Protein AF-0000000084447857 (afdb_homodimer)

pLDDT: mean 97.16, std 2.25, range [77.44, 98.94]

Nearest PDB structures (foldseek):
  7utf-assembly2_D  TM=9.446E-01  e=6.915E-31  Rhizobium leguminosarum
  7utf-assembly1_C  TM=9.543E-01  e=2.720E-30  Rhizobium leguminosarum
  4xk2-assembly1_C  TM=8.890E-01  e=3.103E-28  Polaromonas sp. JS666
  4xk2-assembly1_A  TM=8.799E-01  e=2.203E-28  Polaromonas sp. JS666
  4xk2-assembly2_B  TM=8.949E-01  e=1.820E-27  Polaromonas sp. JS666

Solvent-accessible surface area (backbone atoms only — not comparable to full-atom values): 33929 Å² total; per-residue (Å²): 129,76,66,38,57,35,32,72,48,92,51,69,29,26,56,44,22,43,30,33,64,28,26,59,56,86,9,46,62,71,56,41,45,52,40,51,51,51,37,47,74,68,58,44,26,26,38,37,44,27,49,58,26,57,80,31,37,18,28,32,50,50,22,63,69,38,55,92,52,48,87,64,46,47,42,30,34,30,44,32,67,66,76,56,89,53,92,60,33,33,37,42,38,47,68,29,47,54,53,52,50,52,49,44,34,58,44,26,68,47,79,54,38,45,28,42,25,41,50,44,76,45,93,87,38,62,65,67,50,32,52,52,40,50,46,51,36,38,73,71,48,44,24,71,42,35,25,42,16,62,62,58,36,31,55,50,39,46,49,38,52,51,22,57,74,70,71,42,81,50,53,38,31,36,36,36,73,41,31,86,5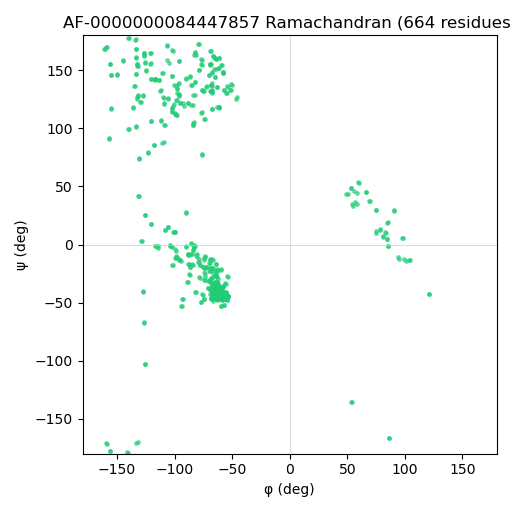6,32,27,50,39,19,54,47,40,45,45,42,30,58,73,75,33,23,16,24,34,25,36,51,39,38,49,82,51,45,37,47,34,77,47,54,70,97,50,82,58,54,87,90,37,59,70,54,67,58,36,64,66,45,60,60,63,53,65,39,66,57,37,26,51,49,18,42,53,50,22,52,54,24,48,75,72,74,40,50,21,47,26,46,41,45,22,56,50,64,50,22,72,68,43,48,19,47,34,47,64,45,61,45,60,68,50,44,52,44,58,59,53,15,78,75,53,82,79,47,72,67,56,50,50,52,50,43,71,70,25,33,83,40,25,49,41,44,72,68,72,67,49,78,92,60,67,70,64,31,72,43,71,131,130,75,66,37,56,35,33,72,48,92,51,70,30,24,57,44,21,42,29,34,67,29,25,58,56,84,10,44,61,71,55,42,46,53,41,52,53,50,37,46,74,68,57,45,25,26,38,37,45,28,50,57,25,57,78,30,36,19,29,33,50,51,24,63,69,38,55,92,52,47,87,65,45,45,41,30,35,31,42,33,67,65,76,55,88,54,92,62,34,32,36,43,37,45,67,27,47,53,53,51,51,54,50,44,34,59,43,26,69,46,80,53,37,46,28,44,24,41,51,44,76,41,94,87,37,60,65,68,50,32,52,51,39,51,46,51,36,38,74,71,49,45,24,71,42,35,26,41,16,62,63,57,36,31,57,51,38,48,49,38,52,51,22,59,75,69,72,43,81,51,54,38,31,35,36,36,71,41,31,87,55,32,28,49,39,19,55,48,39,43,44,42,29,58,72,77,33,22,16,24,34,25,36,51,37,37,49,82,51,46,35,48,33,78,46,53,71,97,50,83,58,56,86,88,38,58,70,55,66,57,36,64,66,45,59,59,61,53,66,39,67,56,39,27,51,50,17,42,53,50,24,53,54,23,48,74,71,74,41,51,20,47,27,46,41,44,23,57,51,64,48,21,72,67,44,48,19,48,34,47,64,43,62,45,61,66,50,44,52,44,58,60,55,16,80,75,52,82,78,48,71,68,58,50,51,51,50,42,72,70,24,34,84,39,25,48,42,45,72,69,71,70,48,78,91,61,67,68,64,30,73,41,73,130

Sequence (668 aa):
MEYRRLGRSGLKVSPLCLGTMMFGGPAEEDVAGRIVARAREAGINFIDTADVYNAGRSEEITGRLIHGERDWWVLATKLANPTGQGPNDRGLSRRHCILAAEASLRRLGVEAIDILYLHKEDHETPLEETVRAMADLVRAGKIRHFGVSNFRSWRLAEICRLCDAAGIDRPVVSQPLYNALNRMAEVEHLPACAHFGLGVAPYSPLARGVLTGKYRPDAAPEAGTRAERADKRLMETEWRRESLEIAQEIARHAQARGITPGQFAMAWLLHNRLVTAPIAGPRTEAQWEEYLGALNHRFTAEDEALVDRLVPAGHPSTPGYTDPAYPVEGRVTGMEYRRLGRSGLKVSPLCLGTMMFGGPAEEDVAGRIVARAREAGINFIDTADVYNAGRSEEITGRLIHGERDWWVLATKLANPTGQGPNDRGLSRRHCILAAEASLRRLGVEAIDILYLHKEDHETPLEETVRAMADLVRAGKIRHFGVSNFRSWRLAEICRLCDAAGIDRPVVSQPLYNALNRMAEVEHLPACAHFGLGVAPYSPLARGVLTGKYRPDAAPEAGTRAERADKRLMETEWRRESLEIAQEIARHAQARGITPGQFAMAWLLHNRLVTAPIAGPRTEAQWEEYLGALNHRFTAEDEALVDRLVPAGHPSTPGYTDPAYPVEGRVTG

Radius of gyration: 26.88 Å; Cα contacts (8 Å, |Δi|>4): 1374; chains: 2; bounding box: 55×77×64 Å

Organism: NCBI:txid207340

InterPro domains:
  IPR020471 Aldo-keto reductase [PR00069] (39-63)
  IPR020471 Aldo-keto reductase [PR00069] (103-121)
  IPR020471 Aldo-keto reductase [PR00069] (134-151)
  IPR023210 NADP-dependent oxidoreductase domain [PF00248] (15-310)
  IPR036812 NAD(P)-dependent oxidoreductase domain superfamily [G3DSA:3.20.20.100] (1-318)
  IPR036812 NAD(P)-dependent oxidoreductase domain superfamily [SSF51430] (1-311)
  IPR050523 Aldo/Keto Reductase Detoxification and Biosynthesis [PTHR43364] (1-309)

Structure (mmCIF, N/CA/C/O backbone):
data_AF-0000000084447857-model_v1
#
loop_
_entity.id
_entity.type
_entity.pdbx_description
1 polymer 'NADP-dependent oxidoreductase'
#
loop_
_atom_site.group_PDB
_atom_site.id
_atom_site.type_symbol
_atom_site.label_atom_id
_atom_site.label_alt_id
_atom_site.label_comp_id
_atom_site.label_asym_id
_atom_site.label_entity_id
_atom_site.label_seq_id
_atom_site.pdbx_PDB_ins_code
_atom_site.Cartn_x
_atom_site.Cartn_y
_atom_site.Cartn_z
_atom_site.occupancy
_atom_site.B_iso_or_equiv
_atom_site.auth_seq_id
_atom_site.auth_comp_id
_atom_site.auth_asym_id
_atom_site.auth_atom_id
_atom_site.pdbx_PDB_model_num
ATOM 1 N N . MET A 1 1 ? -8.211 34.094 -3.172 1 90.94 1 MET A N 1
ATOM 2 C CA . MET A 1 1 ? -7.965 32.688 -2.812 1 90.94 1 MET A CA 1
ATOM 3 C C . MET A 1 1 ? -9.008 31.781 -3.453 1 90.94 1 MET A C 1
ATOM 5 O O . MET A 1 1 ? -10.195 32.094 -3.475 1 90.94 1 MET A O 1
ATOM 9 N N . GLU A 1 2 ? -8.57 30.672 -4.082 1 92.81 2 GLU A N 1
ATOM 10 C CA . GLU A 1 2 ? -9.477 29.672 -4.633 1 92.81 2 GLU A CA 1
ATOM 11 C C . GLU A 1 2 ? -9.633 28.484 -3.684 1 92.81 2 GLU A C 1
ATOM 13 O O . GLU A 1 2 ? -8.672 27.75 -3.438 1 92.81 2 GLU A O 1
ATOM 18 N N . TYR A 1 3 ? -10.766 28.375 -3.154 1 97.94 3 TYR A N 1
ATOM 19 C CA . TYR A 1 3 ? -11.055 27.312 -2.199 1 97.94 3 TYR A CA 1
ATOM 20 C C . TYR A 1 3 ? -11.312 25.984 -2.914 1 97.94 3 TYR A C 1
ATOM 22 O O . TYR A 1 3 ? -11.781 25.969 -4.055 1 97.94 3 TYR A O 1
ATOM 30 N N . ARG A 1 4 ? -10.992 24.953 -2.246 1 97.5 4 ARG A N 1
ATOM 31 C CA . ARG A 1 4 ? -11.094 23.609 -2.805 1 97.5 4 ARG A CA 1
ATOM 32 C C . ARG A 1 4 ? -12.102 22.766 -2.031 1 97.5 4 ARG A C 1
ATOM 34 O O . ARG A 1 4 ? -12.203 22.875 -0.807 1 97.5 4 ARG A O 1
ATOM 41 N N . ARG A 1 5 ? -12.805 21.984 -2.758 1 96.62 5 ARG A N 1
ATOM 42 C CA . ARG A 1 5 ? -13.664 21.016 -2.092 1 96.62 5 ARG A CA 1
ATOM 43 C C . ARG A 1 5 ? -12.844 19.953 -1.378 1 96.62 5 ARG A C 1
ATOM 45 O O . ARG A 1 5 ? -11.852 19.453 -1.926 1 96.62 5 ARG A O 1
ATOM 52 N N . LEU A 1 6 ? -13.227 19.625 -0.219 1 97.94 6 LEU A N 1
ATOM 53 C CA . LEU A 1 6 ? -12.57 18.547 0.5 1 97.94 6 LEU A CA 1
ATOM 54 C C . LEU A 1 6 ? -13.141 17.188 0.086 1 97.94 6 LEU A C 1
ATOM 56 O O . LEU A 1 6 ? -14.188 16.781 0.582 1 97.94 6 LEU A O 1
ATOM 60 N N . GLY A 1 7 ? -12.344 16.516 -0.715 1 94.5 7 GLY A N 1
ATOM 61 C CA . GLY A 1 7 ? -12.898 15.312 -1.329 1 94.5 7 GLY A CA 1
ATOM 62 C C . GLY A 1 7 ? -14.195 15.562 -2.068 1 94.5 7 GLY A C 1
ATOM 63 O O . GLY A 1 7 ? -14.305 16.516 -2.842 1 94.5 7 GLY A O 1
ATOM 64 N N . ARG A 1 8 ? -15.141 14.695 -1.868 1 94.38 8 ARG A N 1
ATOM 65 C CA . ARG A 1 8 ? -16.422 14.805 -2.551 1 94.38 8 ARG A CA 1
ATOM 66 C C . ARG A 1 8 ? -17.484 15.43 -1.64 1 94.38 8 ARG A C 1
ATOM 68 O O . ARG A 1 8 ? -18.672 15.438 -1.969 1 94.38 8 ARG A O 1
ATOM 75 N N . SER A 1 9 ? -16.984 15.938 -0.52 1 94.69 9 SER A N 1
ATOM 76 C CA . SER A 1 9 ? -17.922 16.578 0.402 1 94.69 9 SER A CA 1
ATOM 77 C C . SER A 1 9 ? -18.281 17.984 -0.061 1 94.69 9 SER A C 1
ATOM 79 O O . SER A 1 9 ? -17.688 18.5 -1.01 1 94.69 9 SER A O 1
ATOM 81 N N . GLY A 1 10 ? -19.25 18.562 0.637 1 96.44 10 GLY A N 1
ATOM 82 C CA . GLY A 1 10 ? -19.609 19.953 0.362 1 96.44 10 GLY A CA 1
ATOM 83 C C . GLY A 1 10 ? -18.703 20.953 1.069 1 96.44 10 GLY A C 1
ATOM 84 O O . GLY A 1 10 ? -18.859 22.156 0.887 1 96.44 10 GLY A O 1
ATOM 85 N N . LEU A 1 11 ? -17.75 20.5 1.857 1 97.31 11 LEU A N 1
ATOM 86 C CA . LEU A 1 11 ? -16.859 21.359 2.609 1 97.31 11 LEU A CA 1
ATOM 87 C C . LEU A 1 11 ? -15.812 22 1.693 1 97.31 11 LEU A C 1
ATOM 89 O O . LEU A 1 11 ? -15.211 21.297 0.87 1 97.31 11 LEU A O 1
ATOM 93 N N . LYS A 1 12 ? -15.617 23.297 1.813 1 98.31 12 LYS A N 1
ATOM 94 C CA . LYS A 1 12 ? -14.609 24.016 1.043 1 98.31 12 LYS A CA 1
ATOM 95 C C . LYS A 1 12 ? -13.492 24.531 1.946 1 98.31 12 LYS A C 1
ATOM 97 O O . LYS A 1 12 ? -13.758 25.141 2.986 1 98.31 12 LYS A O 1
ATOM 102 N N . VAL A 1 13 ? -12.289 24.281 1.503 1 98.75 13 VAL A N 1
ATOM 103 C CA . VAL A 1 13 ? -11.156 24.672 2.334 1 98.75 13 VAL A CA 1
ATOM 104 C C . VAL A 1 13 ? -10.125 25.406 1.485 1 98.75 13 VAL A C 1
ATOM 106 O O . VAL A 1 13 ? -10.109 25.266 0.26 1 98.75 13 VAL A O 1
ATOM 109 N N . SER A 1 14 ? -9.359 26.219 2.178 1 98.69 14 SER A N 1
ATOM 110 C CA . SER A 1 14 ? -8.219 26.875 1.542 1 98.69 14 SER A CA 1
ATOM 111 C C . SER A 1 14 ? -7.176 25.859 1.095 1 98.69 14 SER A C 1
ATOM 113 O O . SER A 1 14 ? -7.141 24.734 1.6 1 98.69 14 SER A O 1
ATOM 115 N N . PRO A 1 15 ? -6.316 26.219 0.171 1 98 15 PRO A N 1
ATOM 116 C CA . PRO A 1 15 ? -5.34 25.266 -0.366 1 98 15 PRO A CA 1
ATOM 117 C C . PRO A 1 15 ? -4.211 24.953 0.618 1 98 15 PRO A C 1
ATOM 119 O O . PRO A 1 15 ? -3.395 24.062 0.37 1 98 15 PRO A O 1
ATOM 122 N N . LEU A 1 16 ? -4.145 25.719 1.695 1 98.44 16 LEU A N 1
ATOM 123 C CA . LEU A 1 16 ? -3.262 25.422 2.818 1 98.44 16 LEU A CA 1
ATOM 124 C C . LEU A 1 16 ? -4.059 25.234 4.102 1 98.44 16 LEU A C 1
ATOM 126 O O . LEU A 1 16 ? -5.078 25.891 4.312 1 98.44 16 LEU A O 1
ATOM 130 N N . CYS A 1 17 ? -3.59 24.312 4.852 1 98.88 17 CYS A N 1
ATOM 131 C CA . CYS A 1 17 ? -4.117 24.125 6.199 1 98.88 17 CYS A CA 1
ATOM 132 C C . CYS A 1 17 ? -3.129 24.625 7.246 1 98.88 17 CYS A C 1
ATOM 134 O O . CYS A 1 17 ? -1.945 24.297 7.203 1 98.88 17 CYS A O 1
ATOM 136 N N . LEU A 1 18 ? -3.576 25.484 8.094 1 98.88 18 LEU A N 1
ATOM 137 C CA . LEU A 1 18 ? -2.73 25.969 9.18 1 98.88 18 LEU A CA 1
ATOM 138 C C . LEU A 1 18 ? -2.621 24.922 10.289 1 98.88 18 LEU A C 1
ATOM 140 O O . LEU A 1 18 ? -3.607 24.625 10.961 1 98.88 18 LEU A O 1
ATOM 144 N N . GLY A 1 19 ? -1.432 24.375 10.477 1 98.81 19 GLY A N 1
ATOM 145 C CA . GLY A 1 19 ? -1.169 23.469 11.578 1 98.81 19 GLY A CA 1
ATOM 146 C C . GLY A 1 19 ? -0.761 24.188 12.859 1 98.81 19 GLY A C 1
ATOM 147 O O . GLY A 1 19 ? 0.015 25.141 12.82 1 98.81 19 GLY A O 1
ATOM 148 N N . THR A 1 20 ? -1.177 23.672 14.008 1 98.75 20 THR A N 1
ATOM 149 C CA . THR A 1 20 ? -0.984 24.422 15.242 1 98.75 20 THR A CA 1
ATOM 150 C C . THR A 1 20 ? -0.134 23.625 16.234 1 98.75 20 THR A C 1
ATOM 152 O O . THR A 1 20 ? -0.146 23.891 17.438 1 98.75 20 THR A O 1
ATOM 155 N N . MET A 1 21 ? 0.572 22.625 15.742 1 97.44 21 MET A N 1
ATOM 156 C CA . MET A 1 21 ? 1.373 21.766 16.609 1 97.44 21 MET A CA 1
ATOM 157 C C . MET A 1 21 ? 2.33 22.578 17.453 1 97.44 21 MET A C 1
ATOM 159 O O . MET A 1 21 ? 2.65 22.203 18.578 1 97.44 21 MET A O 1
ATOM 163 N N . MET A 1 22 ? 2.779 23.766 17.031 1 95.06 22 MET A N 1
ATOM 164 C CA . MET A 1 22 ? 3.773 24.578 17.719 1 95.06 22 MET A CA 1
ATOM 165 C C . MET A 1 22 ? 3.109 25.5 18.734 1 95.06 22 MET A C 1
ATOM 167 O O . MET A 1 22 ? 3.787 26.078 19.578 1 95.06 22 MET A O 1
ATOM 171 N N . PHE A 1 23 ? 1.786 25.672 18.594 1 97.69 23 PHE A N 1
ATOM 172 C CA . PHE A 1 23 ? 1.067 26.625 19.438 1 97.69 23 PHE A CA 1
ATOM 173 C C . PHE A 1 23 ? 1.024 26.141 20.891 1 97.69 23 PHE A C 1
ATOM 175 O O . PHE A 1 23 ? 0.667 24.984 21.156 1 97.69 23 PHE A O 1
ATOM 182 N N . GLY A 1 24 ? 1.351 27.016 21.812 1 94.56 24 GLY A N 1
ATOM 183 C CA . GLY A 1 24 ? 1.316 26.688 23.234 1 94.56 24 GLY A CA 1
ATOM 184 C C . GLY A 1 24 ? 2.586 26.016 23.719 1 94.56 24 GLY A C 1
ATOM 185 O O . GLY A 1 24 ? 2.689 25.656 24.906 1 94.56 24 GLY A O 1
ATOM 186 N N . GLY A 1 25 ? 3.545 25.766 22.922 1 94.44 25 GLY A N 1
ATOM 187 C CA . GLY A 1 25 ? 4.902 25.312 23.172 1 94.44 25 GLY A CA 1
ATOM 188 C C . GLY A 1 25 ? 5.961 26.203 22.547 1 94.44 25 GLY A C 1
ATOM 189 O O . GLY A 1 25 ? 6.188 27.312 23.016 1 94.44 25 GLY A O 1
ATOM 190 N N . PRO A 1 26 ? 6.531 25.766 21.438 1 90.94 26 PRO A N 1
ATOM 191 C CA . PRO A 1 26 ? 7.57 26.594 20.812 1 90.94 26 PRO A CA 1
ATOM 192 C C . PRO A 1 26 ? 7.051 27.938 20.344 1 90.94 26 PRO A C 1
ATOM 194 O O . PRO A 1 26 ? 7.809 28.906 20.266 1 90.94 26 PRO A O 1
ATOM 197 N N . ALA A 1 27 ? 5.805 28 19.922 1 94.19 27 ALA A N 1
ATOM 198 C CA . ALA A 1 27 ? 5.184 29.266 19.547 1 94.19 27 ALA A CA 1
ATOM 199 C C . ALA A 1 27 ? 4.301 29.797 20.688 1 94.19 27 ALA A C 1
ATOM 201 O O . ALA A 1 27 ? 3.25 29.219 20.969 1 94.19 27 ALA A O 1
ATOM 202 N N . GLU A 1 28 ? 4.727 30.875 21.219 1 95.31 28 GLU A N 1
ATOM 203 C CA . GLU A 1 28 ? 3.947 31.484 22.297 1 95.31 28 GLU A CA 1
ATOM 204 C C . GLU A 1 28 ? 2.598 31.984 21.781 1 95.31 28 GLU A C 1
ATOM 206 O O . GLU A 1 28 ? 2.42 32.188 20.578 1 95.31 28 GLU A O 1
ATOM 211 N N . GLU A 1 29 ? 1.702 32.188 22.719 1 96.81 29 GLU A N 1
ATOM 212 C CA . GLU A 1 29 ? 0.319 32.469 22.359 1 96.81 29 GLU A CA 1
ATOM 213 C C . GLU A 1 29 ? 0.221 33.781 21.562 1 96.81 29 GLU A C 1
ATOM 215 O O . GLU A 1 29 ? -0.606 33.875 20.656 1 96.81 29 GLU A O 1
ATOM 220 N N . ASP A 1 30 ? 0.987 34.75 21.953 1 97.5 30 ASP A N 1
ATOM 221 C CA . ASP A 1 30 ? 0.933 36.031 21.234 1 97.5 30 ASP A CA 1
ATOM 222 C C . ASP A 1 30 ? 1.37 35.844 19.781 1 97.5 30 ASP A C 1
ATOM 224 O O . ASP A 1 30 ? 0.752 36.406 18.875 1 97.5 30 ASP A O 1
ATOM 228 N N . VAL A 1 31 ? 2.408 35.094 19.562 1 97.94 31 VAL A N 1
ATOM 229 C CA . VAL A 1 31 ? 2.879 34.781 18.203 1 97.94 31 VAL A CA 1
ATOM 230 C C . VAL A 1 31 ? 1.817 33.969 17.469 1 97.94 31 VAL A C 1
ATOM 232 O O . VAL A 1 31 ? 1.49 34.25 16.312 1 97.94 31 VAL A O 1
ATOM 235 N N . ALA A 1 32 ? 1.271 32.969 18.156 1 98.5 32 ALA A N 1
ATOM 236 C CA . ALA A 1 32 ? 0.19 32.156 17.578 1 98.5 32 ALA A CA 1
ATOM 237 C C . ALA A 1 32 ? -0.973 33.062 17.141 1 98.5 32 ALA A C 1
ATOM 239 O O . ALA A 1 32 ? -1.539 32.844 16.062 1 98.5 32 ALA A O 1
ATOM 240 N N . GLY A 1 33 ? -1.267 34.031 17.984 1 98.62 33 GLY A N 1
ATOM 241 C CA . GLY A 1 33 ? -2.342 34.969 17.656 1 98.62 33 GLY A CA 1
ATOM 242 C C . GLY A 1 33 ? -2.092 35.75 16.391 1 98.62 33 GLY A C 1
ATOM 243 O O . GLY A 1 33 ? -2.988 35.875 15.555 1 98.62 33 GLY A O 1
ATOM 244 N N . ARG A 1 34 ? -0.906 36.219 16.234 1 98.69 34 ARG A N 1
ATOM 245 C CA . ARG A 1 34 ? -0.558 36.969 15.039 1 98.69 34 ARG A CA 1
ATOM 246 C C . ARG A 1 34 ? -0.572 36.094 13.797 1 98.69 34 ARG A C 1
ATOM 248 O O . ARG A 1 34 ? -0.996 36.531 12.727 1 98.69 34 ARG A O 1
ATOM 255 N N . ILE A 1 35 ? -0.155 34.844 13.93 1 98.75 35 ILE A N 1
ATOM 256 C CA . ILE A 1 35 ? -0.155 33.906 12.828 1 98.75 35 ILE A CA 1
ATOM 257 C C . ILE A 1 35 ? -1.59 33.625 12.383 1 98.75 35 ILE A C 1
ATOM 259 O O . ILE A 1 35 ? -1.896 33.656 11.188 1 98.75 35 ILE A O 1
ATOM 263 N N . VAL A 1 36 ? -2.484 33.406 13.336 1 98.81 36 VAL A N 1
ATOM 264 C CA . VAL A 1 36 ? -3.877 33.094 13.023 1 98.81 36 VAL A CA 1
ATOM 265 C C . VAL A 1 36 ? -4.531 34.312 12.352 1 98.81 36 VAL A C 1
ATOM 267 O O . VAL A 1 36 ? -5.266 34.156 11.375 1 98.81 36 VAL A O 1
ATOM 270 N N . ALA A 1 37 ? -4.234 35.469 12.906 1 98.62 37 ALA A N 1
ATOM 271 C CA . ALA A 1 37 ? -4.781 36.688 12.312 1 98.62 37 ALA A CA 1
ATOM 272 C C . ALA A 1 37 ? -4.312 36.875 10.867 1 98.62 37 ALA A C 1
ATOM 274 O O . ALA A 1 37 ? -5.109 37.188 9.984 1 98.62 37 ALA A O 1
ATOM 275 N N . ARG A 1 38 ? -3.068 36.625 10.68 1 98.5 38 ARG A N 1
ATOM 276 C CA . ARG A 1 38 ? -2.506 36.75 9.336 1 98.5 38 ARG A CA 1
ATOM 277 C C . ARG A 1 38 ? -3.096 35.719 8.398 1 98.5 38 ARG A C 1
ATOM 279 O O . ARG A 1 38 ? -3.328 35.969 7.219 1 98.5 38 ARG A O 1
ATOM 286 N N . ALA A 1 39 ? -3.232 34.5 8.883 1 98.75 39 ALA A N 1
ATOM 287 C CA . ALA A 1 39 ? -3.871 33.438 8.102 1 98.75 39 ALA A CA 1
ATOM 288 C C . ALA A 1 39 ? -5.277 33.844 7.672 1 98.75 39 ALA A C 1
ATOM 290 O O . ALA A 1 39 ? -5.637 33.719 6.496 1 98.75 39 ALA A O 1
ATOM 291 N N . ARG A 1 40 ? -6.023 34.375 8.586 1 98.56 40 ARG A N 1
ATOM 292 C CA . ARG A 1 40 ? -7.375 34.844 8.305 1 98.56 40 ARG A CA 1
ATOM 293 C C . ARG A 1 40 ? -7.371 35.938 7.254 1 98.56 40 ARG A C 1
ATOM 295 O O . ARG A 1 40 ? -8.172 35.938 6.316 1 98.56 40 ARG A O 1
ATOM 302 N N . GLU A 1 41 ? -6.512 36.844 7.426 1 98.31 41 GLU A N 1
ATOM 303 C CA . GLU A 1 41 ? -6.379 37.969 6.48 1 98.31 41 GLU A CA 1
ATOM 304 C C . GLU A 1 41 ? -6.07 37.438 5.078 1 98.31 41 GLU A C 1
ATOM 306 O O . GLU A 1 41 ? -6.555 38 4.086 1 98.31 41 GLU A O 1
ATOM 311 N N . ALA A 1 42 ? -5.309 36.406 5.004 1 98.12 42 ALA A N 1
ATOM 312 C CA . ALA A 1 42 ? -4.883 35.844 3.723 1 98.12 42 ALA A CA 1
ATOM 313 C C . ALA A 1 42 ? -5.977 34.969 3.117 1 98.12 42 ALA A C 1
ATOM 315 O O . ALA A 1 42 ? -5.832 34.469 1.996 1 98.12 42 ALA A O 1
ATOM 316 N N . GLY A 1 43 ? -7.047 34.688 3.84 1 98.38 43 GLY A N 1
ATOM 317 C CA . GLY A 1 43 ? -8.172 33.906 3.332 1 98.38 43 GLY A CA 1
ATOM 318 C C . GLY A 1 43 ? -8.117 32.438 3.729 1 98.38 43 GLY A C 1
ATOM 319 O O . GLY A 1 43 ? -8.938 31.641 3.279 1 98.38 43 GLY A O 1
ATOM 320 N N . ILE A 1 44 ? -7.172 32.062 4.547 1 98.75 44 ILE A N 1
ATOM 321 C CA . ILE A 1 44 ? -7.09 30.688 5.023 1 98.75 44 ILE A CA 1
ATOM 322 C C . ILE A 1 44 ? -8.273 30.391 5.938 1 98.75 44 ILE A C 1
ATOM 324 O O . ILE A 1 44 ? -8.617 31.188 6.805 1 98.75 44 ILE A O 1
ATOM 328 N N . ASN A 1 45 ? -8.883 29.234 5.656 1 98.88 45 ASN A N 1
ATOM 329 C CA . ASN A 1 45 ? -10.039 28.922 6.488 1 98.88 45 ASN A CA 1
ATOM 330 C C . ASN A 1 45 ? -9.938 27.516 7.074 1 98.88 45 ASN A C 1
ATOM 332 O O . ASN A 1 45 ? -10.891 27.016 7.672 1 98.88 45 ASN A O 1
ATOM 336 N N . PHE A 1 46 ? -8.883 26.797 6.848 1 98.94 46 PHE A N 1
ATOM 337 C CA . PHE A 1 46 ? -8.656 25.438 7.332 1 98.94 46 PHE A CA 1
ATOM 338 C C . PHE A 1 46 ? -7.582 25.438 8.414 1 98.94 46 PHE A C 1
ATOM 340 O O . PHE A 1 46 ? -6.469 25.906 8.203 1 98.94 46 PHE A O 1
ATOM 347 N N . ILE A 1 47 ? -7.91 24.938 9.641 1 98.94 47 ILE A N 1
ATOM 348 C CA . ILE A 1 47 ? -6.984 24.953 10.766 1 98.94 47 ILE A CA 1
ATOM 349 C C . ILE A 1 47 ? -7.012 23.594 11.469 1 98.94 47 ILE A C 1
ATOM 351 O O . ILE A 1 47 ? -8.078 23 11.633 1 98.94 47 ILE A O 1
ATOM 355 N N . ASP A 1 48 ? -5.809 23.078 11.82 1 98.94 48 ASP A N 1
ATOM 356 C CA . ASP A 1 48 ? -5.641 21.719 12.305 1 98.94 48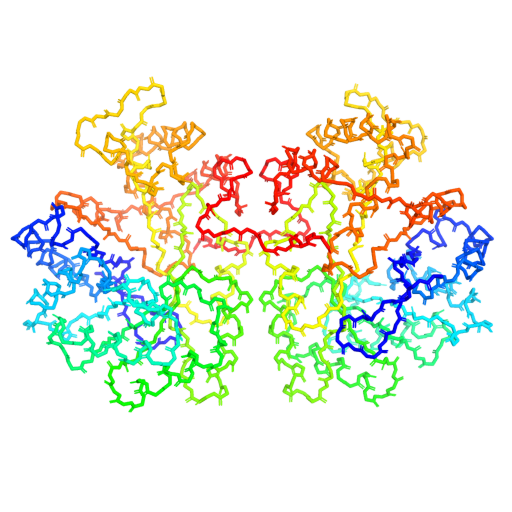 ASP A CA 1
ATOM 357 C C . ASP A 1 48 ? -4.871 21.688 13.625 1 98.94 48 ASP A C 1
ATOM 359 O O . ASP A 1 48 ? -3.803 22.297 13.734 1 98.94 48 ASP A O 1
ATOM 363 N N . THR A 1 49 ? -5.379 21.062 14.602 1 98.88 49 THR A N 1
ATOM 364 C CA . THR A 1 49 ? -4.727 20.812 15.883 1 98.88 49 THR A CA 1
ATOM 365 C C . THR A 1 49 ? -4.863 19.359 16.297 1 98.88 49 THR A C 1
ATOM 367 O O . THR A 1 49 ? -5.078 18.484 15.445 1 98.88 49 THR A O 1
ATOM 370 N N . ALA A 1 50 ? -4.504 18.984 17.516 1 98.88 50 ALA A N 1
ATOM 371 C CA . ALA A 1 50 ? -4.668 17.656 18.078 1 98.88 50 ALA A CA 1
ATOM 372 C C . ALA A 1 50 ? -4.715 17.703 19.609 1 98.88 50 ALA A C 1
ATOM 374 O O . ALA A 1 50 ? -4.156 18.609 20.219 1 98.88 50 ALA A O 1
ATOM 375 N N . ASP A 1 51 ? -5.328 16.734 20.156 1 98.69 51 ASP A N 1
ATOM 376 C CA . ASP A 1 51 ? -5.52 16.703 21.594 1 98.69 51 ASP A CA 1
ATOM 377 C C . ASP A 1 51 ? -4.188 16.531 22.328 1 98.69 51 ASP A C 1
ATOM 379 O O . ASP A 1 51 ? -4.035 16.969 23.469 1 98.69 51 ASP A O 1
ATOM 383 N N . VAL A 1 52 ? -3.184 15.984 21.609 1 98.25 52 VAL A N 1
ATOM 384 C CA . VAL A 1 52 ? -1.931 15.664 22.297 1 98.25 52 VAL A CA 1
ATOM 385 C C . VAL A 1 52 ? -0.931 16.797 22.109 1 98.25 52 VAL A C 1
ATOM 387 O O . VAL A 1 52 ? 0.11 16.844 22.766 1 98.25 52 VAL A O 1
ATOM 390 N N . TYR A 1 53 ? -1.197 17.719 21.172 1 98.12 53 TYR A N 1
ATOM 391 C CA . TYR A 1 53 ? -0.245 18.797 20.938 1 98.12 53 TYR A CA 1
ATOM 392 C C . TYR A 1 53 ? -0.072 19.656 22.188 1 98.12 53 TYR A C 1
ATOM 394 O O . TYR A 1 53 ? -1.034 20.25 22.672 1 98.12 53 TYR A O 1
ATOM 402 N N . ASN A 1 54 ? 1.226 19.609 22.672 1 97.25 54 ASN A N 1
ATOM 403 C CA . ASN A 1 54 ? 1.595 20.344 23.875 1 97.25 54 ASN A CA 1
ATOM 404 C C . ASN A 1 54 ? 0.628 20.047 25.016 1 97.25 54 ASN A C 1
ATOM 406 O O . ASN A 1 54 ? 0.136 20.969 25.672 1 97.25 54 ASN A O 1
ATOM 410 N N . ALA A 1 55 ? 0.277 18.797 25.188 1 96.69 55 ALA A N 1
ATOM 411 C CA . ALA A 1 55 ? -0.542 18.25 26.266 1 96.69 55 ALA A CA 1
ATOM 412 C C . ALA A 1 55 ? -1.9 18.953 26.328 1 96.69 55 ALA A C 1
ATOM 414 O O . ALA A 1 55 ? -2.4 19.266 27.406 1 96.69 55 ALA A O 1
ATOM 415 N N . GLY A 1 56 ? -2.451 19.297 25.203 1 97.94 56 GLY A N 1
ATOM 416 C CA . GLY A 1 56 ? -3.785 19.875 25.141 1 97.94 56 GLY A CA 1
ATOM 417 C C . GLY A 1 56 ? -3.779 21.391 25.016 1 97.94 56 GLY A C 1
ATOM 418 O O . GLY A 1 56 ? -4.789 21.984 24.656 1 97.94 56 GLY A O 1
ATOM 419 N N . ARG A 1 57 ? -2.697 22.031 25.219 1 98.19 57 ARG A N 1
ATOM 420 C CA . ARG A 1 57 ? -2.613 23.484 25.219 1 98.19 57 ARG A CA 1
ATOM 421 C C . ARG A 1 57 ? -2.855 24.047 23.828 1 98.19 57 ARG A C 1
ATOM 423 O O . ARG A 1 57 ? -3.438 25.125 23.688 1 98.19 57 ARG A O 1
ATOM 430 N N . SER A 1 58 ? -2.383 23.312 22.812 1 98.69 58 SER A N 1
ATOM 431 C CA . SER A 1 58 ? -2.605 23.781 21.438 1 98.69 58 SER A CA 1
ATOM 432 C C . SER A 1 58 ? -4.094 23.922 21.141 1 98.69 58 SER A C 1
ATOM 434 O O . SER A 1 58 ? -4.523 24.906 20.531 1 98.69 58 SER A O 1
ATOM 436 N N . GLU A 1 59 ? -4.879 22.938 21.578 1 98.88 59 GLU A N 1
ATOM 437 C CA . GLU A 1 59 ? -6.324 23.047 21.406 1 98.88 59 GLU A CA 1
ATOM 438 C C . GLU A 1 59 ? -6.883 24.266 22.125 1 98.88 59 GLU A C 1
ATOM 440 O O . GLU A 1 59 ? -7.688 25.016 21.562 1 98.88 59 GLU A O 1
ATOM 445 N N . GLU A 1 60 ? -6.465 24.516 23.375 1 98.75 60 GLU A N 1
ATOM 446 C CA . GLU A 1 60 ? -6.957 25.625 24.156 1 98.75 60 GLU A CA 1
ATOM 447 C C . GLU A 1 60 ? -6.684 26.953 23.469 1 98.75 60 GLU A C 1
ATOM 449 O O . GLU A 1 60 ? -7.586 27.797 23.312 1 98.75 60 GLU A O 1
ATOM 454 N N . ILE A 1 61 ? -5.508 27.078 23.047 1 98.62 61 ILE A N 1
ATOM 455 C CA . ILE A 1 61 ? -5.07 28.312 22.406 1 98.62 61 ILE A CA 1
ATOM 456 C C . ILE A 1 61 ? -5.789 28.5 21.078 1 98.62 61 ILE A C 1
ATOM 458 O O . ILE A 1 61 ? -6.297 29.578 20.781 1 98.62 61 ILE A O 1
ATOM 462 N N . THR A 1 62 ? -5.84 27.438 20.25 1 98.81 62 THR A N 1
ATOM 463 C CA . THR A 1 62 ? -6.512 27.484 18.953 1 98.81 62 THR A CA 1
ATOM 464 C C . THR A 1 62 ? -7.973 27.906 19.125 1 98.81 62 THR A C 1
ATOM 466 O O . THR A 1 62 ? -8.453 28.797 18.422 1 98.81 62 THR A O 1
ATOM 469 N N . GLY A 1 63 ? -8.68 27.281 20.094 1 98.75 63 GLY A N 1
ATOM 470 C CA . GLY A 1 63 ? -10.062 27.625 20.359 1 98.75 63 GLY A CA 1
ATOM 471 C C . GLY A 1 63 ? -10.273 29.094 20.672 1 98.75 63 GLY A C 1
ATOM 472 O O . GLY A 1 63 ? -11.164 29.734 20.109 1 98.75 63 GLY A O 1
ATOM 473 N N . ARG A 1 64 ? -9.422 29.625 21.547 1 98.5 64 ARG A N 1
ATOM 474 C CA . ARG A 1 64 ? -9.531 31.031 21.938 1 98.5 64 ARG A CA 1
ATOM 475 C C . ARG A 1 64 ? -9.266 31.953 20.75 1 98.5 64 ARG A C 1
ATOM 477 O O . ARG A 1 64 ? -9.969 32.938 20.562 1 98.5 64 ARG A O 1
ATOM 484 N N . LEU A 1 65 ? -8.336 31.594 19.953 1 98.62 65 LEU A N 1
ATOM 485 C CA . LEU A 1 65 ? -7.879 32.469 18.875 1 98.62 65 LEU A CA 1
ATOM 486 C C . LEU A 1 65 ? -8.914 32.531 17.75 1 98.62 65 LEU A C 1
ATOM 488 O O . LEU A 1 65 ? -9.031 33.562 17.078 1 98.62 65 LEU A O 1
ATOM 492 N N . ILE A 1 66 ? -9.703 31.469 17.578 1 98.5 66 ILE A N 1
ATOM 493 C CA . ILE A 1 66 ? -10.617 31.484 16.438 1 98.5 66 ILE A CA 1
ATOM 494 C C . ILE A 1 66 ? -12.039 31.766 16.922 1 98.5 66 ILE A C 1
ATOM 496 O O . ILE A 1 66 ? -12.977 31.828 16.125 1 98.5 66 ILE A O 1
ATOM 500 N N . HIS A 1 67 ? -12.266 31.922 18.219 1 97.69 67 HIS A N 1
ATOM 501 C CA . HIS A 1 67 ? -13.57 32.031 18.859 1 97.69 67 HIS A CA 1
ATOM 502 C C . HIS A 1 67 ? -14.406 33.125 18.219 1 97.69 67 HIS A C 1
ATOM 504 O O . HIS A 1 67 ? -15.594 32.938 17.938 1 97.69 67 HIS A O 1
ATOM 510 N N . GLY A 1 68 ? -13.891 34.25 17.953 1 97 68 GLY A N 1
ATOM 511 C CA . GLY A 1 68 ? -14.625 35.406 17.438 1 97 68 GLY A CA 1
ATOM 512 C C . GLY A 1 68 ? -15.094 35.219 16.016 1 97 68 GLY A C 1
ATOM 513 O O . GLY A 1 68 ? -16.031 35.875 15.578 1 97 68 GLY A O 1
ATOM 514 N N . GLU A 1 69 ? -14.445 34.344 15.273 1 97.69 69 GLU A N 1
ATOM 515 C CA . GLU A 1 69 ? -14.797 34.062 13.883 1 97.69 69 GLU A CA 1
ATOM 516 C C . GLU A 1 69 ? -14.891 32.562 13.641 1 97.69 69 GLU A C 1
ATOM 518 O O . GLU A 1 69 ? -14.359 32.031 12.641 1 97.69 69 GLU A O 1
ATOM 523 N N . ARG A 1 70 ? -15.469 31.906 14.578 1 98.19 70 ARG A N 1
ATOM 524 C CA . ARG A 1 70 ? -15.523 30.438 14.539 1 98.19 70 ARG A CA 1
ATOM 525 C C . ARG A 1 70 ? -16.172 29.953 13.242 1 98.19 70 ARG A C 1
ATOM 527 O O . ARG A 1 70 ? -15.742 28.938 12.68 1 98.19 70 ARG A O 1
ATOM 534 N N . ASP A 1 71 ? -17.109 30.688 12.711 1 97.56 71 ASP A N 1
ATOM 535 C CA . ASP A 1 71 ? -17.875 30.266 11.539 1 97.56 71 ASP A CA 1
ATOM 536 C C . ASP A 1 71 ? -17.016 30.328 10.281 1 97.56 71 ASP A C 1
ATOM 538 O O . ASP A 1 71 ? -17.359 29.719 9.266 1 97.56 71 ASP A O 1
ATOM 542 N N . TRP A 1 72 ? -15.977 31.047 10.344 1 98.31 72 TRP A N 1
ATOM 543 C CA . TRP A 1 72 ? -15.07 31.156 9.211 1 98.31 72 TRP A CA 1
ATOM 544 C C . TRP A 1 72 ? -14.234 29.891 9.055 1 98.31 72 TRP A C 1
ATOM 546 O O . TRP A 1 72 ? -13.922 29.484 7.934 1 98.31 72 TRP A O 1
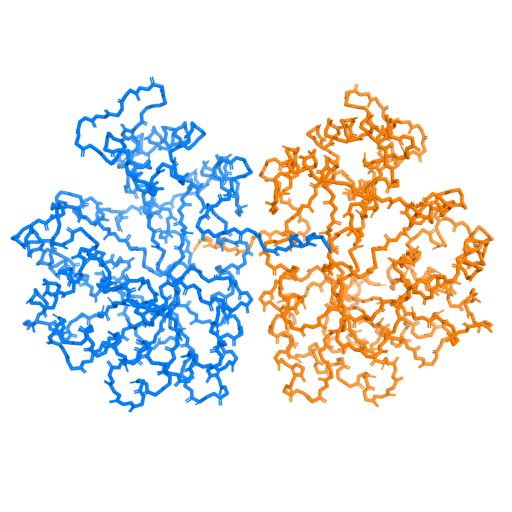ATOM 556 N N . TRP A 1 73 ? -13.953 29.25 10.117 1 98.81 73 TRP A N 1
ATOM 557 C CA . TRP A 1 73 ? -12.906 28.25 10.148 1 98.81 73 TRP A CA 1
ATOM 558 C C . TRP A 1 73 ? -13.492 26.844 10.008 1 98.81 73 TRP A C 1
ATOM 560 O O . TRP A 1 73 ? -14.531 26.531 10.602 1 98.81 73 TRP A O 1
ATOM 570 N N . VAL A 1 74 ? -12.883 26.031 9.172 1 98.88 74 VAL A N 1
ATOM 571 C CA . VAL A 1 74 ? -12.992 24.578 9.25 1 98.88 74 VAL A CA 1
ATOM 572 C C . VAL A 1 74 ? -11.977 24.047 10.258 1 98.88 74 VAL A C 1
ATOM 574 O O . VAL A 1 74 ? -10.781 23.969 9.969 1 98.88 74 VAL A O 1
ATOM 577 N N . LEU A 1 75 ? -12.445 23.703 11.422 1 98.94 75 LEU A N 1
ATOM 578 C CA . LEU A 1 75 ? -11.617 23.328 12.562 1 98.94 75 LEU A CA 1
ATOM 579 C C . LEU A 1 75 ? -11.453 21.812 12.648 1 98.94 75 LEU A C 1
ATOM 581 O O . LEU A 1 75 ? -12.438 21.078 12.719 1 98.94 75 LEU A O 1
ATOM 585 N N . ALA A 1 76 ? -10.164 21.375 12.609 1 98.94 76 ALA A N 1
ATOM 586 C CA . ALA A 1 76 ? -9.859 19.953 12.734 1 98.94 76 ALA A CA 1
ATOM 587 C C . ALA A 1 76 ? -9.023 19.688 13.984 1 98.94 76 ALA A C 1
ATOM 589 O O . ALA A 1 76 ? -8.156 20.484 14.344 1 98.94 76 ALA A O 1
ATOM 590 N N . THR A 1 77 ? -9.266 18.625 14.625 1 98.94 77 THR A N 1
ATOM 591 C CA . THR A 1 77 ? -8.438 18.078 15.695 1 98.94 77 THR A CA 1
ATOM 592 C C . THR A 1 77 ? -8.359 16.562 15.609 1 98.94 77 THR A C 1
ATOM 594 O O . THR A 1 77 ? -8.773 15.969 14.609 1 98.94 77 THR A O 1
ATOM 597 N N . LYS A 1 78 ? -7.625 15.906 16.562 1 98.81 78 LYS A N 1
ATOM 598 C CA . LYS A 1 78 ? -7.348 14.477 16.422 1 98.81 78 LYS A CA 1
ATOM 599 C C . LYS A 1 78 ? -7.332 13.781 17.781 1 98.81 78 LYS A C 1
ATOM 601 O O . LYS A 1 78 ? -7.094 14.422 18.812 1 98.81 78 LYS A O 1
ATOM 606 N N . LEU A 1 79 ? -7.547 12.547 17.656 1 98.75 79 LEU A N 1
ATOM 607 C CA . LEU A 1 79 ? -7.426 11.703 18.844 1 98.75 79 LEU A CA 1
ATOM 608 C C . LEU A 1 79 ? -6.742 10.383 18.5 1 98.75 79 LEU A C 1
ATOM 610 O O . LEU A 1 79 ? -6.422 10.125 17.344 1 98.75 79 LEU A O 1
ATOM 614 N N . ALA A 1 80 ? -6.496 9.469 19.547 1 98.56 80 ALA A N 1
ATOM 615 C CA . ALA A 1 80 ? -5.938 8.117 19.484 1 98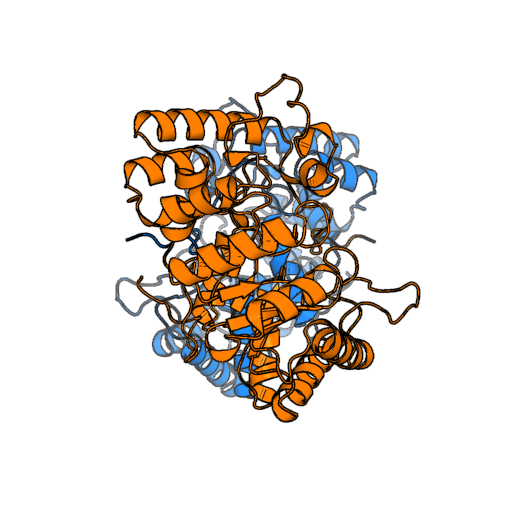.56 80 ALA A CA 1
ATOM 616 C C . ALA A 1 80 ? -4.668 8.008 20.328 1 98.56 80 ALA A C 1
ATOM 618 O O . ALA A 1 80 ? -4.418 6.977 20.953 1 98.56 80 ALA A O 1
ATOM 619 N N . ASN A 1 81 ? -3.762 9.07 20.25 1 98.06 81 ASN A N 1
ATOM 620 C CA . ASN A 1 81 ? -2.523 9.039 21.016 1 98.06 81 ASN A CA 1
ATOM 621 C C . ASN A 1 81 ? -2.793 9.102 22.516 1 98.06 81 ASN A C 1
ATOM 623 O O . ASN A 1 81 ? -3.857 9.555 22.953 1 98.06 81 ASN A O 1
ATOM 627 N N . PRO A 1 82 ? -1.768 8.711 23.312 1 97.19 82 PRO A N 1
ATOM 628 C CA . PRO A 1 82 ? -1.973 8.75 24.766 1 97.19 82 PRO A CA 1
ATOM 629 C C . PRO A 1 82 ? -2.117 10.172 25.312 1 97.19 82 PRO A C 1
ATOM 631 O O . PRO A 1 82 ? -1.32 11.047 24.969 1 97.19 82 PRO A O 1
ATOM 634 N N . THR A 1 83 ? -3.137 10.375 26.109 1 97.19 83 THR A N 1
ATOM 635 C CA . THR A 1 83 ? -3.371 11.672 26.734 1 97.19 83 THR A CA 1
ATOM 636 C C . THR A 1 83 ? -3.279 11.555 28.25 1 97.19 83 THR A C 1
ATOM 638 O O . THR A 1 83 ? -3.482 12.539 28.969 1 97.19 83 THR A O 1
ATOM 641 N N . GLY A 1 84 ? -3.039 10.359 28.766 1 96.19 84 GLY A N 1
ATOM 642 C CA . GLY A 1 84 ? -2.887 10.047 30.188 1 96.19 84 GLY A CA 1
ATOM 643 C C . GLY A 1 84 ? -2.148 8.75 30.438 1 96.19 84 GLY A C 1
ATOM 644 O O . GLY A 1 84 ? -1.623 8.141 29.5 1 96.19 84 GLY A O 1
ATOM 645 N N . GLN A 1 85 ? -2.129 8.305 31.703 1 96.56 85 GLN A N 1
ATOM 646 C CA . GLN A 1 85 ? -1.331 7.145 32.094 1 96.56 85 GLN A CA 1
ATOM 647 C C . GLN A 1 85 ? -2.189 5.887 32.156 1 96.56 85 GLN A C 1
ATOM 649 O O . GLN A 1 85 ? -1.663 4.773 32.25 1 96.56 85 GLN A O 1
ATOM 654 N N . GLY A 1 86 ? -3.408 6.047 32.062 1 96.69 86 GLY A N 1
ATOM 655 C CA . GLY A 1 86 ? -4.309 4.91 32.188 1 96.69 86 GLY A CA 1
ATOM 656 C C . GLY A 1 86 ? -4.355 4.055 30.922 1 96.69 86 GLY A C 1
ATOM 657 O O . GLY A 1 86 ? -4.066 4.535 29.828 1 96.69 86 GLY A O 1
ATOM 658 N N . PRO A 1 87 ? -4.785 2.824 31.078 1 96.12 87 PRO A N 1
ATOM 659 C CA . PRO A 1 87 ? -4.805 1.903 29.938 1 96.12 87 PRO A CA 1
ATOM 660 C C . PRO A 1 87 ? -5.812 2.311 28.875 1 96.12 87 PRO A C 1
ATOM 662 O O . PRO A 1 87 ? -5.68 1.916 27.719 1 96.12 87 PRO A O 1
ATOM 665 N N . ASN A 1 88 ? -6.77 3.129 29.281 1 97.56 88 ASN A N 1
ATOM 666 C CA . ASN A 1 88 ? -7.809 3.516 28.344 1 97.56 88 ASN A CA 1
ATOM 667 C C . ASN A 1 88 ? -7.668 4.973 27.922 1 97.56 88 ASN A C 1
ATOM 669 O O . ASN A 1 88 ? -8.586 5.543 27.328 1 97.56 88 ASN A O 1
ATOM 673 N N . ASP A 1 89 ? -6.547 5.633 28.219 1 97.88 89 ASP A N 1
ATOM 674 C CA . ASP A 1 89 ? -6.312 7.031 27.875 1 97.88 89 ASP A CA 1
ATOM 675 C C . ASP A 1 89 ? -5.656 7.156 26.5 1 97.88 89 ASP A C 1
ATOM 677 O O . ASP A 1 89 ? -4.848 8.062 26.281 1 97.88 89 ASP A O 1
ATOM 681 N N . ARG A 1 90 ? -5.926 6.141 25.672 1 98.12 90 ARG A N 1
ATOM 682 C CA . ARG A 1 90 ? -5.367 6.051 24.328 1 98.12 90 ARG A CA 1
ATOM 683 C C . ARG A 1 90 ? -6.199 5.125 23.438 1 98.12 90 ARG A C 1
ATOM 685 O O . ARG A 1 90 ? -7.098 4.438 23.938 1 98.12 90 ARG A O 1
ATOM 692 N N . GLY A 1 91 ? -5.871 5.184 22.234 1 98.38 91 GLY A N 1
ATOM 693 C CA . GLY A 1 91 ? -6.496 4.246 21.312 1 98.38 91 GLY A CA 1
ATOM 694 C C . GLY A 1 91 ? -7.824 4.734 20.766 1 98.38 91 GLY A C 1
ATOM 695 O O . GLY A 1 91 ? -8.141 5.922 20.859 1 98.38 91 GLY A O 1
ATOM 696 N N . LEU A 1 92 ? -8.516 3.781 20.156 1 98.81 92 LEU A N 1
ATOM 697 C CA . LEU A 1 92 ? -9.719 4.156 19.422 1 98.81 92 LEU A CA 1
ATOM 698 C C . LEU A 1 92 ? -10.914 3.338 19.891 1 98.81 92 LEU A C 1
ATOM 700 O O . LEU A 1 92 ? -11.82 3.051 19.109 1 98.81 92 LEU A O 1
ATOM 704 N N . SER A 1 93 ? -10.836 2.873 21.125 1 98.75 93 SER A N 1
ATOM 705 C CA . SER A 1 93 ? -12.031 2.283 21.719 1 98.75 93 SER A CA 1
ATOM 706 C C . SER A 1 93 ? -13.18 3.289 21.766 1 98.75 93 SER A C 1
ATOM 708 O O . SER A 1 93 ? -12.945 4.5 21.812 1 98.75 93 SER A O 1
ATOM 710 N N . ARG A 1 94 ? -14.375 2.771 21.781 1 98.56 94 ARG A N 1
ATOM 711 C CA . ARG A 1 94 ? -15.539 3.643 21.891 1 98.56 94 ARG A CA 1
ATOM 712 C C . ARG A 1 94 ? -15.422 4.57 23.094 1 98.56 94 ARG A C 1
ATOM 714 O O . ARG A 1 94 ? -15.68 5.773 22.984 1 98.56 94 ARG A O 1
ATOM 721 N N . ARG A 1 95 ? -15.023 4.012 24.188 1 98.31 95 ARG A N 1
ATOM 722 C CA . ARG A 1 95 ? -14.867 4.805 25.406 1 98.31 95 ARG A CA 1
ATOM 723 C C . ARG A 1 95 ? -13.906 5.965 25.188 1 98.31 95 ARG A C 1
ATOM 725 O O . ARG A 1 95 ? -14.234 7.117 25.5 1 98.31 95 ARG A O 1
ATOM 732 N N . HIS A 1 96 ? -12.805 5.656 24.703 1 98.69 96 HIS A N 1
ATOM 733 C CA . HIS A 1 96 ? -11.797 6.699 24.516 1 98.69 96 HIS A CA 1
ATOM 734 C C . HIS A 1 96 ? -12.234 7.715 23.469 1 98.69 96 HIS A C 1
ATOM 736 O O . HIS A 1 96 ? -12.047 8.922 23.641 1 98.69 96 HIS A O 1
ATOM 742 N N . CYS A 1 97 ? -12.758 7.246 22.406 1 98.81 97 CYS A N 1
ATOM 743 C CA . CYS A 1 97 ? -13.219 8.148 21.359 1 98.81 97 CYS A CA 1
ATOM 744 C C . CYS A 1 97 ? -14.195 9.18 21.906 1 98.81 97 CYS A C 1
ATOM 746 O O . CYS A 1 97 ? -14.055 10.375 21.656 1 98.81 97 CYS A O 1
ATOM 748 N N . ILE A 1 98 ? -15.188 8.719 22.703 1 98.69 98 ILE A N 1
ATOM 749 C CA . ILE A 1 98 ? -16.219 9.602 23.234 1 98.69 98 ILE A CA 1
ATOM 750 C C . ILE A 1 98 ? -15.602 10.562 24.25 1 98.69 98 ILE A C 1
ATOM 752 O O . ILE A 1 98 ? -15.766 11.781 24.141 1 98.69 98 ILE A O 1
ATOM 756 N N . LEU A 1 99 ? -14.805 10.094 25.125 1 98.44 99 LEU A N 1
ATOM 757 C CA . LEU A 1 99 ? -14.227 10.914 26.188 1 98.44 99 LEU A CA 1
ATOM 758 C C . LEU A 1 99 ? -13.234 11.914 25.609 1 98.44 99 LEU A C 1
ATOM 760 O O . LEU A 1 99 ? -13.195 13.078 26.031 1 98.44 99 LEU A O 1
ATOM 764 N N . ALA A 1 100 ? -12.43 11.477 24.688 1 98.81 100 ALA A N 1
ATOM 765 C CA . ALA A 1 100 ? -11.43 12.344 24.078 1 98.81 100 ALA A CA 1
ATOM 766 C C . ALA A 1 100 ? -12.094 13.461 23.266 1 98.81 100 ALA A C 1
ATOM 768 O O . ALA A 1 100 ? -11.656 14.609 23.312 1 98.81 100 ALA A O 1
ATOM 769 N N . ALA A 1 101 ? -13.133 13.102 22.531 1 98.88 101 ALA A N 1
ATOM 770 C CA . ALA A 1 101 ? -13.859 14.109 21.766 1 98.88 101 ALA A CA 1
ATOM 771 C C . ALA A 1 101 ? -14.469 15.164 22.688 1 98.88 101 ALA A C 1
ATOM 773 O O . ALA A 1 101 ? -14.367 16.359 22.422 1 98.88 101 ALA A O 1
ATOM 774 N N . GLU A 1 102 ? -15.062 14.711 23.75 1 98.81 102 GLU A N 1
ATOM 775 C CA . GLU A 1 102 ? -15.664 15.633 24.703 1 98.81 102 GLU A CA 1
ATOM 776 C C . GLU A 1 102 ? -14.602 16.516 25.359 1 98.81 102 GLU A C 1
ATOM 778 O O . GLU A 1 102 ? -14.82 17.703 25.562 1 98.81 102 GLU A O 1
ATOM 783 N N . ALA A 1 103 ? -13.523 15.953 25.672 1 98.81 103 ALA A N 1
ATOM 784 C CA . ALA A 1 103 ? -12.422 16.719 26.25 1 98.81 103 ALA A CA 1
ATOM 785 C C . ALA A 1 103 ? -11.914 17.766 25.25 1 98.81 103 ALA A C 1
ATOM 787 O O . ALA A 1 103 ? -11.617 18.906 25.641 1 98.81 103 ALA A O 1
ATOM 788 N N . SER A 1 104 ? -11.773 17.359 23.984 1 98.94 104 SER A N 1
ATOM 789 C CA . SER A 1 104 ? -11.352 18.312 22.953 1 98.94 104 SER A CA 1
ATOM 790 C C . SER A 1 104 ? -12.352 19.453 22.812 1 98.94 104 SER A C 1
ATOM 792 O O . SER A 1 104 ? -11.953 20.609 22.672 1 98.94 104 SER A O 1
ATOM 794 N N . LEU A 1 105 ? -13.672 19.109 22.844 1 98.94 105 LEU A N 1
ATOM 795 C CA . LEU A 1 105 ? -14.703 20.141 22.781 1 98.94 105 LEU A CA 1
ATOM 796 C C . LEU A 1 105 ? -14.531 21.141 23.906 1 98.94 105 LEU A C 1
ATOM 798 O O . LEU A 1 105 ? -14.648 22.359 23.703 1 98.94 105 LEU A O 1
ATOM 802 N N . ARG A 1 106 ? -14.219 20.688 25.094 1 98.81 106 ARG A N 1
ATOM 803 C CA . ARG A 1 106 ? -14.023 21.547 26.25 1 98.81 106 ARG A CA 1
ATOM 804 C C . ARG A 1 106 ? -12.781 22.422 26.062 1 98.81 106 ARG A C 1
ATOM 806 O O . ARG A 1 106 ? -12.836 23.641 26.281 1 98.81 106 ARG A O 1
ATOM 813 N N . ARG A 1 107 ? -11.695 21.844 25.672 1 98.81 107 ARG A N 1
ATOM 814 C CA . ARG A 1 107 ? -10.453 22.609 25.516 1 98.81 107 ARG A CA 1
ATOM 815 C C . ARG A 1 107 ? -10.586 23.656 24.406 1 98.81 107 ARG A C 1
ATOM 817 O O . ARG A 1 107 ? -10.133 24.781 24.562 1 98.81 107 ARG A O 1
ATOM 824 N N . LEU A 1 108 ? -11.234 23.266 23.328 1 98.88 108 LEU A N 1
ATOM 825 C CA . LEU A 1 108 ? -11.406 24.156 22.188 1 98.88 108 LEU A CA 1
ATOM 826 C C . LEU A 1 108 ? -12.445 25.219 22.484 1 98.88 108 LEU A C 1
ATOM 828 O O . LEU A 1 108 ? -12.453 26.281 21.859 1 98.88 108 LEU A O 1
ATOM 832 N N . GLY A 1 109 ? -13.336 24.938 23.422 1 98.75 109 GLY A N 1
ATOM 833 C CA . GLY A 1 109 ? -14.406 25.875 23.75 1 98.75 109 GLY A CA 1
ATOM 834 C C . GLY A 1 109 ? -15.438 26.016 22.641 1 98.75 109 GLY A C 1
ATOM 835 O O . GLY A 1 109 ? -15.883 27.125 22.344 1 98.75 109 GLY A O 1
ATOM 836 N N . VAL A 1 110 ? -15.766 24.938 21.969 1 98.62 110 VAL A N 1
ATOM 837 C CA . VAL A 1 110 ? -16.719 24.969 20.859 1 98.62 110 VAL A CA 1
ATOM 838 C C . VAL A 1 110 ? -17.812 23.922 21.109 1 98.62 110 VAL A C 1
ATOM 840 O O . VAL A 1 110 ? -17.609 22.984 21.875 1 98.62 110 VAL A O 1
ATOM 843 N N . GLU A 1 111 ? -18.875 24.062 20.438 1 97.62 111 GLU A N 1
ATOM 844 C CA . GLU A 1 111 ? -19.984 23.125 20.562 1 97.62 111 GLU A CA 1
ATOM 845 C C . GLU A 1 111 ? -19.812 21.938 19.609 1 97.62 111 GLU A C 1
ATOM 847 O O . GLU A 1 111 ? -20.344 20.844 19.875 1 97.62 111 GLU A O 1
ATOM 852 N N . ALA A 1 112 ? -19.062 22.219 18.547 1 98.62 112 ALA A N 1
ATOM 853 C CA . ALA A 1 112 ? -18.859 21.156 17.547 1 98.62 112 ALA A CA 1
ATOM 854 C C . ALA A 1 112 ? -17.5 21.312 16.859 1 98.62 112 ALA A C 1
ATOM 856 O O . ALA A 1 112 ? -17.047 22.438 16.641 1 98.62 112 ALA A O 1
ATOM 857 N N . ILE A 1 113 ? -16.969 20.219 16.531 1 98.81 113 ILE A N 1
ATOM 858 C CA . ILE A 1 113 ? -15.742 20.125 15.75 1 98.81 113 ILE A CA 1
ATOM 859 C C . ILE A 1 113 ? -16.094 19.812 14.297 1 98.81 113 ILE A C 1
ATOM 861 O O . ILE A 1 113 ? -16.953 18.969 14.023 1 98.81 113 ILE A O 1
ATOM 865 N N . ASP A 1 114 ? -15.445 20.469 13.328 1 98.88 114 ASP A N 1
ATOM 866 C CA . ASP A 1 114 ? -15.789 20.219 11.93 1 98.88 114 ASP A CA 1
ATOM 867 C C . ASP A 1 114 ? -15.219 18.891 11.453 1 98.88 114 ASP A C 1
ATOM 869 O O . ASP A 1 114 ? -15.891 18.141 10.734 1 98.88 114 ASP A O 1
ATOM 873 N N . ILE A 1 115 ? -13.953 18.594 11.82 1 98.94 115 ILE A N 1
ATOM 874 C CA . ILE A 1 115 ? -13.32 17.359 11.414 1 98.94 115 ILE A CA 1
ATOM 875 C C . ILE A 1 115 ? -12.578 16.734 12.602 1 98.94 115 ILE A C 1
ATOM 877 O O . ILE A 1 115 ? -11.641 17.344 13.133 1 98.94 115 ILE A O 1
ATOM 881 N N . LEU A 1 116 ? -12.945 15.602 13.023 1 98.94 116 LEU A N 1
ATOM 882 C CA . LEU A 1 116 ? -12.219 14.836 14.023 1 98.94 116 LEU A CA 1
ATOM 883 C C . LEU A 1 116 ? -11.422 13.711 13.375 1 98.94 116 LEU A C 1
ATOM 885 O O . LEU A 1 116 ? -12 12.75 12.852 1 98.94 116 LEU A O 1
ATOM 889 N N . TYR A 1 117 ? -10.109 13.805 13.469 1 98.94 117 TYR A N 1
ATOM 890 C CA . TYR A 1 117 ? -9.25 12.789 12.875 1 98.94 117 TYR A CA 1
ATOM 891 C C . TYR A 1 117 ? -9.047 11.625 13.828 1 98.94 117 TYR A C 1
ATOM 893 O O . TYR A 1 117 ? -8.82 11.82 15.023 1 98.94 117 TYR A O 1
ATOM 901 N N . LEU A 1 118 ? -9.109 10.414 13.289 1 98.94 118 LEU A N 1
ATOM 902 C CA . LEU A 1 118 ? -8.383 9.305 13.898 1 98.94 118 LEU A CA 1
ATOM 903 C C . LEU A 1 118 ? -6.887 9.422 13.633 1 98.94 118 LEU A C 1
ATOM 905 O O . LEU A 1 118 ? -6.434 9.195 12.508 1 98.94 118 LEU A O 1
ATOM 909 N N . HIS A 1 119 ? -6.117 9.742 14.609 1 98.75 119 HIS A N 1
ATOM 910 C CA . HIS A 1 119 ? -4.754 10.242 14.484 1 98.75 119 HIS A CA 1
ATOM 911 C C . HIS A 1 119 ? -3.811 9.156 13.984 1 98.75 119 HIS A C 1
ATOM 913 O O . HIS A 1 119 ? -2.809 9.445 13.328 1 98.75 119 HIS A O 1
ATOM 919 N N . LYS A 1 120 ? -4.105 7.93 14.32 1 98.12 120 LYS A N 1
ATOM 920 C CA . LYS A 1 120 ? -3.346 6.75 13.914 1 98.12 120 LYS A CA 1
ATOM 921 C C . LYS A 1 120 ? -4.184 5.48 14.055 1 98.12 120 LYS A C 1
ATOM 923 O O . LYS A 1 120 ? -5.234 5.492 14.695 1 98.12 120 LYS A O 1
ATOM 928 N N . GLU A 1 121 ? -3.65 4.457 13.5 1 97.62 121 GLU A N 1
ATOM 929 C CA . GLU A 1 121 ? -4.324 3.166 13.625 1 97.62 121 GLU A CA 1
ATOM 930 C C . GLU A 1 121 ? -4.238 2.635 15.055 1 97.62 121 GLU A C 1
ATOM 932 O O . GLU A 1 121 ? -3.285 2.932 15.773 1 97.62 121 GLU A O 1
ATOM 937 N N . ASP A 1 122 ? -5.25 1.965 15.492 1 97.69 122 ASP A N 1
ATOM 938 C CA . ASP A 1 122 ? -5.305 1.169 16.719 1 97.69 122 ASP A CA 1
ATOM 939 C C . ASP A 1 122 ? -5.629 -0.29 16.406 1 97.69 122 ASP A C 1
ATOM 941 O O . ASP A 1 122 ? -6.785 -0.633 16.156 1 97.69 122 ASP A O 1
ATOM 945 N N . HIS A 1 123 ? -4.66 -1.164 16.5 1 94.81 123 HIS A N 1
ATOM 946 C CA . HIS A 1 123 ? -4.812 -2.551 16.078 1 94.81 123 HIS A CA 1
ATOM 947 C C . HIS A 1 123 ? -5.449 -3.398 17.172 1 94.81 123 HIS A C 1
ATOM 949 O O . HIS A 1 123 ? -5.777 -4.566 16.953 1 94.81 123 HIS A O 1
ATOM 955 N N . GLU A 1 124 ? -5.652 -2.787 18.312 1 96.31 124 GLU A N 1
ATOM 956 C CA . GLU A 1 124 ? -6.242 -3.52 19.422 1 96.31 124 GLU A CA 1
ATOM 957 C C . GLU A 1 124 ? -7.754 -3.312 19.484 1 96.31 124 GLU A C 1
ATOM 959 O O . GLU A 1 124 ? -8.445 -3.975 20.266 1 96.31 124 GLU A O 1
ATOM 964 N N . THR A 1 125 ? -8.258 -2.361 18.766 1 98.19 125 THR A N 1
ATOM 965 C CA . THR A 1 125 ? -9.688 -2.066 18.734 1 98.19 125 THR A CA 1
ATOM 966 C C . THR A 1 125 ? -10.297 -2.469 17.391 1 98.19 125 THR A C 1
ATOM 968 O O . THR A 1 125 ? -9.789 -2.09 16.328 1 98.19 125 THR A O 1
ATOM 971 N N . PRO A 1 126 ? -11.359 -3.281 17.438 1 97.56 126 PRO A N 1
ATOM 972 C CA . PRO A 1 126 ? -12.039 -3.549 16.172 1 97.56 126 PRO A CA 1
ATOM 973 C C . PRO A 1 126 ? -12.438 -2.271 15.43 1 97.56 126 PRO A C 1
ATOM 975 O O . PRO A 1 126 ? -12.961 -1.337 16.047 1 97.56 126 PRO A O 1
ATOM 978 N N . LEU A 1 127 ? -12.211 -2.225 14.133 1 97.75 127 LEU A N 1
ATOM 979 C CA . LEU A 1 127 ? -12.523 -1.045 13.328 1 97.75 127 LEU A CA 1
ATOM 980 C C . LEU A 1 127 ? -14 -0.685 13.438 1 97.75 127 LEU A C 1
ATOM 982 O O . LEU A 1 127 ? -14.352 0.496 13.461 1 97.75 127 LEU A O 1
ATOM 986 N N . GLU A 1 128 ? -14.82 -1.669 13.516 1 97.69 128 GLU A N 1
ATOM 987 C CA . GLU A 1 128 ? -16.266 -1.475 13.602 1 97.69 128 GLU A CA 1
ATOM 988 C C . GLU A 1 128 ? -16.641 -0.661 14.836 1 97.69 128 GLU A C 1
ATOM 990 O O . GLU A 1 128 ? -17.531 0.195 14.781 1 97.69 128 GLU A O 1
ATOM 995 N N . GLU A 1 129 ? -16 -0.98 15.906 1 98.56 129 GLU A N 1
ATOM 996 C CA . GLU A 1 129 ? -16.234 -0.246 17.141 1 98.56 129 GLU A CA 1
ATOM 997 C C . GLU A 1 129 ? -15.898 1.232 16.984 1 98.56 129 GLU A C 1
ATOM 999 O O . GLU A 1 129 ? -16.688 2.102 17.359 1 98.56 129 GLU A O 1
ATOM 1004 N N . THR A 1 130 ? -14.797 1.512 16.406 1 98.81 130 THR A N 1
ATOM 1005 C CA . THR A 1 130 ? -14.344 2.883 16.203 1 98.81 130 THR A CA 1
ATOM 1006 C C . THR A 1 130 ? -15.289 3.635 15.273 1 98.81 130 THR A C 1
ATOM 1008 O O . THR A 1 130 ? -15.688 4.762 15.57 1 98.81 130 THR A O 1
ATOM 1011 N N . VAL A 1 131 ? -15.68 3.014 14.195 1 98.81 131 VAL A N 1
ATOM 1012 C CA . VAL A 1 131 ? -16.531 3.668 13.211 1 98.81 131 VAL A CA 1
ATOM 1013 C C . VAL A 1 131 ? -17.906 3.953 13.82 1 98.81 131 VAL A C 1
ATOM 1015 O O . VAL A 1 131 ? -18.484 5.023 13.602 1 98.81 131 VAL A O 1
ATOM 1018 N N . ARG A 1 132 ? -18.422 3.047 14.617 1 98.62 132 ARG A N 1
ATOM 1019 C CA . ARG A 1 132 ? -19.703 3.271 15.266 1 98.62 132 ARG A CA 1
ATOM 1020 C C . ARG A 1 132 ? -19.609 4.406 16.281 1 98.62 132 ARG A C 1
ATOM 1022 O O . ARG A 1 132 ? -20.578 5.156 16.469 1 98.62 132 ARG A O 1
ATOM 1029 N N . ALA A 1 133 ? -18.453 4.492 16.938 1 98.81 133 ALA A N 1
ATOM 1030 C CA . ALA A 1 133 ? -18.25 5.621 17.828 1 98.81 133 ALA A CA 1
ATOM 1031 C C . ALA A 1 133 ? -18.281 6.941 17.078 1 98.81 133 ALA A C 1
ATOM 1033 O O . ALA A 1 133 ? -18.875 7.914 17.531 1 98.81 133 ALA A O 1
ATOM 1034 N N . MET A 1 134 ? -17.672 7.02 15.93 1 98.81 134 MET A N 1
ATOM 1035 C CA . MET A 1 134 ? -17.703 8.219 15.102 1 98.81 134 MET A CA 1
ATOM 1036 C C . MET A 1 134 ? -19.125 8.523 14.648 1 98.81 134 MET A C 1
ATOM 1038 O O . MET A 1 134 ? -19.547 9.68 14.641 1 98.81 134 MET A O 1
ATOM 1042 N N . ALA A 1 135 ? -19.797 7.469 14.289 1 98.69 135 ALA A N 1
ATOM 1043 C CA . ALA A 1 135 ? -21.188 7.637 13.883 1 98.69 135 ALA A CA 1
ATOM 1044 C C . ALA A 1 135 ? -22 8.297 14.984 1 98.69 135 ALA A C 1
ATOM 1046 O O . ALA A 1 135 ? -22.797 9.211 14.727 1 98.69 135 ALA A O 1
ATOM 1047 N N . ASP A 1 136 ? -21.844 7.836 16.172 1 98.62 136 ASP A N 1
ATOM 1048 C CA . ASP A 1 136 ? -22.578 8.375 17.297 1 98.62 136 ASP A CA 1
ATOM 1049 C C . ASP A 1 136 ? -22.203 9.836 17.562 1 98.62 136 ASP A C 1
ATOM 1051 O O . ASP A 1 136 ? -23.062 10.656 17.891 1 98.62 136 ASP A O 1
ATOM 1055 N N . LEU A 1 137 ? -20.969 10.125 17.438 1 98.81 137 LEU A N 1
ATOM 1056 C CA . LEU A 1 137 ? -20.516 11.5 17.625 1 98.81 137 LEU A CA 1
ATOM 1057 C C . LEU A 1 137 ? -21.109 12.422 16.562 1 98.81 137 LEU A C 1
ATOM 1059 O O . LEU A 1 137 ? -21.469 13.562 16.859 1 98.81 137 LEU A O 1
ATOM 1063 N N . VAL A 1 138 ? -21.188 11.992 15.32 1 98.5 138 VAL A N 1
ATOM 1064 C CA . VAL A 1 138 ? -21.781 12.758 14.234 1 98.5 138 VAL A CA 1
ATOM 1065 C C . VAL A 1 138 ? -23.266 12.984 14.523 1 98.5 138 VAL A C 1
ATOM 1067 O O . VAL A 1 138 ? -23.766 14.109 14.422 1 98.5 138 VAL A O 1
ATOM 1070 N N . ARG A 1 139 ? -23.969 11.977 14.945 1 98 139 ARG A N 1
ATOM 1071 C CA . ARG A 1 139 ? -25.391 12.047 15.211 1 98 139 ARG A CA 1
ATOM 1072 C C . ARG A 1 139 ? -25.688 12.977 16.391 1 98 139 ARG A C 1
ATOM 1074 O O . ARG A 1 139 ? -26.688 13.68 16.391 1 98 139 ARG A O 1
ATOM 1081 N N . ALA A 1 140 ? -24.812 12.945 17.328 1 98.38 140 ALA A N 1
ATOM 1082 C CA . ALA A 1 140 ? -24.969 13.797 18.516 1 98.38 140 ALA A CA 1
ATOM 1083 C C . ALA A 1 140 ? -24.656 15.25 18.188 1 98.38 140 ALA A C 1
ATOM 1085 O O . ALA A 1 140 ? -24.875 16.141 19.016 1 98.38 140 ALA A O 1
ATOM 1086 N N . GLY A 1 141 ? -24.047 15.516 17.031 1 98.19 141 GLY A N 1
ATOM 1087 C CA . GLY A 1 141 ? -23.719 16.875 16.609 1 98.19 141 GLY A CA 1
ATOM 1088 C C . GLY A 1 141 ? -22.422 17.375 17.188 1 98.19 141 GLY A C 1
ATOM 1089 O O . GLY A 1 141 ? -22.109 18.562 17.094 1 98.19 141 GLY A O 1
ATOM 1090 N N . LYS A 1 142 ? -21.672 16.516 17.797 1 98.69 142 LYS A N 1
ATOM 1091 C CA . LYS A 1 142 ? -20.422 16.906 18.422 1 98.69 142 LYS A CA 1
ATOM 1092 C C . LYS A 1 142 ? -19.312 17.078 17.391 1 98.69 142 LYS A C 1
ATOM 1094 O O . LYS A 1 142 ? -18.359 17.844 17.609 1 98.69 142 LYS A O 1
ATOM 1099 N N . ILE A 1 143 ? -19.422 16.344 16.312 1 98.81 143 ILE A N 1
ATOM 1100 C CA . ILE A 1 143 ? -18.562 16.516 15.164 1 98.81 143 ILE A CA 1
ATOM 1101 C C . ILE A 1 143 ? -19.391 16.578 13.891 1 98.81 143 ILE A C 1
ATOM 1103 O O . ILE A 1 143 ? -20.516 16.047 13.852 1 98.81 143 ILE A O 1
ATOM 1107 N N . ARG A 1 144 ? -18.875 17.25 12.859 1 98.44 144 ARG A N 1
ATOM 1108 C CA . ARG A 1 144 ? -19.578 17.312 11.578 1 98.44 144 ARG A CA 1
ATOM 1109 C C . ARG A 1 144 ? -19.109 16.203 10.641 1 98.44 144 ARG A C 1
ATOM 1111 O O . ARG A 1 144 ? -19.922 15.57 9.969 1 98.44 144 ARG A O 1
ATOM 1118 N N . HIS A 1 145 ? -17.812 16.031 10.531 1 98.5 145 HIS A N 1
ATOM 1119 C CA . HIS A 1 145 ? -17.125 15.016 9.734 1 98.5 145 HIS A CA 1
ATOM 1120 C C . HIS A 1 145 ? -16.016 14.344 10.523 1 98.5 145 HIS A C 1
ATOM 1122 O O . HIS A 1 145 ? -15.68 14.781 11.625 1 98.5 145 HIS A O 1
ATOM 1128 N N . PHE A 1 146 ? -15.477 13.289 10.039 1 98.69 146 PHE A N 1
ATOM 1129 C CA . PHE A 1 146 ? -14.234 12.766 10.594 1 98.69 146 PHE A CA 1
ATOM 1130 C C . PHE A 1 146 ? -13.25 12.414 9.484 1 98.69 146 PHE A C 1
ATOM 1132 O O . PHE A 1 146 ? -13.602 12.453 8.305 1 98.69 146 PHE A O 1
ATOM 1139 N N . GLY A 1 147 ? -12 12.297 9.805 1 98.81 147 GLY A N 1
ATOM 1140 C CA . GLY A 1 147 ? -10.922 11.93 8.898 1 98.81 147 GLY A CA 1
ATOM 1141 C C . GLY A 1 147 ? -9.984 10.883 9.469 1 98.81 147 GLY A C 1
ATOM 1142 O O . GLY A 1 147 ? -10.195 10.398 10.586 1 98.81 147 GLY A O 1
ATOM 1143 N N . VAL A 1 148 ? -9.031 10.461 8.656 1 98.94 148 VAL A N 1
ATOM 1144 C CA . VAL A 1 148 ? -8.039 9.484 9.109 1 98.94 148 VAL A CA 1
ATOM 1145 C C . VAL A 1 148 ? -6.637 10.039 8.883 1 98.94 148 VAL A C 1
ATOM 1147 O O . VAL A 1 148 ? -6.418 10.852 7.984 1 98.94 148 VAL A O 1
ATOM 1150 N N . SER A 1 149 ? -5.73 9.648 9.719 1 98.69 149 SER A N 1
ATOM 1151 C CA . SER A 1 149 ? -4.316 9.984 9.578 1 98.69 149 SER A CA 1
ATOM 1152 C C . SER A 1 149 ? -3.436 8.75 9.773 1 98.69 149 SER A C 1
ATOM 1154 O O . SER A 1 149 ? -3.609 8 10.734 1 98.69 149 SER A O 1
ATOM 1156 N N . ASN A 1 150 ? -2.572 8.484 8.82 1 97.19 150 ASN A N 1
ATOM 1157 C CA . ASN A 1 150 ? -1.569 7.43 8.898 1 97.19 150 ASN A CA 1
ATOM 1158 C C . ASN A 1 150 ? -2.211 6.047 8.922 1 97.19 150 ASN A C 1
ATOM 1160 O O . ASN A 1 150 ? -1.847 5.199 9.742 1 97.19 150 ASN A O 1
ATOM 1164 N N . PHE A 1 151 ? -3.156 5.867 8.07 1 98 151 PHE A N 1
ATOM 1165 C CA . PHE A 1 151 ? -3.797 4.566 7.914 1 98 151 PHE A CA 1
ATOM 1166 C C . PHE A 1 151 ? -3.283 3.857 6.668 1 98 151 PHE A C 1
ATOM 1168 O O . PHE A 1 151 ? -3.016 4.5 5.648 1 98 151 PHE A O 1
ATOM 1175 N N . ARG A 1 152 ? -3.178 2.545 6.777 1 97.75 152 ARG A N 1
ATOM 1176 C CA . ARG A 1 152 ? -3.025 1.743 5.566 1 97.75 152 ARG A CA 1
ATOM 1177 C C . ARG A 1 152 ? -4.242 1.888 4.66 1 97.75 152 ARG A C 1
ATOM 1179 O O . ARG A 1 152 ? -5.355 2.115 5.133 1 97.75 152 ARG A O 1
ATOM 1186 N N . SER A 1 153 ? -3.977 1.717 3.371 1 98.38 153 SER A N 1
ATOM 1187 C CA . SER A 1 153 ? -5 2.023 2.379 1 98.38 153 SER A CA 1
ATOM 1188 C C . SER A 1 153 ? -6.133 1 2.42 1 98.38 153 SER A C 1
ATOM 1190 O O . SER A 1 153 ? -7.297 1.344 2.197 1 98.38 153 SER A O 1
ATOM 1192 N N . TRP A 1 154 ? -5.812 -0.294 2.656 1 98.06 154 TRP A N 1
ATOM 1193 C CA . TRP A 1 154 ? -6.875 -1.292 2.736 1 98.06 154 TRP A CA 1
ATOM 1194 C C . TRP A 1 154 ? -7.758 -1.051 3.955 1 98.06 154 TRP A C 1
ATOM 1196 O O . TRP A 1 154 ? -8.961 -1.312 3.92 1 98.06 154 TRP A O 1
ATOM 1206 N N . ARG A 1 155 ? -7.188 -0.541 5.055 1 98.19 155 ARG A N 1
ATOM 1207 C CA . ARG A 1 155 ? -7.977 -0.189 6.23 1 98.19 155 ARG A CA 1
ATOM 1208 C C . ARG A 1 155 ? -8.883 1.001 5.941 1 98.19 155 ARG A C 1
ATOM 1210 O O . ARG A 1 155 ? -10.023 1.05 6.414 1 98.19 155 ARG A O 1
ATOM 1217 N N . LEU A 1 156 ? -8.32 1.965 5.234 1 98.69 156 LEU A N 1
ATOM 1218 C CA . LEU A 1 156 ? -9.148 3.084 4.789 1 98.69 156 LEU A CA 1
ATOM 1219 C C . LEU A 1 156 ? -10.359 2.588 4.012 1 98.69 156 LEU A C 1
ATOM 1221 O O . LEU A 1 156 ? -11.484 3.037 4.254 1 98.69 156 LEU A O 1
ATOM 1225 N N . ALA A 1 157 ? -10.133 1.677 3.051 1 98.44 157 ALA A N 1
ATOM 1226 C CA . ALA A 1 157 ? -11.227 1.099 2.281 1 98.44 157 ALA A CA 1
ATOM 1227 C C . ALA A 1 157 ? -12.234 0.408 3.195 1 98.44 157 ALA A C 1
ATOM 1229 O O . ALA A 1 157 ? -13.445 0.553 3.016 1 98.44 157 ALA A O 1
ATOM 1230 N N . GLU A 1 158 ? -11.719 -0.344 4.145 1 98.06 158 GLU A N 1
ATOM 1231 C CA . GLU A 1 158 ? -12.594 -1.024 5.098 1 98.06 158 GLU A CA 1
ATOM 1232 C C . GLU A 1 158 ? -13.398 -0.024 5.918 1 98.06 158 GLU A C 1
ATOM 1234 O O . GLU A 1 158 ? -14.594 -0.232 6.16 1 98.06 158 GLU A O 1
ATOM 1239 N N . ILE A 1 159 ? -12.797 1.068 6.352 1 98.69 159 ILE A N 1
ATOM 1240 C CA . ILE A 1 159 ? -13.492 2.115 7.102 1 98.69 159 ILE A CA 1
ATOM 1241 C C . ILE A 1 159 ? -14.617 2.699 6.25 1 98.69 159 ILE A C 1
ATOM 1243 O O . ILE A 1 159 ? -15.727 2.918 6.746 1 98.69 159 ILE A O 1
ATOM 1247 N N . CYS A 1 160 ? -14.375 2.955 4.969 1 98.38 160 CYS A N 1
ATOM 1248 C CA . CYS A 1 160 ? -15.406 3.477 4.074 1 98.38 160 CYS A CA 1
ATOM 1249 C C . CYS A 1 160 ? -16.594 2.527 4 1 98.38 160 CYS A C 1
ATOM 1251 O O . CYS A 1 160 ? -17.75 2.959 4.074 1 98.38 160 CYS A O 1
ATOM 1253 N N . ARG A 1 161 ? -16.312 1.248 3.883 1 97.31 161 ARG A N 1
ATOM 1254 C CA . ARG A 1 161 ? -17.375 0.241 3.855 1 97.31 161 ARG A CA 1
ATOM 1255 C C . ARG A 1 161 ? -18.188 0.264 5.145 1 97.31 161 ARG A C 1
ATOM 1257 O O . ARG A 1 161 ? -19.422 0.2 5.113 1 97.31 161 ARG A O 1
ATOM 1264 N N . LEU A 1 162 ? -17.516 0.334 6.285 1 98.06 162 LEU A N 1
ATOM 1265 C CA . LEU A 1 162 ? -18.172 0.342 7.586 1 98.06 162 LEU A CA 1
ATOM 1266 C C . LEU A 1 162 ? -19.031 1.594 7.758 1 98.06 162 LEU A C 1
ATOM 1268 O O . LEU A 1 162 ? -20.094 1.542 8.367 1 98.06 162 LEU A O 1
ATOM 1272 N N . CYS A 1 163 ? -18.562 2.707 7.234 1 98.38 163 CYS A N 1
ATOM 1273 C CA . CYS A 1 163 ? -19.359 3.934 7.254 1 98.38 163 CYS A CA 1
ATOM 1274 C C . CYS A 1 163 ? -20.641 3.766 6.457 1 98.38 163 CYS A C 1
ATOM 1276 O O . CYS A 1 163 ? -21.719 4.148 6.922 1 98.38 163 CYS A O 1
ATOM 1278 N N . ASP A 1 164 ? -20.531 3.211 5.246 1 96.62 164 ASP A N 1
ATOM 1279 C CA . ASP A 1 164 ? -21.719 2.939 4.43 1 96.62 164 ASP A CA 1
ATOM 1280 C C . ASP A 1 164 ? -22.719 2.074 5.188 1 96.62 164 ASP A C 1
ATOM 1282 O O . ASP A 1 164 ? -23.922 2.355 5.184 1 96.62 164 ASP A O 1
ATOM 1286 N N . ALA A 1 165 ? -22.234 1.091 5.883 1 95.12 165 ALA A N 1
ATOM 1287 C CA . ALA A 1 165 ? -23.078 0.175 6.645 1 95.12 165 ALA A CA 1
ATOM 1288 C C . ALA A 1 165 ? -23.734 0.884 7.824 1 95.12 165 ALA A C 1
ATOM 1290 O O . ALA A 1 165 ? -24.859 0.57 8.195 1 95.12 165 ALA A O 1
ATOM 1291 N N . ALA A 1 166 ? -23.031 1.85 8.398 1 95.56 166 ALA A N 1
ATOM 1292 C CA . ALA A 1 166 ? -23.531 2.568 9.578 1 95.56 166 ALA A CA 1
ATOM 1293 C C . ALA A 1 166 ? -24.438 3.729 9.164 1 95.56 166 ALA A C 1
ATOM 1295 O O . ALA A 1 166 ? -25.078 4.352 10.016 1 95.56 166 ALA A O 1
ATOM 1296 N N . GLY A 1 167 ? -24.5 4.008 7.895 1 95.75 167 GLY A N 1
ATOM 1297 C CA . GLY A 1 167 ? -25.344 5.07 7.387 1 95.75 167 GLY A CA 1
ATOM 1298 C C . GLY A 1 167 ? -24.797 6.457 7.652 1 95.75 167 GLY A C 1
ATOM 1299 O O . GLY A 1 167 ? -25.562 7.395 7.906 1 95.75 167 GLY A O 1
ATOM 1300 N N . ILE A 1 168 ? -23.5 6.586 7.727 1 96.62 168 ILE A N 1
ATOM 1301 C CA . ILE A 1 168 ? -22.875 7.891 7.887 1 96.62 168 ILE A CA 1
ATOM 1302 C C . ILE A 1 168 ? -21.938 8.164 6.715 1 96.62 168 ILE A C 1
ATOM 1304 O O . ILE A 1 168 ? -21.625 7.254 5.938 1 96.62 168 ILE A O 1
ATOM 1308 N N . ASP A 1 169 ? -21.547 9.438 6.578 1 97.5 169 ASP A N 1
ATOM 1309 C CA . ASP A 1 169 ? -20.594 9.805 5.523 1 97.5 169 ASP A CA 1
ATOM 1310 C C . ASP A 1 169 ? -19.234 9.156 5.758 1 97.5 169 ASP A C 1
ATOM 1312 O O . ASP A 1 169 ? -18.812 8.984 6.906 1 97.5 169 ASP A O 1
ATOM 1316 N N . ARG A 1 170 ? -18.562 8.773 4.719 1 98.38 170 ARG A N 1
ATOM 1317 C CA . ARG A 1 170 ? -17.188 8.312 4.762 1 98.38 170 ARG A CA 1
ATOM 1318 C C . ARG A 1 170 ? -16.25 9.414 5.277 1 98.38 170 ARG A C 1
ATOM 1320 O O . ARG A 1 170 ? -16.641 10.578 5.34 1 98.38 170 ARG A O 1
ATOM 1327 N N . PRO A 1 171 ? -14.984 9.023 5.766 1 98.81 171 PRO A N 1
ATOM 1328 C CA . PRO A 1 171 ? -14.055 10.086 6.145 1 98.81 171 PRO A CA 1
ATOM 1329 C C . PRO A 1 171 ? -13.883 11.141 5.051 1 98.81 171 PRO A C 1
ATOM 1331 O O . PRO A 1 171 ? -13.758 10.797 3.873 1 98.81 171 PRO A O 1
ATOM 1334 N N . VAL A 1 172 ? -13.859 12.367 5.453 1 98.69 172 VAL A N 1
ATOM 1335 C CA . VAL A 1 172 ? -13.883 13.445 4.465 1 98.69 172 VAL A CA 1
ATOM 1336 C C . VAL A 1 172 ? -12.461 13.75 4.004 1 98.69 172 VAL A C 1
ATOM 1338 O O . VAL A 1 172 ? -12.266 14.344 2.939 1 98.69 172 VAL A O 1
ATOM 1341 N N . VAL A 1 173 ? -11.445 13.328 4.809 1 98.88 173 VAL A N 1
ATOM 1342 C CA . VAL A 1 173 ? -10.07 13.727 4.523 1 98.88 173 VAL A CA 1
ATOM 1343 C C . VAL A 1 173 ? -9.102 12.711 5.117 1 98.88 173 VAL A C 1
ATOM 1345 O O . VAL A 1 173 ? -9.391 12.086 6.141 1 98.88 173 VAL A O 1
ATOM 1348 N N . SER A 1 174 ? -7.996 12.5 4.449 1 98.94 174 SER A N 1
ATOM 1349 C CA . SER A 1 174 ? -6.859 11.758 4.992 1 98.94 174 SER A CA 1
ATOM 1350 C C . SER A 1 174 ? -5.648 12.664 5.184 1 98.94 174 SER A C 1
ATOM 1352 O O . SER A 1 174 ? -5.406 13.562 4.379 1 98.94 174 SER A O 1
ATOM 1354 N N . GLN A 1 175 ? -4.938 12.414 6.277 1 98.88 175 GLN A N 1
ATOM 1355 C CA . GLN A 1 175 ? -3.723 13.148 6.621 1 98.88 175 GLN A CA 1
ATOM 1356 C C . GLN A 1 175 ? -2.514 12.219 6.656 1 98.88 175 GLN A C 1
ATOM 1358 O O . GLN A 1 175 ? -2.123 11.742 7.723 1 98.88 175 GLN A O 1
ATOM 1363 N N . PRO A 1 176 ? -1.862 11.977 5.504 1 98.56 176 PRO A N 1
ATOM 1364 C CA . PRO A 1 176 ? -0.686 11.109 5.422 1 98.56 176 PRO A CA 1
ATOM 1365 C C . PRO A 1 176 ? 0.626 11.883 5.477 1 98.56 176 PRO A C 1
ATOM 1367 O O . PRO A 1 176 ? 0.64 13.094 5.25 1 98.56 176 PRO A O 1
ATOM 1370 N N . LEU A 1 177 ? 1.706 11.164 5.879 1 98.25 177 LEU A N 1
ATOM 1371 C CA . LEU A 1 177 ? 3.037 11.688 5.586 1 98.25 177 LEU A CA 1
ATOM 1372 C C . LEU A 1 177 ? 3.305 11.68 4.086 1 98.25 177 LEU A C 1
ATOM 1374 O O . LEU A 1 177 ? 3.264 10.625 3.447 1 98.25 177 LEU A O 1
ATOM 1378 N N . TYR A 1 178 ? 3.496 12.805 3.461 1 98.62 178 TYR A N 1
ATOM 1379 C CA . TYR A 1 178 ? 3.76 12.914 2.029 1 98.62 178 TYR A CA 1
ATOM 1380 C C . TYR A 1 178 ? 4.512 14.203 1.708 1 98.62 178 TYR A C 1
ATOM 1382 O O . TYR A 1 178 ? 4.035 15.297 2.012 1 98.62 178 TYR A O 1
ATOM 1390 N N . ASN A 1 179 ? 5.656 14.094 1.219 1 98.69 179 ASN A N 1
ATOM 1391 C CA . ASN A 1 179 ? 6.508 15.18 0.754 1 98.69 179 ASN A CA 1
ATOM 1392 C C . ASN A 1 179 ? 7.531 14.695 -0.267 1 98.69 179 ASN A C 1
ATOM 1394 O O . ASN A 1 179 ? 7.559 13.516 -0.612 1 98.69 179 ASN A O 1
ATOM 1398 N N . ALA A 1 180 ? 8.375 15.562 -0.729 1 98.62 180 ALA A N 1
ATOM 1399 C CA . ALA A 1 180 ? 9.242 15.273 -1.863 1 98.62 180 ALA A CA 1
ATOM 1400 C C . ALA A 1 180 ? 10.312 14.242 -1.483 1 98.62 180 ALA A C 1
ATOM 1402 O O . ALA A 1 180 ? 10.961 13.664 -2.355 1 98.62 180 ALA A O 1
ATOM 1403 N N . LEU A 1 181 ? 10.523 14.016 -0.163 1 98.56 181 LEU A N 1
ATOM 1404 C CA . LEU A 1 181 ? 11.523 13.047 0.281 1 98.56 181 LEU A CA 1
ATOM 1405 C C . LEU A 1 181 ? 10.875 11.719 0.64 1 98.56 181 LEU A C 1
ATOM 1407 O O . LEU A 1 181 ? 11.57 10.727 0.863 1 98.56 181 LEU A O 1
ATOM 1411 N N . ASN A 1 182 ? 9.609 11.688 0.734 1 98 182 ASN A N 1
ATOM 1412 C CA . ASN A 1 182 ? 8.852 10.477 1.039 1 98 182 ASN A CA 1
ATOM 1413 C C . ASN A 1 182 ? 7.57 10.391 0.208 1 98 182 ASN A C 1
ATOM 1415 O O . ASN A 1 182 ? 6.535 10.93 0.6 1 98 182 ASN A O 1
ATOM 1419 N N . ARG A 1 183 ? 7.609 9.633 -0.851 1 97.88 183 ARG A N 1
ATOM 1420 C CA . ARG A 1 183 ? 6.543 9.602 -1.847 1 97.88 183 ARG A CA 1
ATOM 1421 C C . ARG A 1 183 ? 5.727 8.32 -1.734 1 97.88 183 ARG A C 1
ATOM 1423 O O . ARG A 1 183 ? 4.945 7.992 -2.631 1 97.88 183 ARG A O 1
ATOM 1430 N N . MET A 1 184 ? 5.848 7.594 -0.646 1 96.94 184 MET A N 1
ATOM 1431 C CA . MET A 1 184 ? 5.281 6.254 -0.502 1 96.94 184 MET A CA 1
ATOM 1432 C C . MET A 1 184 ? 3.758 6.297 -0.572 1 96.94 184 MET A C 1
ATOM 1434 O O . MET A 1 184 ? 3.125 5.34 -1.021 1 96.94 184 MET A O 1
ATOM 1438 N N . ALA A 1 185 ? 3.133 7.41 -0.199 1 98.12 185 ALA A N 1
ATOM 1439 C CA . ALA A 1 185 ? 1.68 7.559 -0.229 1 98.12 185 ALA A CA 1
ATOM 1440 C C . ALA A 1 185 ? 1.149 7.48 -1.657 1 98.12 185 ALA A C 1
ATOM 1442 O O . ALA A 1 185 ? -0.044 7.254 -1.872 1 98.12 185 ALA A O 1
ATOM 1443 N N . GLU A 1 186 ? 1.995 7.633 -2.662 1 98.38 186 GLU A N 1
ATOM 1444 C CA . GLU A 1 186 ? 1.592 7.68 -4.062 1 98.38 186 GLU A CA 1
ATOM 1445 C C . GLU A 1 186 ? 1.195 6.297 -4.57 1 98.38 186 GLU A C 1
ATOM 1447 O O . GLU A 1 186 ? 0.501 6.176 -5.582 1 98.38 186 GLU A O 1
ATOM 1452 N N . VAL A 1 187 ? 1.621 5.254 -3.9 1 97.12 187 VAL A N 1
ATOM 1453 C CA . VAL A 1 187 ? 1.485 3.896 -4.418 1 97.12 187 VAL A CA 1
ATOM 1454 C C . VAL A 1 187 ? 0.045 3.418 -4.246 1 97.12 187 VAL A C 1
ATOM 1456 O O . VAL A 1 187 ? -0.568 2.922 -5.195 1 97.12 187 VAL A O 1
ATOM 1459 N N . GLU A 1 188 ? -0.468 3.604 -2.986 1 97.75 188 GLU A N 1
ATOM 1460 C CA . GLU A 1 188 ? -1.779 3.049 -2.664 1 97.75 188 GLU A CA 1
ATOM 1461 C C . GLU A 1 188 ? -2.701 4.117 -2.08 1 97.75 188 GLU A C 1
ATOM 1463 O O . GLU A 1 188 ? -3.875 4.199 -2.447 1 97.75 188 GLU A O 1
ATOM 1468 N N . HIS A 1 189 ? -2.135 4.93 -1.24 1 98.5 189 HIS A N 1
ATOM 1469 C CA . HIS A 1 189 ? -2.977 5.715 -0.345 1 98.5 189 HIS A CA 1
ATOM 1470 C C . HIS A 1 189 ? -3.664 6.855 -1.092 1 98.5 189 HIS A C 1
ATOM 1472 O O . HIS A 1 189 ? -4.871 7.055 -0.948 1 98.5 189 HIS A O 1
ATOM 1478 N N . LEU A 1 190 ? -2.908 7.586 -1.892 1 98.75 190 LEU A N 1
ATOM 1479 C CA . LEU A 1 190 ? -3.49 8.695 -2.633 1 98.75 190 LEU A CA 1
ATOM 1480 C C . LEU A 1 190 ? -4.527 8.203 -3.637 1 98.75 190 LEU A C 1
ATOM 1482 O O . LEU A 1 190 ? -5.633 8.734 -3.709 1 98.75 190 LEU A O 1
ATOM 1486 N N . PRO A 1 191 ? -4.191 7.074 -4.379 1 98.06 191 PRO A N 1
ATOM 1487 C CA . PRO A 1 191 ? -5.223 6.539 -5.27 1 98.06 191 PRO A CA 1
ATOM 1488 C C . PRO A 1 191 ? -6.473 6.082 -4.52 1 98.06 191 PRO A C 1
ATOM 1490 O O . PRO A 1 191 ? -7.594 6.266 -5.008 1 98.06 191 PRO A O 1
ATOM 1493 N N . ALA A 1 192 ? -6.316 5.465 -3.393 1 98.56 192 ALA A N 1
ATOM 1494 C CA . ALA A 1 192 ? -7.461 5.039 -2.586 1 98.56 192 ALA A CA 1
ATOM 1495 C C . ALA A 1 192 ? -8.312 6.234 -2.174 1 98.56 192 ALA A C 1
ATOM 1497 O O . ALA A 1 192 ? -9.547 6.184 -2.271 1 98.56 192 ALA A O 1
ATOM 1498 N N . CYS A 1 193 ? -7.645 7.301 -1.688 1 98.75 193 CYS A N 1
ATOM 1499 C CA . CYS A 1 193 ? -8.367 8.508 -1.31 1 98.75 193 CYS A CA 1
ATOM 1500 C C . CYS A 1 193 ? -9.172 9.047 -2.484 1 98.75 193 CYS A C 1
ATOM 1502 O O . CYS A 1 193 ? -10.344 9.406 -2.33 1 98.75 193 CYS A O 1
ATOM 1504 N N . ALA A 1 194 ? -8.547 9.094 -3.615 1 98.06 194 ALA A N 1
ATOM 1505 C CA . ALA A 1 194 ? -9.227 9.57 -4.816 1 98.06 194 ALA A CA 1
ATOM 1506 C C . ALA A 1 194 ? -10.453 8.719 -5.133 1 98.06 194 ALA A C 1
ATOM 1508 O O . ALA A 1 194 ? -11.531 9.25 -5.41 1 98.06 194 ALA A O 1
ATOM 1509 N N . HIS A 1 195 ? -10.305 7.434 -5.086 1 97.12 195 HIS A N 1
ATOM 1510 C CA . HIS A 1 195 ? -11.383 6.504 -5.426 1 97.12 195 HIS A CA 1
ATOM 1511 C C . HIS A 1 195 ? -12.555 6.648 -4.469 1 97.12 195 HIS A C 1
ATOM 1513 O O . HIS A 1 195 ? -13.711 6.711 -4.898 1 97.12 195 HIS A O 1
ATOM 1519 N N . PHE A 1 196 ? -12.273 6.727 -3.186 1 98 196 PHE A N 1
ATOM 1520 C CA . PHE A 1 196 ? -13.328 6.711 -2.176 1 98 196 PHE A CA 1
ATOM 1521 C C . PHE A 1 196 ? -13.836 8.125 -1.904 1 98 196 PHE A C 1
ATOM 1523 O O . PHE A 1 196 ? -14.797 8.312 -1.156 1 98 196 PHE A O 1
ATOM 1530 N N . GLY A 1 197 ? -13.164 9.172 -2.453 1 97.94 197 GLY A N 1
ATOM 1531 C CA . GLY A 1 197 ? -13.672 10.531 -2.4 1 97.94 197 GLY A CA 1
ATOM 1532 C C . GLY A 1 197 ? -13.195 11.297 -1.177 1 97.94 197 GLY A C 1
ATOM 1533 O O . GLY A 1 197 ? -13.93 12.125 -0.634 1 97.94 197 GLY A O 1
ATOM 1534 N N . LEU A 1 198 ? -12.055 10.977 -0.668 1 98.75 198 LEU A N 1
ATOM 1535 C CA . LEU A 1 198 ? -11.477 11.742 0.436 1 98.75 198 LEU A CA 1
ATOM 1536 C C . LEU A 1 198 ? -10.602 12.875 -0.084 1 98.75 198 LEU A C 1
ATOM 1538 O O . LEU A 1 198 ? -9.898 12.711 -1.085 1 98.75 198 LEU A O 1
ATOM 1542 N N . GLY A 1 199 ? -10.633 14.055 0.598 1 98.75 199 GLY A N 1
ATOM 1543 C CA . GLY A 1 199 ? -9.531 14.992 0.438 1 98.75 199 GLY A CA 1
ATOM 1544 C C . GLY A 1 199 ? -8.234 14.5 1.045 1 98.75 199 GLY A C 1
ATOM 1545 O O . GLY A 1 199 ? -8.219 13.492 1.761 1 98.75 199 GLY A O 1
ATOM 1546 N N . VAL A 1 200 ? -7.176 15.125 0.72 1 98.94 200 VAL A N 1
ATOM 1547 C CA . VAL A 1 200 ? -5.867 14.773 1.259 1 98.94 200 VAL A CA 1
ATOM 1548 C C . VAL A 1 200 ? -5.18 16.016 1.802 1 98.94 200 VAL A C 1
ATOM 1550 O O . VAL A 1 200 ? -5.043 17.016 1.092 1 98.94 200 VAL A O 1
ATOM 1553 N N . ALA A 1 201 ? -4.816 16.016 3.074 1 98.88 201 ALA A N 1
ATOM 1554 C CA . ALA A 1 201 ? -4.078 17.078 3.748 1 98.88 201 ALA A CA 1
ATOM 1555 C C . ALA A 1 201 ? -2.785 16.547 4.363 1 98.88 201 ALA A C 1
ATOM 1557 O O . ALA A 1 201 ? -2.703 16.359 5.578 1 98.88 201 ALA A O 1
ATOM 1558 N N . PRO A 1 202 ? -1.764 16.375 3.547 1 98.81 202 PRO A N 1
ATOM 1559 C CA . PRO A 1 202 ? -0.548 15.734 4.055 1 98.81 202 PRO A CA 1
ATOM 1560 C C . PRO A 1 202 ? 0.183 16.594 5.086 1 98.81 202 PRO A C 1
ATOM 1562 O O . PRO A 1 202 ? 0.155 17.828 5 1 98.81 202 PRO A O 1
ATOM 1565 N N . TYR A 1 203 ? 0.812 15.938 6.02 1 98.5 203 TYR A N 1
ATOM 1566 C CA . TYR A 1 203 ? 1.64 16.641 6.988 1 98.5 203 TYR A CA 1
ATOM 1567 C C . TYR A 1 203 ? 3.117 16.516 6.637 1 98.5 203 TYR A C 1
ATOM 1569 O O . TYR A 1 203 ? 3.488 15.758 5.742 1 98.5 203 TYR A O 1
ATOM 1577 N N . SER A 1 204 ? 3.93 17.344 7.297 1 97.88 204 SER A N 1
ATOM 1578 C CA . SER A 1 204 ? 5.375 17.422 7.125 1 97.88 204 SER A CA 1
ATOM 1579 C C . SER A 1 204 ? 5.742 17.781 5.688 1 97.88 204 SER A C 1
ATOM 1581 O O . SER A 1 204 ? 6.594 17.125 5.078 1 97.88 204 SER A O 1
ATOM 1583 N N . PRO A 1 205 ? 5.188 18.828 5.223 1 98.12 205 PRO A N 1
ATOM 1584 C CA . PRO A 1 205 ? 5.473 19.219 3.836 1 98.12 205 PRO A CA 1
ATOM 1585 C C . PRO A 1 205 ? 6.945 19.547 3.609 1 98.12 205 PRO A C 1
ATOM 1587 O O . PRO A 1 205 ? 7.457 19.391 2.498 1 98.12 205 PRO A O 1
ATOM 1590 N N . LEU A 1 206 ? 7.617 20.031 4.66 1 98.25 206 LEU A N 1
ATOM 1591 C CA . LEU A 1 206 ? 9.016 20.438 4.543 1 98.25 206 LEU A CA 1
ATOM 1592 C C . LEU A 1 206 ? 9.938 19.344 5.098 1 98.25 206 LEU A C 1
ATOM 1594 O O . LEU A 1 206 ? 11.125 19.594 5.332 1 98.25 206 LEU A O 1
ATOM 1598 N N . ALA A 1 207 ? 9.375 18.203 5.363 1 98.25 207 ALA A N 1
ATOM 1599 C CA . ALA A 1 207 ? 10.148 17.094 5.93 1 98.25 207 ALA A CA 1
ATOM 1600 C C . ALA A 1 207 ? 10.883 17.547 7.199 1 98.25 207 ALA A C 1
ATOM 1602 O O . ALA A 1 207 ? 12.094 17.375 7.312 1 98.25 207 ALA A O 1
ATOM 1603 N N . ARG A 1 208 ? 10.094 18.188 8.039 1 96.88 208 ARG A N 1
ATOM 1604 C CA . ARG A 1 208 ? 10.539 18.656 9.344 1 96.88 208 ARG A CA 1
ATOM 1605 C C . ARG A 1 208 ? 11.773 19.547 9.203 1 96.88 208 ARG A C 1
ATOM 1607 O O . ARG A 1 208 ? 12.711 19.453 10 1 96.88 208 ARG A O 1
ATOM 1614 N N . GLY A 1 209 ? 11.82 20.25 8.148 1 96.75 209 GLY A N 1
ATOM 1615 C CA . GLY A 1 209 ? 12.82 21.281 7.957 1 96.75 209 GLY A CA 1
ATOM 1616 C C . GLY A 1 209 ? 13.922 20.875 6.988 1 96.75 209 GLY A C 1
ATOM 1617 O O . GLY A 1 209 ? 14.664 21.719 6.488 1 96.75 209 GLY A O 1
ATOM 1618 N N . VAL A 1 210 ? 14.055 19.625 6.629 1 98.19 210 VAL A N 1
ATOM 1619 C CA . VAL A 1 210 ? 15.125 19.125 5.766 1 98.19 210 VAL A CA 1
ATOM 1620 C C . VAL A 1 210 ? 14.992 19.75 4.379 1 98.19 210 VAL A C 1
ATOM 1622 O O . VAL A 1 210 ? 15.992 20.156 3.781 1 98.19 210 VAL A O 1
ATOM 1625 N N . LEU A 1 211 ? 13.82 19.984 3.879 1 98.44 211 LEU A N 1
ATOM 1626 C CA . LEU A 1 211 ? 13.586 20.453 2.518 1 98.44 211 LEU A CA 1
ATOM 1627 C C . LEU A 1 211 ? 13.773 21.969 2.424 1 98.44 211 LEU A C 1
ATOM 1629 O O . LEU A 1 211 ? 13.664 22.547 1.338 1 98.44 211 LEU A O 1
ATOM 1633 N N . THR A 1 212 ? 14.078 22.625 3.539 1 96.88 212 THR A N 1
ATOM 1634 C CA . THR A 1 212 ? 14.43 24.031 3.482 1 96.88 212 THR A CA 1
ATOM 1635 C C . THR A 1 212 ? 15.875 24.219 3.031 1 96.88 212 THR A C 1
ATOM 1637 O O . THR A 1 212 ? 16.297 25.344 2.723 1 96.88 212 THR A O 1
ATOM 1640 N N . GLY A 1 213 ? 16.641 23.125 3.064 1 96.06 213 GLY A N 1
ATOM 1641 C CA . GLY A 1 213 ? 18.031 23.188 2.652 1 96.06 213 GLY A CA 1
ATOM 1642 C C . GLY A 1 213 ? 18.953 23.734 3.732 1 96.06 213 GLY A C 1
ATOM 1643 O O . GLY A 1 213 ? 20.141 23.906 3.508 1 96.06 213 GLY A O 1
ATOM 1644 N N . LYS A 1 214 ? 18.438 23.922 4.891 1 94.94 214 LYS A N 1
ATOM 1645 C CA . LYS A 1 214 ? 19.234 24.562 5.93 1 94.94 214 LYS A CA 1
ATOM 1646 C C . LYS A 1 214 ? 20.219 23.594 6.547 1 94.94 214 LYS A C 1
ATOM 1648 O O . LYS A 1 214 ? 21.141 24 7.254 1 94.94 214 LYS A O 1
ATOM 1653 N N . TYR A 1 215 ? 19.984 22.312 6.348 1 96 215 TYR A N 1
ATOM 1654 C CA . TYR A 1 215 ? 20.891 21.312 6.867 1 96 215 TYR A CA 1
ATOM 1655 C C . TYR A 1 215 ? 21.859 20.828 5.781 1 96 215 TYR A C 1
ATOM 1657 O O . TYR A 1 215 ? 21.438 20.516 4.668 1 96 215 TYR A O 1
ATOM 1665 N N . ARG A 1 216 ? 23.25 20.906 5.977 1 94.44 216 ARG A N 1
ATOM 1666 C CA . ARG A 1 216 ? 24.281 20.406 5.074 1 94.44 216 ARG A CA 1
ATOM 1667 C C . ARG A 1 216 ? 24.766 19.016 5.516 1 94.44 216 ARG A C 1
ATOM 1669 O O . ARG A 1 216 ? 24.906 18.766 6.711 1 94.44 216 ARG A O 1
ATOM 1676 N N . PRO A 1 217 ? 24.891 18.281 4.352 1 92.25 217 PRO A N 1
ATOM 1677 C CA . PRO A 1 217 ? 25.469 16.984 4.723 1 92.25 217 PRO A CA 1
ATOM 1678 C C . PRO A 1 217 ? 26.812 17.125 5.441 1 92.25 217 PRO A C 1
ATOM 1680 O O . PRO A 1 217 ? 27.625 17.953 5.066 1 92.25 217 PRO A O 1
ATOM 1683 N N . ASP A 1 218 ? 27.094 16.453 6.574 1 91.31 218 ASP A N 1
ATOM 1684 C CA . ASP A 1 218 ? 28.359 16.359 7.305 1 91.31 218 ASP A CA 1
ATOM 1685 C C . ASP A 1 218 ? 28.641 17.656 8.078 1 91.31 218 ASP A C 1
ATOM 1687 O O . ASP A 1 218 ? 29.797 17.984 8.336 1 91.31 218 ASP A O 1
ATOM 1691 N N . ALA A 1 219 ? 27.734 18.516 8.195 1 93.56 219 ALA A N 1
ATOM 1692 C CA . ALA A 1 219 ? 27.875 19.719 9.008 1 93.56 219 ALA A CA 1
ATOM 1693 C C . ALA A 1 219 ? 26.969 19.656 10.234 1 93.56 219 ALA A C 1
ATOM 1695 O O . ALA A 1 219 ? 25.891 19.062 10.188 1 93.56 219 ALA A O 1
ATOM 1696 N N . ALA A 1 220 ? 27.484 20.266 11.234 1 94.38 220 ALA A N 1
ATOM 1697 C CA . ALA A 1 220 ? 26.656 20.344 12.438 1 94.38 220 ALA A CA 1
ATOM 1698 C C . ALA A 1 220 ? 25.453 21.25 12.211 1 94.38 220 ALA A C 1
ATOM 1700 O O . ALA A 1 220 ? 25.562 22.312 11.586 1 94.38 220 ALA A O 1
ATOM 1701 N N . PRO A 1 221 ? 24.297 20.797 12.688 1 94.25 221 PRO A N 1
ATOM 1702 C CA . PRO A 1 221 ? 23.125 21.672 12.539 1 94.25 221 PRO A CA 1
ATOM 1703 C C . PRO A 1 221 ? 23.25 22.969 13.32 1 94.25 221 PRO A C 1
ATOM 1705 O O . PRO A 1 221 ? 23.922 23.016 14.359 1 94.25 221 PRO A O 1
ATOM 1708 N N . GLU A 1 222 ? 22.609 24 12.812 1 91.81 222 GLU A N 1
ATOM 1709 C CA . GLU A 1 222 ? 22.656 25.312 13.453 1 91.81 222 GLU A CA 1
ATOM 1710 C C . GLU A 1 222 ? 21.922 25.297 14.789 1 91.81 222 GLU A C 1
ATOM 1712 O O . GLU A 1 222 ? 20.969 24.547 14.969 1 91.81 222 GLU A O 1
ATOM 1717 N N . ALA A 1 223 ? 22.344 26.219 15.633 1 91.88 223 ALA A N 1
ATOM 1718 C CA . ALA A 1 223 ? 21.719 26.344 16.953 1 91.88 223 ALA A CA 1
ATOM 1719 C C . ALA A 1 223 ? 20.25 26.719 16.844 1 91.88 223 ALA A C 1
ATOM 1721 O O . ALA A 1 223 ? 19.875 27.547 16.016 1 91.88 223 ALA A O 1
ATOM 1722 N N . GLY A 1 224 ? 19.469 26.016 17.656 1 88.62 224 GLY A N 1
ATOM 1723 C CA . GLY A 1 224 ? 18.062 26.375 17.703 1 88.62 224 GLY A CA 1
ATOM 1724 C C . GLY A 1 224 ? 17.203 25.531 16.766 1 88.62 224 GLY A C 1
ATOM 1725 O O . GLY A 1 224 ? 15.969 25.578 16.844 1 88.62 224 GLY A O 1
ATOM 1726 N N . THR A 1 225 ? 17.828 24.781 15.875 1 90.62 225 THR A N 1
ATOM 1727 C CA . THR A 1 225 ? 17.078 23.984 14.914 1 90.62 225 THR A CA 1
ATOM 1728 C C . THR A 1 225 ? 16.609 22.672 15.531 1 90.62 225 THR A C 1
ATOM 1730 O O . THR A 1 225 ? 17.094 22.281 16.594 1 90.62 225 THR A O 1
ATOM 1733 N N . ARG A 1 226 ? 15.625 22.031 14.867 1 91.44 226 ARG A N 1
ATOM 1734 C CA . ARG A 1 226 ? 15.133 20.734 15.297 1 91.44 226 ARG A CA 1
ATOM 1735 C C . ARG A 1 226 ? 16.266 19.703 15.352 1 91.44 226 ARG A C 1
ATOM 1737 O O . ARG A 1 226 ? 16.328 18.906 16.281 1 91.44 226 ARG A O 1
ATOM 1744 N N . ALA A 1 227 ? 17.094 19.766 14.383 1 93.56 227 ALA A N 1
ATOM 1745 C CA . ALA A 1 227 ? 18.188 18.797 14.305 1 93.56 227 ALA A CA 1
ATOM 1746 C C . ALA A 1 227 ? 19.172 19 15.461 1 93.56 227 ALA A C 1
ATOM 1748 O O . ALA A 1 227 ? 19.672 18.016 16.031 1 93.56 227 ALA A O 1
ATOM 1749 N N . GLU A 1 228 ? 19.453 20.234 15.797 1 93.31 228 GLU A N 1
ATOM 1750 C CA . GLU A 1 228 ? 20.359 20.516 16.906 1 93.31 228 GLU A CA 1
ATOM 1751 C C . GLU A 1 228 ? 19.812 19.984 18.219 1 93.31 228 GLU A C 1
ATOM 1753 O O . GLU A 1 228 ? 20.578 19.5 19.062 1 93.31 228 GLU A O 1
ATOM 1758 N N . ARG A 1 229 ? 18.531 20.031 18.312 1 92.69 229 ARG A N 1
ATOM 1759 C CA . ARG A 1 229 ? 17.891 19.547 19.531 1 92.69 229 ARG A CA 1
ATOM 1760 C C . ARG A 1 229 ? 17.656 18.031 19.453 1 92.69 229 ARG A C 1
ATOM 1762 O O . ARG A 1 229 ? 17.047 17.453 20.359 1 92.69 229 ARG A O 1
ATOM 1769 N N . ALA A 1 230 ? 18.016 17.422 18.484 1 94.19 230 ALA A N 1
ATOM 1770 C CA . ALA A 1 230 ? 17.859 15.984 18.266 1 94.19 230 ALA A CA 1
ATOM 1771 C C . ALA A 1 230 ? 16.406 15.562 18.375 1 94.19 230 ALA A C 1
ATOM 1773 O O . ALA A 1 230 ? 16.078 14.617 19.094 1 94.19 230 ALA A O 1
ATOM 1774 N N . ASP A 1 231 ? 15.57 16.391 17.688 1 94.06 231 ASP A N 1
ATOM 1775 C CA . ASP A 1 231 ? 14.156 16.031 17.641 1 94.06 231 ASP A CA 1
ATOM 1776 C C . ASP A 1 231 ? 13.969 14.562 17.297 1 94.06 231 ASP A C 1
ATOM 1778 O O . ASP A 1 231 ? 14.477 14.094 16.266 1 94.06 231 ASP A O 1
ATOM 1782 N N . LYS A 1 232 ? 13.25 13.852 18.125 1 94.81 232 LYS A N 1
ATOM 1783 C CA . LYS A 1 232 ? 13.156 12.398 18.016 1 94.81 232 LYS A CA 1
ATOM 1784 C C . LYS A 1 232 ? 12.594 11.984 16.656 1 94.81 232 LYS A C 1
ATOM 1786 O O . LYS A 1 232 ? 13.148 11.109 15.984 1 94.81 232 LYS A O 1
ATOM 1791 N N . ARG A 1 233 ? 11.492 12.617 16.219 1 95.12 233 ARG A N 1
ATOM 1792 C CA . ARG A 1 233 ? 10.828 12.211 14.984 1 95.12 233 ARG A CA 1
ATOM 1793 C C . ARG A 1 233 ? 11.688 12.555 13.766 1 95.12 233 ARG A C 1
ATOM 1795 O O . ARG A 1 233 ? 11.758 11.789 12.812 1 95.12 233 ARG A O 1
ATOM 1802 N N . LEU A 1 234 ? 12.359 13.719 13.797 1 96.31 234 LEU A N 1
ATOM 1803 C CA . LEU A 1 234 ? 13.289 14.07 12.734 1 96.31 234 LEU A CA 1
ATOM 1804 C C . LEU A 1 234 ? 14.391 13.023 12.609 1 96.31 234 LEU A C 1
ATOM 1806 O O . LEU A 1 234 ? 14.703 12.57 11.508 1 96.31 234 LEU A O 1
ATOM 1810 N N . MET A 1 235 ? 14.914 12.578 13.781 1 96.31 235 MET A N 1
ATOM 1811 C CA . MET A 1 235 ? 16 11.617 13.797 1 96.31 235 MET A CA 1
ATOM 1812 C C . MET A 1 235 ? 15.547 10.258 13.281 1 96.31 235 MET A C 1
ATOM 1814 O O . MET A 1 235 ? 16.297 9.547 12.625 1 96.31 235 MET A O 1
ATOM 1818 N N . GLU A 1 236 ? 14.273 9.984 13.469 1 95.31 236 GLU A N 1
ATOM 1819 C CA . GLU A 1 236 ? 13.734 8.68 13.094 1 95.31 236 GLU A CA 1
ATOM 1820 C C . GLU A 1 236 ? 13.344 8.648 11.617 1 95.31 236 GLU A C 1
ATOM 1822 O O . GLU A 1 236 ? 13.195 7.578 11.031 1 95.31 236 GLU A O 1
ATOM 1827 N N . THR A 1 237 ? 13.195 9.805 10.969 1 95.19 237 THR A N 1
ATOM 1828 C CA . THR A 1 237 ? 12.555 9.812 9.656 1 95.19 237 THR A CA 1
ATOM 1829 C C . THR A 1 237 ? 13.453 10.508 8.625 1 95.19 237 THR A C 1
ATOM 1831 O O . THR A 1 237 ? 14.195 9.844 7.898 1 95.19 237 THR A O 1
ATOM 1834 N N . GLU A 1 238 ? 13.695 11.781 8.719 1 95.81 238 GLU A N 1
ATOM 1835 C CA . GLU A 1 238 ? 14.219 12.555 7.598 1 95.81 238 GLU A CA 1
ATOM 1836 C C . GLU A 1 238 ? 15.711 12.82 7.773 1 95.81 238 GLU A C 1
ATOM 1838 O O . GLU A 1 238 ? 16.391 13.203 6.816 1 95.81 238 GLU A O 1
ATOM 1843 N N . TRP A 1 239 ? 16.219 12.656 9.008 1 96 239 TRP A N 1
ATOM 1844 C CA . TRP A 1 239 ? 17.625 12.938 9.242 1 96 239 TRP A CA 1
ATOM 1845 C C . TRP A 1 239 ? 18.5 11.805 8.703 1 96 239 TRP A C 1
ATOM 1847 O O . TRP A 1 239 ? 19.047 11.016 9.477 1 96 239 TRP A O 1
ATOM 1857 N N . ARG A 1 240 ? 18.656 11.828 7.43 1 95.75 240 ARG A N 1
ATOM 1858 C CA . ARG A 1 240 ? 19.422 10.859 6.664 1 95.75 240 ARG A CA 1
ATOM 1859 C C . ARG A 1 240 ? 20.344 11.555 5.672 1 95.75 240 ARG A C 1
ATOM 1861 O O . ARG A 1 240 ? 19.984 12.578 5.094 1 95.75 240 ARG A O 1
ATOM 1868 N N . ARG A 1 241 ? 21.516 10.961 5.414 1 96.38 241 ARG A N 1
ATOM 1869 C CA . ARG A 1 241 ? 22.484 11.57 4.5 1 96.38 241 ARG A CA 1
ATOM 1870 C C . ARG A 1 241 ? 21.875 11.75 3.111 1 96.38 241 ARG A C 1
ATOM 1872 O O . ARG A 1 241 ? 22.016 12.812 2.502 1 96.38 241 ARG A O 1
ATOM 1879 N N . GLU A 1 242 ? 21.188 10.711 2.596 1 97.06 242 GLU A N 1
ATOM 1880 C CA . GLU A 1 242 ? 20.562 10.781 1.276 1 97.06 242 GLU A CA 1
ATOM 1881 C C . GLU A 1 242 ? 19.547 11.922 1.201 1 97.06 242 GLU A C 1
ATOM 1883 O O . GLU A 1 242 ? 19.516 12.664 0.22 1 97.06 242 GLU A O 1
ATOM 1888 N N . SER A 1 243 ? 18.766 12.102 2.232 1 98.25 243 SER A N 1
ATOM 1889 C CA . SER A 1 243 ? 17.75 13.148 2.287 1 98.25 243 SER A CA 1
ATOM 1890 C C . SER A 1 243 ? 18.391 14.531 2.264 1 98.25 243 SER A C 1
ATOM 1892 O O . SER A 1 243 ? 17.906 15.43 1.559 1 98.25 243 SER A O 1
ATOM 1894 N N . LEU A 1 244 ? 19.438 14.656 3.014 1 98.38 244 LEU A N 1
ATOM 1895 C CA . LEU A 1 244 ? 20.109 15.945 3.088 1 98.38 244 LEU A CA 1
ATOM 1896 C C . LEU A 1 244 ? 20.734 16.312 1.746 1 98.38 244 LEU A C 1
ATOM 1898 O O . LEU A 1 244 ? 20.641 17.469 1.309 1 98.38 244 LEU A O 1
ATOM 1902 N N . GLU A 1 245 ? 21.344 15.336 1.087 1 98.5 245 GLU A N 1
ATOM 1903 C CA . GLU A 1 245 ? 21.953 15.578 -0.217 1 98.5 245 GLU A CA 1
ATOM 1904 C C . GLU A 1 245 ? 20.906 15.969 -1.254 1 98.5 245 GLU A C 1
ATOM 1906 O O . GLU A 1 245 ? 21.109 16.922 -2.016 1 98.5 245 GLU A O 1
ATOM 1911 N N . ILE A 1 246 ? 19.812 15.297 -1.23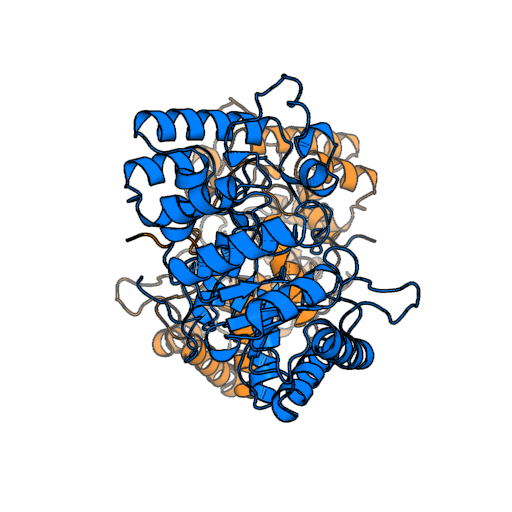7 1 98.62 246 ILE A N 1
ATOM 1912 C CA . ILE A 1 246 ? 18.719 15.57 -2.162 1 98.62 246 ILE A CA 1
ATOM 1913 C C . ILE A 1 246 ? 18.141 16.953 -1.881 1 98.62 246 ILE A C 1
ATOM 1915 O O . ILE A 1 246 ? 17.906 17.734 -2.807 1 98.62 246 ILE A O 1
ATOM 1919 N N . ALA A 1 247 ? 18 17.281 -0.613 1 98.62 247 ALA A N 1
ATOM 1920 C CA . ALA A 1 247 ? 17.469 18.578 -0.225 1 98.62 247 ALA A CA 1
ATOM 1921 C C . ALA A 1 247 ? 18.359 19.719 -0.716 1 98.62 247 ALA A C 1
ATOM 1923 O O . ALA A 1 247 ? 17.875 20.766 -1.132 1 98.62 247 ALA A O 1
ATOM 1924 N N . GLN A 1 248 ? 19.672 19.484 -0.688 1 98.38 248 GLN A N 1
ATOM 1925 C CA . GLN A 1 248 ? 20.609 20.484 -1.182 1 98.38 248 GLN A CA 1
ATOM 1926 C C . GLN A 1 248 ? 20.453 20.703 -2.684 1 98.38 248 GLN A C 1
ATOM 1928 O O . GLN A 1 248 ? 20.516 21.828 -3.168 1 98.38 248 GLN A O 1
ATOM 1933 N N . GLU A 1 249 ? 20.266 19.609 -3.367 1 98.56 249 GLU A N 1
ATOM 1934 C CA . GLU A 1 249 ? 20.062 19.719 -4.809 1 98.56 249 GLU A CA 1
ATOM 1935 C C . GLU A 1 249 ? 18.766 20.453 -5.137 1 98.56 249 GLU A C 1
ATOM 1937 O O . GLU A 1 249 ? 18.75 21.328 -6.008 1 98.56 249 GLU A O 1
ATOM 1942 N N . ILE A 1 250 ? 17.719 20.172 -4.438 1 98.56 250 ILE A N 1
ATOM 1943 C CA . ILE A 1 250 ? 16.438 20.859 -4.617 1 98.56 250 ILE A CA 1
ATOM 1944 C C . ILE A 1 250 ? 16.594 22.344 -4.281 1 98.56 250 ILE A C 1
ATOM 1946 O O . ILE A 1 250 ? 16.062 23.188 -5 1 98.56 250 ILE A O 1
ATOM 1950 N N . ALA A 1 251 ? 17.328 22.609 -3.234 1 98.38 251 ALA A N 1
ATOM 1951 C CA . ALA A 1 251 ? 17.531 23.984 -2.809 1 98.38 251 ALA A CA 1
ATOM 1952 C C . ALA A 1 251 ? 18.25 24.797 -3.887 1 98.38 251 ALA A C 1
ATOM 1954 O O . ALA A 1 251 ? 17.859 25.922 -4.188 1 98.38 251 ALA A O 1
ATOM 1955 N N . ARG A 1 252 ? 19.281 24.219 -4.457 1 98.19 252 ARG A N 1
ATOM 1956 C CA . ARG A 1 252 ? 20.016 24.891 -5.523 1 98.19 252 ARG A CA 1
ATOM 1957 C C . ARG A 1 252 ? 19.109 25.188 -6.711 1 98.19 252 ARG A C 1
ATOM 1959 O O . ARG A 1 252 ? 19.141 26.281 -7.266 1 98.19 252 ARG A O 1
ATOM 1966 N N . HIS A 1 253 ? 18.312 24.219 -7.062 1 98 253 HIS A N 1
ATOM 1967 C CA . HIS A 1 253 ? 17.375 24.391 -8.164 1 98 253 HIS A CA 1
ATOM 1968 C C . HIS A 1 253 ? 16.359 25.484 -7.863 1 98 253 HIS A C 1
ATOM 1970 O O . HIS A 1 253 ? 16.109 26.359 -8.695 1 98 253 HIS A O 1
ATOM 1976 N N . ALA A 1 254 ? 15.75 25.469 -6.664 1 97.38 254 ALA A N 1
ATOM 1977 C CA . ALA A 1 254 ? 14.758 26.453 -6.246 1 97.38 254 ALA A CA 1
ATOM 1978 C C . ALA A 1 254 ? 15.344 27.859 -6.266 1 97.38 254 ALA A C 1
ATOM 1980 O O . ALA A 1 254 ? 14.734 28.797 -6.805 1 97.38 254 ALA A O 1
ATOM 1981 N N . GLN A 1 255 ? 16.516 27.984 -5.762 1 96.25 255 GLN A N 1
ATOM 1982 C CA . GLN A 1 255 ? 17.172 29.281 -5.684 1 96.25 255 GLN A CA 1
ATOM 1983 C C . GLN A 1 255 ? 17.469 29.844 -7.074 1 96.25 255 GLN A C 1
ATOM 1985 O O . GLN A 1 255 ? 17.312 31.031 -7.32 1 96.25 255 GLN A O 1
ATOM 1990 N N . ALA A 1 256 ? 17.844 28.984 -7.914 1 96 256 ALA A N 1
ATOM 1991 C CA . ALA A 1 256 ? 18.109 29.391 -9.289 1 96 256 ALA A CA 1
ATOM 1992 C C . ALA A 1 256 ? 16.844 29.922 -9.961 1 96 256 ALA A C 1
ATOM 1994 O O . ALA A 1 256 ? 16.922 30.75 -10.883 1 96 256 ALA A O 1
ATOM 1995 N N . ARG A 1 257 ? 15.758 29.578 -9.469 1 92.62 257 ARG A N 1
ATOM 1996 C CA . ARG A 1 257 ? 14.477 30 -10.031 1 92.62 257 ARG A CA 1
ATOM 1997 C C . ARG A 1 257 ? 13.898 31.172 -9.258 1 92.62 257 ARG A C 1
ATOM 1999 O O . ARG A 1 257 ? 12.797 31.641 -9.562 1 92.62 257 ARG A O 1
ATOM 2006 N N . GLY A 1 258 ? 14.562 31.594 -8.172 1 93.06 258 GLY A N 1
ATOM 2007 C CA . GLY A 1 258 ? 14.148 32.75 -7.41 1 93.06 258 GLY A CA 1
ATOM 2008 C C . GLY A 1 258 ? 13.086 32.469 -6.375 1 93.06 258 GLY A C 1
ATOM 2009 O O . GLY A 1 258 ? 12.32 33.344 -5.984 1 93.06 258 GLY A O 1
ATOM 2010 N N . ILE A 1 259 ? 12.953 31.203 -6.039 1 94.81 259 ILE A N 1
ATOM 2011 C CA . ILE A 1 259 ? 12.023 30.828 -4.98 1 94.81 259 ILE A CA 1
ATOM 2012 C C . ILE A 1 259 ? 12.773 30.125 -3.859 1 94.81 259 ILE A C 1
ATOM 2014 O O . ILE A 1 259 ? 13.875 29.609 -4.07 1 94.81 259 ILE A O 1
ATOM 2018 N N . THR A 1 260 ? 12.242 30.141 -2.686 1 96.75 260 THR A N 1
ATOM 2019 C CA . THR A 1 260 ? 12.898 29.453 -1.58 1 96.75 260 THR A CA 1
ATOM 2020 C C . THR A 1 260 ? 12.672 27.953 -1.678 1 96.75 260 THR A C 1
ATOM 2022 O O . THR A 1 260 ? 11.688 27.5 -2.26 1 96.75 260 THR A O 1
ATOM 2025 N N . PRO A 1 261 ? 13.594 27.172 -1.085 1 97.75 261 PRO A N 1
ATOM 2026 C CA . PRO A 1 261 ? 13.391 25.719 -1.094 1 97.75 261 PRO A CA 1
ATOM 2027 C C . PRO A 1 261 ? 12.094 25.297 -0.409 1 97.75 261 PRO A C 1
ATOM 2029 O O . PRO A 1 261 ? 11.43 24.359 -0.856 1 97.75 261 PRO A O 1
ATOM 2032 N N . GLY A 1 262 ? 11.797 25.953 0.658 1 97.44 262 GLY A N 1
ATOM 2033 C CA . GLY A 1 262 ? 10.539 25.672 1.33 1 97.44 262 GLY A CA 1
ATOM 2034 C C . GLY A 1 262 ? 9.32 25.906 0.451 1 97.44 262 GLY A C 1
ATOM 2035 O O . GLY A 1 262 ? 8.391 25.094 0.43 1 97.44 262 GLY A O 1
ATOM 2036 N N . GLN A 1 263 ? 9.305 27.016 -0.23 1 97.31 263 GLN A N 1
ATOM 2037 C CA . GLN A 1 263 ? 8.227 27.312 -1.161 1 97.31 263 GLN A CA 1
ATOM 2038 C C . GLN A 1 263 ? 8.148 26.266 -2.273 1 97.31 263 GLN A C 1
ATOM 2040 O O . GLN A 1 263 ? 7.062 25.844 -2.658 1 97.31 263 GLN A O 1
ATOM 2045 N N . PHE A 1 264 ? 9.32 25.875 -2.773 1 97.88 264 PHE A N 1
ATOM 2046 C CA . PHE A 1 264 ? 9.398 24.828 -3.795 1 97.88 264 PHE A CA 1
ATOM 2047 C C . PHE A 1 264 ? 8.758 23.531 -3.299 1 97.88 264 PHE A C 1
ATOM 2049 O O . PHE A 1 264 ? 7.957 22.922 -4.004 1 97.88 264 PHE A O 1
ATOM 2056 N N . ALA A 1 265 ? 9.117 23.141 -2.078 1 98.19 265 ALA A N 1
ATOM 2057 C CA . ALA A 1 265 ? 8.594 21.922 -1.491 1 98.19 265 ALA A CA 1
ATOM 2058 C C . ALA A 1 265 ? 7.074 21.969 -1.363 1 98.19 265 ALA A C 1
ATOM 2060 O O . ALA A 1 265 ? 6.387 21 -1.684 1 98.19 265 ALA A O 1
ATOM 2061 N N . MET A 1 266 ? 6.586 23.047 -0.931 1 97.12 266 MET A N 1
ATOM 2062 C CA . MET A 1 266 ? 5.141 23.219 -0.792 1 97.12 266 MET A CA 1
ATOM 2063 C C . MET A 1 266 ? 4.457 23.219 -2.154 1 97.12 266 MET A C 1
ATOM 2065 O O . MET A 1 266 ? 3.42 22.578 -2.33 1 97.12 266 MET A O 1
ATOM 2069 N N . ALA A 1 267 ? 5.023 23.922 -3.07 1 96.56 267 ALA A N 1
ATOM 2070 C CA . ALA A 1 267 ? 4.469 23.984 -4.422 1 96.56 267 ALA A CA 1
ATOM 2071 C C . ALA A 1 267 ? 4.426 22.594 -5.055 1 96.56 267 ALA A C 1
ATOM 2073 O O . ALA A 1 267 ? 3.51 22.281 -5.816 1 96.56 267 ALA A O 1
ATOM 2074 N N . TRP A 1 268 ? 5.426 21.812 -4.801 1 98.06 268 TRP A N 1
ATOM 2075 C CA . TRP A 1 268 ? 5.457 20.438 -5.297 1 98.06 268 TRP A CA 1
ATOM 2076 C C . TRP A 1 268 ? 4.227 19.672 -4.844 1 98.06 268 TRP A C 1
ATOM 2078 O O . TRP A 1 268 ? 3.602 18.953 -5.637 1 98.06 268 TRP A O 1
ATOM 2088 N N . LEU A 1 269 ? 3.896 19.781 -3.578 1 98.12 269 LEU A N 1
ATOM 2089 C CA . LEU A 1 269 ? 2.713 19.125 -3.041 1 98.12 269 LEU A CA 1
ATOM 2090 C C . LEU A 1 269 ? 1.448 19.625 -3.723 1 98.12 269 LEU A C 1
ATOM 2092 O O . LEU A 1 269 ? 0.599 18.844 -4.141 1 98.12 269 LEU A O 1
ATOM 2096 N N . LEU A 1 270 ? 1.385 20.906 -3.875 1 96.56 270 LEU A N 1
ATOM 2097 C CA . LEU A 1 270 ? 0.19 21.547 -4.418 1 96.56 270 LEU A CA 1
ATOM 2098 C C . LEU A 1 270 ? 0.013 21.203 -5.895 1 96.56 270 LEU A C 1
ATOM 2100 O O . LEU A 1 270 ? -1.09 21.312 -6.434 1 96.56 270 LEU A O 1
ATOM 2104 N N . HIS A 1 271 ? 1.086 20.797 -6.496 1 96.94 271 HIS A N 1
ATOM 2105 C CA . HIS A 1 271 ? 1.051 20.453 -7.914 1 96.94 271 HIS A CA 1
ATOM 2106 C C . HIS A 1 271 ? 0.454 19.078 -8.148 1 96.94 271 HIS A C 1
ATOM 2108 O O . HIS A 1 271 ? 0.201 18.688 -9.289 1 96.94 271 HIS A O 1
ATOM 2114 N N . ASN A 1 272 ? 0.29 18.297 -7.172 1 97.81 272 ASN A N 1
ATOM 2115 C CA . ASN A 1 272 ? -0.437 17.047 -7.27 1 97.81 272 ASN A CA 1
ATOM 2116 C C . ASN A 1 272 ? -1.941 17.25 -7.113 1 97.81 272 ASN A C 1
ATOM 2118 O O . ASN A 1 272 ? -2.41 17.672 -6.055 1 97.81 272 ASN A O 1
ATOM 2122 N N . ARG A 1 273 ? -2.707 16.891 -8.086 1 97.19 273 ARG A N 1
ATOM 2123 C CA . ARG A 1 273 ? -4.141 17.156 -8.117 1 97.19 273 ARG A CA 1
ATOM 2124 C C . ARG A 1 273 ? -4.875 16.328 -7.066 1 97.19 273 ARG A C 1
ATOM 2126 O O . ARG A 1 273 ? -6.039 16.594 -6.762 1 97.19 273 ARG A O 1
ATOM 2133 N N . LEU A 1 274 ? -4.219 15.328 -6.473 1 98.31 274 LEU A N 1
ATOM 2134 C CA . LEU A 1 274 ? -4.848 14.5 -5.453 1 98.31 274 LEU A CA 1
ATOM 2135 C C . LEU A 1 274 ? -4.652 15.109 -4.066 1 98.31 274 LEU A C 1
ATOM 2137 O O . LEU A 1 274 ? -5.258 14.648 -3.092 1 98.31 274 LEU A O 1
ATOM 2141 N N . VAL A 1 275 ? -3.85 16.141 -3.959 1 98.44 275 VAL A N 1
ATOM 2142 C CA . VAL A 1 275 ? -3.607 16.828 -2.691 1 98.44 275 VAL A CA 1
ATOM 2143 C C . VAL A 1 275 ? -4.52 18.047 -2.574 1 98.44 275 VAL A C 1
ATOM 2145 O O . VAL A 1 275 ? -4.562 18.875 -3.477 1 98.44 275 VAL A O 1
ATOM 2148 N N . THR A 1 276 ? -5.219 18.125 -1.466 1 98.5 276 THR A N 1
ATOM 2149 C CA . THR A 1 276 ? -6.18 19.203 -1.286 1 98.5 276 THR A CA 1
ATOM 2150 C C . THR A 1 276 ? -5.539 20.375 -0.562 1 98.5 276 THR A C 1
ATOM 2152 O O . THR A 1 276 ? -5.613 21.516 -1.032 1 98.5 276 THR A O 1
ATOM 2155 N N . ALA A 1 277 ? -4.922 20.141 0.579 1 98.62 277 ALA A N 1
ATOM 2156 C CA . ALA A 1 277 ? -4.422 21.234 1.412 1 98.62 277 ALA A CA 1
ATOM 2157 C C . ALA A 1 277 ? -3.309 20.75 2.336 1 98.62 277 ALA A C 1
ATOM 2159 O O . ALA A 1 277 ? -3.566 20.344 3.473 1 98.62 277 ALA A O 1
ATOM 2160 N N . PRO A 1 278 ? -2.045 20.844 1.892 1 98.69 278 PRO A N 1
ATOM 2161 C CA . PRO A 1 278 ? -0.966 20.469 2.809 1 98.69 278 PRO A CA 1
ATOM 2162 C C . PRO A 1 278 ? -0.974 21.281 4.098 1 98.69 278 PRO A C 1
ATOM 2164 O O . PRO A 1 278 ? -1.342 22.469 4.086 1 98.69 278 PRO A O 1
ATOM 2167 N N . ILE A 1 279 ? -0.542 20.656 5.176 1 98.75 279 ILE A N 1
ATOM 2168 C CA . ILE A 1 279 ? -0.542 21.312 6.488 1 98.75 279 ILE A CA 1
ATOM 2169 C C . ILE A 1 279 ? 0.771 22.062 6.691 1 98.75 279 ILE A C 1
ATOM 2171 O O . ILE A 1 279 ? 1.851 21.469 6.621 1 98.75 279 ILE A O 1
ATOM 2175 N N . ALA A 1 280 ? 0.678 23.312 6.918 1 98.19 280 ALA A N 1
ATOM 2176 C CA . ALA A 1 280 ? 1.81 24.172 7.258 1 98.19 280 ALA A CA 1
ATOM 2177 C C . ALA A 1 280 ? 1.84 24.469 8.758 1 98.19 280 ALA A C 1
ATOM 2179 O O . ALA A 1 280 ? 0.904 25.062 9.297 1 98.19 280 ALA A O 1
ATOM 2180 N N . GLY A 1 281 ? 2.896 24.031 9.422 1 97.5 281 GLY A N 1
ATOM 2181 C CA . GLY A 1 281 ? 3.01 24.219 10.859 1 97.5 281 GLY A CA 1
ATOM 2182 C C . GLY A 1 281 ? 4.074 25.234 11.242 1 97.5 281 GLY A C 1
ATOM 2183 O O . GLY A 1 281 ? 5.207 24.859 11.562 1 97.5 281 GLY A O 1
ATOM 2184 N N . PRO A 1 282 ? 3.75 26.5 11.32 1 97.31 282 PRO A N 1
ATOM 2185 C CA . PRO A 1 282 ? 4.746 27.547 11.594 1 97.31 282 PRO A CA 1
ATOM 2186 C C . PRO A 1 282 ? 5.051 27.688 13.078 1 97.31 282 PRO A C 1
ATOM 2188 O O . PRO A 1 282 ? 4.148 27.578 13.914 1 97.31 282 PRO A O 1
ATOM 2191 N N . ARG A 1 283 ? 6.281 27.875 13.305 1 94.81 283 ARG A N 1
ATOM 2192 C CA . ARG A 1 283 ? 6.688 28.297 14.648 1 94.81 283 ARG A CA 1
ATOM 2193 C C . ARG A 1 283 ? 6.68 29.812 14.766 1 94.81 283 ARG A C 1
ATOM 2195 O O . ARG A 1 283 ? 6.422 30.359 15.844 1 94.81 283 ARG A O 1
ATOM 2202 N N . THR A 1 284 ? 6.988 30.516 13.664 1 96 284 THR A N 1
ATOM 2203 C CA . THR A 1 284 ? 7.117 31.969 13.633 1 96 284 THR A CA 1
ATOM 2204 C C . THR A 1 284 ? 6.234 32.562 12.547 1 96 284 THR A C 1
ATOM 2206 O O . THR A 1 284 ? 5.781 31.859 11.641 1 96 284 THR A O 1
ATOM 2209 N N . GLU A 1 285 ? 6.055 33.906 12.68 1 97.62 285 GLU A N 1
ATOM 2210 C CA . GLU A 1 285 ? 5.312 34.625 11.656 1 97.62 285 GLU A CA 1
ATOM 2211 C C . GLU A 1 285 ? 6.027 34.562 10.305 1 97.62 285 GLU A C 1
ATOM 2213 O O . GLU A 1 285 ? 5.383 34.438 9.266 1 97.62 285 GLU A O 1
ATOM 2218 N N . ALA A 1 286 ? 7.301 34.656 10.375 1 96.88 286 ALA A N 1
ATOM 2219 C CA . ALA A 1 286 ? 8.094 34.594 9.148 1 96.88 286 ALA A CA 1
ATOM 2220 C C . ALA A 1 286 ? 7.906 33.281 8.422 1 96.88 286 ALA A C 1
ATOM 2222 O O . ALA A 1 286 ? 7.801 33.25 7.195 1 96.88 286 ALA A O 1
ATOM 2223 N N . GLN A 1 287 ? 7.898 32.188 9.117 1 96.12 287 GLN A N 1
ATOM 2224 C CA . GLN A 1 287 ? 7.656 30.875 8.531 1 96.12 287 GLN A CA 1
ATOM 2225 C C . GLN A 1 287 ? 6.281 30.812 7.867 1 96.12 287 GLN A C 1
ATOM 2227 O O . GLN A 1 287 ? 6.137 30.266 6.773 1 96.12 287 GLN A O 1
ATOM 2232 N N . TRP A 1 288 ? 5.266 31.375 8.547 1 98 288 TRP A N 1
ATOM 2233 C CA . TRP A 1 288 ? 3.924 31.391 7.973 1 98 288 TRP A CA 1
ATOM 2234 C C . TRP A 1 288 ? 3.898 32.156 6.652 1 98 288 TRP A C 1
ATOM 2236 O O . TRP A 1 288 ? 3.303 31.688 5.676 1 98 288 TRP A O 1
ATOM 2246 N N . GLU A 1 289 ? 4.609 33.312 6.68 1 97.12 289 GLU A N 1
ATOM 2247 C CA . GLU A 1 289 ? 4.684 34.094 5.449 1 97.12 289 GLU A CA 1
ATOM 2248 C C . GLU A 1 289 ? 5.344 33.281 4.328 1 97.12 289 GLU A C 1
ATOM 2250 O O . GLU A 1 289 ? 4.938 33.375 3.166 1 97.12 289 GLU A O 1
ATOM 2255 N N . GLU A 1 290 ? 6.289 32.562 4.688 1 95.31 290 GLU A N 1
ATOM 2256 C CA . GLU A 1 290 ? 6.961 31.688 3.717 1 95.31 290 GLU A CA 1
ATOM 2257 C C . GLU A 1 290 ? 6 30.656 3.133 1 95.31 290 GLU A C 1
ATOM 2259 O O . GLU A 1 290 ? 5.98 30.438 1.922 1 95.31 290 GLU A O 1
ATOM 2264 N N . TYR A 1 291 ? 5.223 30.031 3.977 1 96.81 291 TYR A N 1
ATOM 2265 C CA . TYR A 1 291 ? 4.238 29.062 3.512 1 96.81 291 TYR A CA 1
ATOM 2266 C C . TYR A 1 291 ? 3.248 29.703 2.549 1 96.81 291 TYR A C 1
ATOM 2268 O O . TYR A 1 291 ? 2.938 29.141 1.498 1 96.81 291 TYR A O 1
ATOM 2276 N N . LEU A 1 292 ? 2.785 30.906 2.887 1 96.88 292 LEU A N 1
ATOM 2277 C CA . LEU A 1 292 ? 1.824 31.609 2.049 1 96.88 292 LEU A CA 1
ATOM 2278 C C . LEU A 1 292 ? 2.416 31.922 0.676 1 96.88 292 LEU A C 1
ATOM 2280 O O . LEU A 1 292 ? 1.707 31.875 -0.333 1 96.88 292 LEU A O 1
ATOM 2284 N N . GLY A 1 293 ? 3.701 32.188 0.675 1 95.12 293 GLY A N 1
ATOM 2285 C CA . GLY A 1 293 ? 4.383 32.531 -0.564 1 95.12 293 GLY A CA 1
ATOM 2286 C C . GLY A 1 293 ? 4.375 31.391 -1.576 1 95.12 293 GLY A C 1
ATOM 2287 O O . GLY A 1 293 ? 4.516 31.625 -2.779 1 95.12 293 GLY A O 1
ATOM 2288 N N . ALA A 1 294 ? 4.215 30.156 -1.144 1 94.25 294 ALA A N 1
ATOM 2289 C CA . ALA A 1 294 ? 4.207 29 -2.021 1 94.25 294 ALA A CA 1
ATOM 2290 C C . ALA A 1 294 ? 3.01 29.031 -2.969 1 94.25 294 ALA A C 1
ATOM 2292 O O . ALA A 1 294 ? 3.049 28.438 -4.051 1 94.25 294 ALA A O 1
ATOM 2293 N N . LEU A 1 295 ? 1.912 29.672 -2.629 1 95.19 295 LEU A N 1
ATOM 2294 C CA . LEU A 1 295 ? 0.674 29.719 -3.4 1 95.19 295 LEU A CA 1
ATOM 2295 C C . LEU A 1 295 ? 0.866 30.484 -4.699 1 95.19 295 LEU A C 1
ATOM 2297 O O . LEU A 1 295 ? 0.048 30.391 -5.617 1 95.19 295 LEU A O 1
ATOM 2301 N N . ASN A 1 296 ? 1.986 31.172 -4.777 1 92 296 ASN A N 1
ATOM 2302 C CA . ASN A 1 296 ? 2.221 32.031 -5.934 1 92 296 ASN A CA 1
ATOM 2303 C C . ASN A 1 296 ? 3.209 31.406 -6.91 1 92 296 ASN A C 1
ATOM 2305 O O . ASN A 1 296 ? 3.527 32 -7.945 1 92 296 ASN A O 1
ATOM 2309 N N . HIS A 1 297 ? 3.658 30.281 -6.547 1 90.56 297 HIS A N 1
ATOM 2310 C CA . HIS A 1 297 ? 4.672 29.641 -7.379 1 90.56 297 HIS A CA 1
ATOM 2311 C C . HIS A 1 297 ? 4.047 28.641 -8.336 1 90.56 297 HIS A C 1
ATOM 2313 O O . HIS A 1 297 ? 3.246 27.797 -7.926 1 90.56 297 HIS A O 1
ATOM 2319 N N . ARG A 1 298 ? 4.438 28.797 -9.609 1 88.12 298 ARG A N 1
ATOM 2320 C CA . ARG A 1 298 ? 4.008 27.828 -10.609 1 88.12 298 ARG A CA 1
ATOM 2321 C C . ARG A 1 298 ? 5.027 26.703 -10.758 1 88.12 298 ARG A C 1
ATOM 2323 O O . ARG A 1 298 ? 6.18 26.953 -11.125 1 88.12 298 ARG A O 1
ATOM 2330 N N . PHE A 1 299 ? 4.656 25.578 -10.508 1 91.81 299 PHE A N 1
ATOM 2331 C CA . PHE A 1 299 ? 5.512 24.391 -10.594 1 91.81 299 PHE A CA 1
ATOM 2332 C C . PHE A 1 299 ? 5.594 23.891 -12.031 1 91.81 299 PHE A C 1
ATOM 2334 O O . PHE A 1 299 ? 4.574 23.766 -12.711 1 91.81 299 PHE A O 1
ATOM 2341 N N . THR A 1 300 ? 6.777 23.656 -12.609 1 93.56 300 THR A N 1
ATOM 2342 C CA . THR A 1 300 ? 6.996 23.391 -14.031 1 93.56 300 THR A CA 1
ATOM 2343 C C . THR A 1 300 ? 7.328 21.922 -14.273 1 93.56 300 THR A C 1
ATOM 2345 O O . THR A 1 300 ? 7.555 21.172 -13.32 1 93.56 300 THR A O 1
ATOM 2348 N N . ALA A 1 301 ? 7.348 21.609 -15.578 1 95.19 301 ALA A N 1
ATOM 2349 C CA . ALA A 1 301 ? 7.738 20.266 -15.969 1 95.19 301 ALA A CA 1
ATOM 2350 C C . ALA A 1 301 ? 9.188 19.969 -15.578 1 95.19 301 ALA A C 1
ATOM 2352 O O . ALA A 1 301 ? 9.523 18.844 -15.219 1 95.19 301 ALA A O 1
ATOM 2353 N N . GLU A 1 302 ? 10.016 20.984 -15.672 1 96.12 302 GLU A N 1
ATOM 2354 C CA . GLU A 1 302 ? 11.414 20.844 -15.266 1 96.12 302 GLU A CA 1
ATOM 2355 C C . GLU A 1 302 ? 11.531 20.562 -13.773 1 96.12 302 GLU A C 1
ATOM 2357 O O . GLU A 1 302 ? 12.336 19.734 -13.352 1 96.12 302 GLU A O 1
ATOM 2362 N N . ASP A 1 303 ? 10.734 21.266 -13.008 1 97.25 303 ASP A N 1
ATOM 2363 C CA . ASP A 1 303 ? 10.688 21.047 -11.562 1 97.25 303 ASP A CA 1
ATOM 2364 C C . ASP A 1 303 ? 10.289 19.594 -11.25 1 97.25 303 ASP A C 1
ATOM 2366 O O . ASP A 1 303 ? 10.945 18.938 -10.445 1 97.25 303 ASP A O 1
ATOM 2370 N N . GLU A 1 304 ? 9.266 19.188 -12 1 96.94 304 GLU A N 1
ATOM 2371 C CA . GLU A 1 304 ? 8.758 17.828 -11.805 1 96.94 304 GLU A CA 1
ATOM 2372 C C . GLU A 1 304 ? 9.828 16.797 -12.148 1 96.94 304 GLU A C 1
ATOM 2374 O O . GLU A 1 304 ? 10.031 15.844 -11.391 1 96.94 304 GLU A O 1
ATOM 2379 N N . ALA A 1 305 ? 10.5 17 -13.219 1 97.31 305 ALA A N 1
ATOM 2380 C CA . ALA A 1 305 ? 11.523 16.062 -13.68 1 97.31 305 ALA A CA 1
ATOM 2381 C C . ALA A 1 305 ? 12.672 15.961 -12.688 1 97.31 305 ALA A C 1
ATOM 2383 O O . ALA A 1 305 ? 13.234 14.883 -12.484 1 97.31 305 ALA A O 1
ATOM 2384 N N . LEU A 1 306 ? 13.062 17.062 -12.109 1 98.06 306 LEU A N 1
ATOM 2385 C CA . LEU A 1 306 ? 14.133 17.062 -11.117 1 98.06 306 LEU A CA 1
ATOM 2386 C C . LEU A 1 306 ? 13.773 16.172 -9.93 1 98.06 306 LEU A C 1
ATOM 2388 O O . LEU A 1 306 ? 14.555 15.312 -9.531 1 98.06 306 LEU A O 1
ATOM 2392 N N . VAL A 1 307 ? 12.562 16.422 -9.336 1 98.25 307 VAL A N 1
ATOM 2393 C CA . VAL A 1 307 ? 12.156 15.672 -8.156 1 98.25 307 VAL A CA 1
ATOM 2394 C C . VAL A 1 307 ? 12.047 14.188 -8.5 1 98.25 307 VAL A C 1
ATOM 2396 O O . VAL A 1 307 ? 12.516 13.336 -7.746 1 98.25 307 VAL A O 1
ATOM 2399 N N . ASP A 1 308 ? 11.516 13.875 -9.695 1 97.5 308 ASP A N 1
ATOM 2400 C CA . ASP A 1 308 ? 11.359 12.492 -10.133 1 97.5 308 ASP A CA 1
ATOM 2401 C C . ASP A 1 308 ? 12.719 11.797 -10.242 1 97.5 308 ASP A C 1
ATOM 2403 O O . ASP A 1 308 ? 12.836 10.609 -9.93 1 97.5 308 ASP A O 1
ATOM 2407 N N . ARG A 1 309 ? 13.648 12.516 -10.719 1 97.69 309 ARG A N 1
ATOM 2408 C CA . ARG A 1 309 ? 14.992 11.969 -10.859 1 97.69 309 ARG A CA 1
ATOM 2409 C C . ARG A 1 309 ? 15.609 11.695 -9.492 1 97.69 309 ARG A C 1
ATOM 2411 O O . ARG A 1 309 ? 16.312 10.695 -9.312 1 97.69 309 ARG A O 1
ATOM 2418 N N . LEU A 1 310 ? 15.383 12.523 -8.508 1 98.31 310 LEU A N 1
ATOM 2419 C CA . LEU A 1 310 ? 16.031 12.453 -7.199 1 98.31 310 LEU A CA 1
ATOM 2420 C C . LEU A 1 310 ? 15.336 11.438 -6.301 1 98.31 310 LEU A C 1
ATOM 2422 O O . LEU A 1 310 ? 15.992 10.727 -5.539 1 98.31 310 LEU A O 1
ATOM 2426 N N . VAL A 1 311 ? 14.047 11.414 -6.344 1 98.06 311 VAL A N 1
ATOM 2427 C CA . VAL A 1 311 ? 13.234 10.477 -5.57 1 98.06 311 VAL A CA 1
ATOM 2428 C C . VAL A 1 311 ? 12.164 9.859 -6.469 1 98.06 311 VAL A C 1
ATOM 2430 O O . VAL A 1 311 ? 11.109 10.469 -6.699 1 98.06 311 VAL A O 1
ATOM 2433 N N . PRO A 1 312 ? 12.375 8.672 -6.898 1 96.69 312 PRO A N 1
ATOM 2434 C CA . PRO A 1 312 ? 11.391 8.047 -7.785 1 96.69 312 PRO A CA 1
ATOM 2435 C C . PRO A 1 312 ? 10 7.957 -7.156 1 96.69 312 PRO A C 1
ATOM 2437 O O . PRO A 1 312 ? 9.875 7.793 -5.941 1 96.69 312 PRO A O 1
ATOM 2440 N N . ALA A 1 313 ? 8.953 8.055 -8.031 1 96.75 313 ALA A N 1
ATOM 2441 C CA . ALA A 1 313 ? 7.566 7.973 -7.582 1 96.75 313 ALA A CA 1
ATOM 2442 C C . ALA A 1 313 ? 7.336 6.734 -6.719 1 96.75 313 ALA A C 1
ATOM 2444 O O . ALA A 1 313 ? 7.828 5.648 -7.043 1 96.75 313 ALA A O 1
ATOM 2445 N N . GLY A 1 314 ? 6.684 6.965 -5.613 1 96.5 314 GLY A N 1
ATOM 2446 C CA . GLY A 1 314 ? 6.281 5.855 -4.762 1 96.5 314 GLY A CA 1
ATOM 2447 C C . GLY A 1 314 ? 7.375 5.41 -3.805 1 96.5 314 GLY A C 1
ATOM 2448 O O . GLY A 1 314 ? 7.195 4.449 -3.055 1 96.5 314 GLY A O 1
ATOM 2449 N N . HIS A 1 315 ? 8.5 6.082 -3.756 1 96.69 315 HIS A N 1
ATOM 2450 C CA . HIS A 1 315 ? 9.633 5.652 -2.951 1 96.69 315 HIS A CA 1
ATOM 2451 C C . HIS A 1 315 ? 10.086 6.758 -2.002 1 96.69 315 HIS A C 1
ATOM 2453 O O . HIS A 1 315 ? 9.75 7.926 -2.195 1 96.69 315 HIS A O 1
ATOM 2459 N N . PRO A 1 316 ? 10.766 6.398 -0.896 1 97 316 PRO A N 1
ATOM 2460 C CA . PRO A 1 316 ? 11.453 7.406 -0.08 1 97 316 PRO A CA 1
ATOM 2461 C C . PRO A 1 316 ? 12.828 7.777 -0.631 1 97 316 PRO A C 1
ATOM 2463 O O . PRO A 1 316 ? 13.359 7.078 -1.496 1 97 316 PRO A O 1
ATOM 2466 N N . SER A 1 317 ? 13.305 8.852 -0.118 1 97.75 317 SER A N 1
ATOM 2467 C CA . SER A 1 317 ? 14.633 9.312 -0.529 1 97.75 317 SER A CA 1
ATOM 2468 C C . SER A 1 317 ? 15.719 8.328 -0.105 1 97.75 317 SER A C 1
ATOM 2470 O O . SER A 1 317 ? 16.703 8.148 -0.816 1 97.75 317 SER A O 1
ATOM 2472 N N . THR A 1 318 ? 15.477 7.672 1.021 1 97.06 318 THR A N 1
ATOM 2473 C CA . THR A 1 318 ? 16.469 6.758 1.577 1 97.06 318 THR A CA 1
ATOM 2474 C C . THR A 1 318 ? 16.109 5.309 1.242 1 97.06 318 THR A C 1
ATOM 2476 O O . THR A 1 318 ? 15.062 4.812 1.646 1 97.06 318 THR A O 1
ATOM 2479 N N . PRO A 1 319 ? 17.016 4.633 0.54 1 93.81 319 PRO A N 1
ATOM 2480 C CA . PRO A 1 319 ? 16.75 3.229 0.218 1 93.81 319 PRO A CA 1
ATOM 2481 C C . PRO A 1 319 ? 16.469 2.385 1.456 1 93.81 319 PRO A C 1
ATOM 2483 O O . PRO A 1 319 ? 17.203 2.447 2.441 1 93.81 319 PRO A O 1
ATOM 2486 N N . GLY A 1 320 ? 15.383 1.644 1.376 1 93.56 320 GLY A N 1
ATOM 2487 C CA . GLY A 1 320 ? 15.078 0.673 2.416 1 93.56 320 GLY A CA 1
ATOM 2488 C C . GLY A 1 320 ? 14.484 1.3 3.664 1 93.56 320 GLY A C 1
ATOM 2489 O O . GLY A 1 320 ? 14.336 0.631 4.688 1 93.56 320 GLY A O 1
ATOM 2490 N N . TYR A 1 321 ? 14.078 2.521 3.586 1 95.44 321 TYR A N 1
ATOM 2491 C CA . TYR A 1 321 ? 13.562 3.213 4.762 1 95.44 321 TYR A CA 1
ATOM 2492 C C . TYR A 1 321 ? 12.148 2.752 5.086 1 95.44 321 TYR A C 1
ATOM 2494 O O . TYR A 1 321 ? 11.297 2.674 4.199 1 95.44 321 TYR A O 1
ATOM 2502 N N . THR A 1 322 ? 11.945 2.467 6.371 1 94.94 322 THR A N 1
ATOM 2503 C CA . THR A 1 322 ? 10.648 2.254 6.996 1 94.94 322 THR A CA 1
ATOM 2504 C C . THR A 1 322 ? 10.523 3.061 8.289 1 94.94 322 THR A C 1
ATOM 2506 O O . THR A 1 322 ? 11.445 3.07 9.109 1 94.94 322 THR A O 1
ATOM 2509 N N . ASP A 1 323 ? 9.492 3.797 8.391 1 95.62 323 ASP A N 1
ATOM 2510 C CA . ASP A 1 323 ? 9.242 4.543 9.617 1 95.62 323 ASP A CA 1
ATOM 2511 C C . ASP A 1 323 ? 9.062 3.602 10.805 1 95.62 323 ASP A C 1
ATOM 2513 O O . ASP A 1 323 ? 8.148 2.77 10.812 1 95.62 323 ASP A O 1
ATOM 2517 N N . PRO A 1 324 ? 9.922 3.699 11.812 1 95 324 PRO A N 1
ATOM 2518 C CA . PRO A 1 324 ? 9.805 2.783 12.953 1 95 324 PRO A CA 1
ATOM 2519 C C . PRO A 1 324 ? 8.461 2.891 13.664 1 95 324 PRO A C 1
ATOM 2521 O O . PRO A 1 324 ? 8.055 1.96 14.367 1 95 324 PRO A O 1
ATOM 2524 N N . ALA A 1 325 ? 7.75 3.994 13.523 1 93.88 325 ALA A N 1
ATOM 2525 C CA . ALA A 1 325 ? 6.441 4.172 14.148 1 93.88 325 ALA A CA 1
ATOM 2526 C C . ALA A 1 325 ? 5.371 3.373 13.414 1 93.88 325 ALA A C 1
ATOM 2528 O O . ALA A 1 325 ? 4.293 3.117 13.961 1 93.88 325 ALA A O 1
ATOM 2529 N N . TYR A 1 326 ? 5.66 3.021 12.234 1 94.19 326 TYR A N 1
ATOM 2530 C CA . TYR A 1 326 ? 4.711 2.287 11.406 1 94.19 326 TYR A CA 1
ATOM 2531 C C . TYR A 1 326 ? 5.371 1.073 10.766 1 94.19 326 TYR A C 1
ATOM 2533 O O . TYR A 1 326 ? 5.59 1.045 9.547 1 94.19 326 TYR A O 1
ATOM 2541 N N . PRO A 1 327 ? 5.629 0.065 11.453 1 94 327 PRO A N 1
ATOM 2542 C CA . PRO A 1 327 ? 6.371 -1.1 10.969 1 94 327 PRO A CA 1
ATOM 2543 C C . PRO A 1 327 ? 5.594 -1.906 9.93 1 94 327 PRO A C 1
ATOM 2545 O O . PRO A 1 327 ? 4.359 -1.84 9.891 1 94 327 PRO A O 1
ATOM 2548 N N . VAL A 1 328 ? 6.316 -2.627 9.102 1 95.56 328 VAL A N 1
ATOM 2549 C CA . VAL A 1 328 ? 5.754 -3.543 8.109 1 95.56 328 VAL A CA 1
ATOM 2550 C C . VAL A 1 328 ? 5.199 -4.781 8.812 1 95.56 328 VAL A C 1
ATOM 2552 O O . VAL A 1 328 ? 5.867 -5.375 9.656 1 95.56 328 VAL A O 1
ATOM 2555 N N . GLU A 1 329 ? 3.998 -5.195 8.391 1 95.06 329 GLU A N 1
ATOM 2556 C CA . GLU A 1 329 ? 3.309 -6.23 9.156 1 95.06 329 GLU A CA 1
ATOM 2557 C C . GLU A 1 329 ? 3.17 -7.516 8.344 1 95.06 329 GLU A C 1
ATOM 2559 O O . GLU A 1 329 ? 2.701 -8.531 8.859 1 95.06 329 GLU A O 1
ATOM 2564 N N . GLY A 1 330 ? 3.625 -7.543 7.109 1 97.12 330 GLY A N 1
ATOM 2565 C CA . GLY A 1 330 ? 3.271 -8.625 6.203 1 97.12 330 GLY A CA 1
ATOM 2566 C C . GLY A 1 330 ? 4.238 -9.789 6.262 1 97.12 330 GLY A C 1
ATOM 2567 O O . GLY A 1 330 ? 4.109 -10.75 5.5 1 97.12 330 GLY A O 1
ATOM 2568 N N . ARG A 1 331 ? 5.258 -9.719 7.059 1 97.25 331 ARG A N 1
ATOM 2569 C CA . ARG A 1 331 ? 6.137 -10.859 7.309 1 97.25 331 ARG A CA 1
ATOM 2570 C C . ARG A 1 331 ? 5.941 -11.398 8.719 1 97.25 331 ARG A C 1
ATOM 2572 O O . ARG A 1 331 ? 6.434 -10.812 9.688 1 97.25 331 ARG A O 1
ATOM 2579 N N . VAL A 1 332 ? 5.266 -12.445 8.836 1 95.88 332 VAL A N 1
ATOM 2580 C CA . VAL A 1 332 ? 4.945 -13.086 10.102 1 95.88 332 VAL A CA 1
ATOM 2581 C C . VAL A 1 332 ? 5.668 -14.43 10.203 1 95.88 332 VAL A C 1
ATOM 2583 O O . VAL A 1 332 ? 5.355 -15.367 9.469 1 95.88 332 VAL A O 1
ATOM 2586 N N . THR A 1 333 ? 6.68 -14.461 11.031 1 92.75 333 THR A N 1
ATOM 2587 C CA . THR A 1 333 ? 7.48 -15.672 11.172 1 92.75 333 THR A CA 1
ATOM 2588 C C . THR A 1 333 ? 7.184 -16.375 12.5 1 92.75 333 THR A C 1
ATOM 2590 O O . THR A 1 333 ? 6.645 -15.758 13.422 1 92.75 333 THR A O 1
ATOM 2593 N N . GLY A 1 334 ? 7.457 -17.75 12.734 1 77.44 334 GLY A N 1
ATOM 2594 C CA . GLY A 1 334 ? 7.301 -18.5 13.961 1 77.44 334 GLY A CA 1
ATOM 2595 C C . GLY A 1 334 ? 6.156 -19.5 13.906 1 77.44 334 GLY A C 1
ATOM 2596 O O . GLY A 1 334 ? 5.297 -19.422 13.031 1 77.44 334 GLY A O 1
ATOM 2597 N N . MET B 1 1 ? 2.346 -35.25 3.525 1 91 1 MET B N 1
ATOM 2598 C CA . MET B 1 1 ? 2.109 -33.844 3.164 1 91 1 MET B CA 1
ATOM 2599 C C . MET B 1 1 ? 1.043 -33.219 4.062 1 91 1 MET B C 1
ATOM 2601 O O . MET B 1 1 ? 0.027 -33.875 4.355 1 91 1 MET B O 1
ATOM 2605 N N . GLU B 1 2 ? 1.294 -32.031 4.602 1 92.88 2 GLU B N 1
ATOM 2606 C CA . GLU B 1 2 ? 0.307 -31.281 5.383 1 92.88 2 GLU B CA 1
ATOM 2607 C C . GLU B 1 2 ? -0.389 -30.219 4.539 1 92.88 2 GLU B C 1
ATOM 2609 O O . GLU B 1 2 ? 0.245 -29.266 4.094 1 92.88 2 GLU B O 1
ATOM 2614 N N . TYR B 1 3 ? -1.603 -30.438 4.301 1 97.94 3 TYR B N 1
ATOM 2615 C CA . TYR B 1 3 ? -2.393 -29.531 3.479 1 97.94 3 TYR B CA 1
ATOM 2616 C C . TYR B 1 3 ? -2.82 -28.312 4.281 1 97.94 3 TYR B C 1
ATOM 2618 O O . TYR B 1 3 ? -2.998 -28.391 5.5 1 97.94 3 TYR B O 1
ATOM 2626 N N . ARG B 1 4 ? -2.965 -27.25 3.594 1 97.5 4 ARG B N 1
ATOM 2627 C CA . ARG B 1 4 ? -3.285 -25.969 4.207 1 97.5 4 ARG B CA 1
ATOM 2628 C C . ARG B 1 4 ? -4.637 -25.453 3.723 1 97.5 4 ARG B C 1
ATOM 2630 O O . ARG B 1 4 ? -4.988 -25.625 2.553 1 97.5 4 ARG B O 1
ATOM 2637 N N . ARG B 1 5 ? -5.332 -24.875 4.621 1 96.62 5 ARG B N 1
ATOM 2638 C CA . ARG B 1 5 ? -6.555 -24.188 4.211 1 96.62 5 ARG B CA 1
ATOM 2639 C C . ARG B 1 5 ? -6.234 -22.969 3.361 1 96.62 5 ARG B C 1
ATOM 2641 O O . ARG B 1 5 ? -5.32 -22.203 3.68 1 96.62 5 ARG B O 1
ATOM 2648 N N . LEU B 1 6 ? -6.953 -22.797 2.336 1 97.94 6 LEU B N 1
ATOM 2649 C CA . LEU B 1 6 ? -6.797 -21.594 1.525 1 97.94 6 LEU B CA 1
ATOM 2650 C C . LEU B 1 6 ? -7.594 -20.438 2.115 1 97.94 6 LEU B C 1
ATOM 2652 O O . LEU B 1 6 ? -8.805 -20.328 1.903 1 97.94 6 LEU B O 1
ATOM 2656 N N . GLY B 1 7 ? -6.855 -19.547 2.721 1 94.62 7 GLY B N 1
ATOM 2657 C CA . GLY B 1 7 ? -7.543 -18.516 3.492 1 94.62 7 GLY B CA 1
ATOM 2658 C C . GLY B 1 7 ? -8.516 -19.094 4.508 1 94.62 7 GLY B C 1
ATOM 2659 O O . GLY B 1 7 ? -8.172 -20.016 5.254 1 94.62 7 GLY B O 1
ATOM 2660 N N . ARG B 1 8 ? -9.672 -18.516 4.574 1 94.5 8 ARG B N 1
ATOM 2661 C CA . ARG B 1 8 ? -10.68 -18.953 5.539 1 94.5 8 ARG B CA 1
ATOM 2662 C C . ARG B 1 8 ? -11.711 -19.859 4.883 1 94.5 8 ARG B C 1
ATOM 2664 O O . ARG B 1 8 ? -12.742 -20.172 5.48 1 94.5 8 ARG B O 1
ATOM 2671 N N . SER B 1 9 ? -11.383 -20.266 3.656 1 95 9 SER B N 1
ATOM 2672 C CA . SER B 1 9 ? -12.305 -21.156 2.961 1 95 9 SER B CA 1
ATOM 2673 C C . SER B 1 9 ? -12.148 -22.594 3.441 1 95 9 SER B C 1
ATOM 2675 O O . SER B 1 9 ? -11.227 -22.906 4.195 1 95 9 SER B O 1
ATOM 2677 N N . GLY B 1 10 ? -13.055 -23.438 2.977 1 96.56 10 GLY B N 1
ATOM 2678 C CA . GLY B 1 10 ? -12.953 -24.859 3.275 1 96.56 10 GLY B CA 1
ATOM 2679 C C . GLY B 1 10 ? -12.016 -25.594 2.34 1 96.56 10 GLY B C 1
ATOM 2680 O O . GLY B 1 10 ? -11.781 -26.797 2.508 1 96.56 10 GLY B O 1
ATOM 2681 N N . LEU B 1 11 ? -11.438 -24.922 1.363 1 97.38 11 LEU B N 1
ATOM 2682 C CA . LEU B 1 11 ? -10.547 -25.547 0.386 1 97.38 11 LEU B CA 1
ATOM 2683 C C . LEU B 1 11 ? -9.18 -25.828 0.999 1 97.38 11 LEU B C 1
ATOM 2685 O O . LEU B 1 11 ? -8.602 -24.969 1.664 1 97.38 11 LEU B O 1
ATOM 2689 N N . LYS B 1 12 ? -8.68 -27.047 0.8 1 98.31 12 LYS B N 1
ATOM 2690 C CA . LYS B 1 12 ? -7.363 -27.438 1.284 1 98.31 12 LYS B CA 1
ATOM 2691 C C . LYS B 1 12 ? -6.395 -27.656 0.126 1 98.31 12 LYS B C 1
ATOM 2693 O O . LYS B 1 12 ? -6.727 -28.344 -0.842 1 98.31 12 LYS B O 1
ATOM 2698 N N . VAL B 1 13 ? -5.234 -27.078 0.286 1 98.75 13 VAL B N 1
ATOM 2699 C CA . VAL B 1 13 ? -4.266 -27.172 -0.802 1 98.75 13 VAL B CA 1
ATOM 2700 C C . VAL B 1 13 ? -2.904 -27.578 -0.246 1 98.75 13 VAL B C 1
ATOM 2702 O O . VAL B 1 13 ? -2.635 -27.406 0.944 1 98.75 13 VAL B O 1
ATOM 2705 N N . SER B 1 14 ? -2.137 -28.172 -1.131 1 98.69 14 SER B N 1
ATOM 2706 C CA . SER B 1 14 ? -0.746 -28.469 -0.807 1 98.69 14 SER B CA 1
ATOM 2707 C C . SER B 1 14 ? 0.058 -27.188 -0.588 1 98.69 14 SER B C 1
ATOM 2709 O O . SER B 1 14 ? -0.337 -26.125 -1.047 1 98.69 14 SER B O 1
ATOM 2711 N N . PRO B 1 15 ? 1.176 -27.281 0.088 1 98 15 PRO B N 1
ATOM 2712 C CA . PRO B 1 15 ? 1.959 -26.078 0.406 1 98 15 PRO B CA 1
ATOM 2713 C C . PRO B 1 15 ? 2.689 -25.516 -0.809 1 98 15 PRO B C 1
ATOM 2715 O O . PRO B 1 15 ? 3.266 -24.438 -0.735 1 98 15 PRO B O 1
ATOM 2718 N N . LEU B 1 16 ? 2.701 -26.266 -1.896 1 98.44 16 LEU B N 1
ATOM 2719 C CA . LEU B 1 16 ? 3.178 -25.781 -3.188 1 98.44 16 LEU B CA 1
ATOM 2720 C C . LEU B 1 16 ? 2.074 -25.859 -4.234 1 98.44 16 LEU B C 1
ATOM 2722 O O . LEU B 1 16 ? 1.251 -26.766 -4.215 1 98.44 16 LEU B O 1
ATOM 2726 N N . CYS B 1 17 ? 2.078 -24.875 -5.043 1 98.88 17 CYS B N 1
ATOM 2727 C CA . CYS B 1 17 ? 1.213 -24.875 -6.219 1 98.88 17 CYS B CA 1
ATOM 2728 C C . CYS B 1 17 ? 2.018 -25.125 -7.488 1 98.88 17 CYS B C 1
ATOM 2730 O O . CYS B 1 17 ? 3.039 -24.469 -7.719 1 98.88 17 CYS B O 1
ATOM 2732 N N . LEU B 1 18 ? 1.637 -26.094 -8.234 1 98.88 18 LEU B N 1
ATOM 2733 C CA . LEU B 1 18 ? 2.297 -26.359 -9.508 1 98.88 18 LEU B CA 1
ATOM 2734 C C . LEU B 1 18 ? 1.852 -25.359 -10.57 1 98.88 18 LEU B C 1
ATOM 2736 O O . LEU B 1 18 ? 0.689 -25.359 -10.984 1 98.88 18 LEU B O 1
ATOM 2740 N N . GLY B 1 19 ? 2.768 -24.516 -11.023 1 98.81 19 GLY B N 1
ATOM 2741 C CA . GLY B 1 19 ? 2.504 -23.609 -12.125 1 98.81 19 GLY B CA 1
ATOM 2742 C C . GLY B 1 19 ? 2.77 -24.234 -13.484 1 98.81 19 GLY B C 1
ATOM 2743 O O . GLY B 1 19 ? 3.758 -24.938 -13.664 1 98.81 19 GLY B O 1
ATOM 2744 N N . THR B 1 20 ? 1.976 -23.875 -14.484 1 98.75 20 THR B N 1
ATOM 2745 C CA . THR B 1 20 ? 2.059 -24.578 -15.758 1 98.75 20 THR B CA 1
ATOM 2746 C C . THR B 1 20 ? 2.404 -23.625 -16.891 1 98.75 20 THR B C 1
ATOM 2748 O O . THR B 1 20 ? 2.182 -23.922 -18.062 1 98.75 20 THR B O 1
ATOM 2751 N N . MET B 1 21 ? 2.91 -22.453 -16.547 1 97.38 21 MET B N 1
ATOM 2752 C CA . MET B 1 21 ? 3.221 -21.438 -17.547 1 97.38 21 MET B CA 1
ATOM 2753 C C . MET B 1 21 ? 4.129 -22 -18.641 1 97.38 21 MET B C 1
ATOM 2755 O O . MET B 1 21 ? 4.059 -21.578 -19.797 1 97.38 21 MET B O 1
ATOM 2759 N N . MET B 1 22 ? 4.969 -23 -18.375 1 95.06 22 MET B N 1
ATOM 2760 C CA . MET B 1 22 ? 5.957 -23.547 -19.297 1 95.06 22 MET B CA 1
ATOM 2761 C C . MET B 1 22 ? 5.34 -24.641 -20.156 1 95.06 22 MET B C 1
ATOM 2763 O O . MET B 1 22 ? 5.926 -25.047 -21.172 1 95.06 22 MET B O 1
ATOM 2767 N N . PHE B 1 23 ? 4.184 -25.156 -19.719 1 97.62 23 PHE B N 1
ATOM 2768 C CA . PHE B 1 23 ? 3.568 -26.297 -20.391 1 97.62 23 PHE B CA 1
ATOM 2769 C C . PHE B 1 23 ? 3.057 -25.891 -21.766 1 97.62 23 PHE B C 1
ATOM 2771 O O . PHE B 1 23 ? 2.354 -24.891 -21.906 1 97.62 23 PHE B O 1
ATOM 2778 N N . GLY B 1 24 ? 3.377 -26.672 -22.781 1 94.62 24 GLY B N 1
ATOM 2779 C CA . GLY B 1 24 ? 2.922 -26.422 -24.141 1 94.62 24 GLY B CA 1
ATOM 2780 C C . GLY B 1 24 ? 3.811 -25.453 -24.906 1 94.62 24 GLY B C 1
ATOM 2781 O O . GLY B 1 24 ? 3.539 -25.141 -26.062 1 94.62 24 GLY B O 1
ATOM 2782 N N . GLY B 1 25 ? 4.82 -24.922 -24.344 1 94.5 25 GLY B N 1
ATOM 2783 C CA . GLY B 1 25 ? 5.902 -24.125 -24.906 1 94.5 25 GLY B CA 1
ATOM 2784 C C . GLY B 1 25 ? 7.277 -24.688 -24.578 1 94.5 25 GLY B C 1
ATOM 2785 O O . GLY B 1 25 ? 7.676 -25.719 -25.125 1 94.5 25 GLY B O 1
ATOM 2786 N N . PRO B 1 26 ? 7.957 -24.078 -23.625 1 91 26 PRO B N 1
ATOM 2787 C CA . PRO B 1 26 ? 9.297 -24.562 -23.297 1 91 26 PRO B CA 1
ATOM 2788 C C . PRO B 1 26 ? 9.289 -25.984 -22.75 1 91 26 PRO B C 1
ATOM 2790 O O . PRO B 1 26 ? 10.273 -26.719 -22.891 1 91 26 PRO B O 1
ATOM 2793 N N . ALA B 1 27 ? 8.25 -26.359 -22.047 1 94.31 27 ALA B N 1
ATOM 2794 C CA . ALA B 1 27 ? 8.094 -27.734 -21.578 1 94.31 27 ALA B CA 1
ATOM 2795 C C . ALA B 1 27 ? 7.141 -28.516 -22.484 1 94.31 27 ALA B C 1
ATOM 2797 O O . ALA B 1 27 ? 5.934 -28.25 -22.5 1 94.31 27 ALA B O 1
ATOM 2798 N N . GLU B 1 28 ? 7.699 -29.453 -23.156 1 95.31 28 GLU B N 1
ATOM 2799 C CA . GLU B 1 28 ? 6.879 -30.281 -24.031 1 95.31 28 GLU B CA 1
ATOM 2800 C C . GLU B 1 28 ? 5.875 -31.109 -23.234 1 95.31 28 GLU B C 1
ATOM 2802 O O . GLU B 1 28 ? 6.055 -31.312 -22.031 1 95.31 28 GLU B O 1
ATOM 2807 N N . GLU B 1 29 ? 4.871 -31.562 -23.922 1 96.81 29 GLU B N 1
ATOM 2808 C CA . GLU B 1 29 ? 3.746 -32.219 -23.25 1 96.81 29 GLU B CA 1
ATOM 2809 C C . GLU B 1 29 ? 4.195 -33.469 -22.5 1 96.81 29 GLU B C 1
ATOM 2811 O O . GLU B 1 29 ? 3.672 -33.781 -21.422 1 96.81 29 GLU B O 1
ATOM 2816 N N . ASP B 1 30 ? 5.078 -34.219 -23.109 1 97.5 30 ASP B N 1
ATOM 2817 C CA . ASP B 1 30 ? 5.543 -35.438 -22.438 1 97.5 30 ASP B CA 1
ATOM 2818 C C . ASP B 1 30 ? 6.254 -35.094 -21.125 1 97.5 30 ASP B C 1
ATOM 2820 O O . ASP B 1 30 ? 6.047 -35.75 -20.109 1 97.5 30 ASP B O 1
ATOM 2824 N N . VAL B 1 31 ? 7.07 -34.062 -21.125 1 97.94 31 VAL B N 1
ATOM 2825 C CA . VAL B 1 31 ? 7.746 -33.594 -19.938 1 97.94 31 VAL B CA 1
ATOM 2826 C C . VAL B 1 31 ? 6.715 -33.094 -18.922 1 97.94 31 VAL B C 1
ATOM 2828 O O . VAL B 1 31 ? 6.77 -33.438 -17.75 1 97.94 31 VAL B O 1
ATOM 2831 N N . ALA B 1 32 ? 5.777 -32.312 -19.422 1 98.5 32 ALA B N 1
ATOM 2832 C CA . ALA B 1 32 ? 4.691 -31.812 -18.578 1 98.5 32 ALA B CA 1
ATOM 2833 C C . ALA B 1 32 ? 3.951 -32.969 -17.906 1 98.5 32 ALA B C 1
ATOM 2835 O O . ALA B 1 32 ? 3.627 -32.875 -16.719 1 98.5 32 ALA B O 1
ATOM 2836 N N . GLY B 1 33 ? 3.74 -34.031 -18.688 1 98.62 33 GLY B N 1
ATOM 2837 C CA . GLY B 1 33 ? 3.064 -35.188 -18.156 1 98.62 33 GLY B CA 1
ATOM 2838 C C . GLY B 1 33 ? 3.816 -35.844 -17 1 98.62 33 GLY B C 1
ATOM 2839 O O . GLY B 1 33 ? 3.219 -36.188 -15.984 1 98.62 33 GLY B O 1
ATOM 2840 N N . ARG B 1 34 ? 5.078 -35.969 -17.156 1 98.69 34 ARG B N 1
ATOM 2841 C CA . ARG B 1 34 ? 5.895 -36.562 -16.094 1 98.69 34 ARG B CA 1
ATOM 2842 C C . ARG B 1 34 ? 5.938 -35.656 -14.867 1 98.69 34 ARG B C 1
ATOM 2844 O O . ARG B 1 34 ? 5.918 -36.156 -13.734 1 98.69 34 ARG B O 1
ATOM 2851 N N . ILE B 1 35 ? 5.961 -34.375 -15.039 1 98.75 35 ILE B N 1
ATOM 2852 C CA . ILE B 1 35 ? 5.969 -33.406 -13.938 1 98.75 35 ILE B CA 1
ATOM 2853 C C . ILE B 1 35 ? 4.664 -33.531 -13.156 1 98.75 35 ILE B C 1
ATOM 2855 O O . ILE B 1 35 ? 4.676 -33.594 -11.922 1 98.75 35 ILE B O 1
ATOM 2859 N N . VAL B 1 36 ? 3.549 -33.594 -13.859 1 98.81 36 VAL B N 1
ATOM 2860 C CA . VAL B 1 36 ? 2.242 -33.656 -13.211 1 98.81 36 VAL B CA 1
ATOM 2861 C C . VAL B 1 36 ? 2.117 -34.969 -12.453 1 98.81 36 VAL B C 1
ATOM 2863 O O . VAL B 1 36 ? 1.629 -35 -11.32 1 98.81 36 VAL B O 1
ATOM 2866 N N . ALA B 1 37 ? 2.574 -36.031 -13.094 1 98.62 37 ALA B N 1
ATOM 2867 C CA . ALA B 1 37 ? 2.537 -37.344 -12.438 1 98.62 37 ALA B CA 1
ATOM 2868 C C . ALA B 1 37 ? 3.363 -37.344 -11.148 1 98.62 37 ALA B C 1
ATOM 2870 O O . ALA B 1 37 ? 2.918 -37.844 -10.117 1 98.62 37 ALA B O 1
ATOM 2871 N N . ARG B 1 38 ? 4.504 -36.781 -11.258 1 98.44 38 ARG B N 1
ATOM 2872 C CA . ARG B 1 38 ? 5.383 -36.688 -10.094 1 98.44 38 ARG B CA 1
ATOM 2873 C C . ARG B 1 38 ? 4.773 -35.812 -9.008 1 98.44 38 ARG B C 1
ATOM 2875 O O . ARG B 1 38 ? 4.914 -36.094 -7.816 1 98.44 38 ARG B O 1
ATOM 2882 N N . ALA B 1 39 ? 4.203 -34.688 -9.391 1 98.75 39 ALA B N 1
ATOM 2883 C CA . ALA B 1 39 ? 3.51 -33.812 -8.445 1 98.75 39 ALA B CA 1
ATOM 2884 C C . ALA B 1 39 ? 2.412 -34.594 -7.707 1 98.75 39 ALA B C 1
ATOM 2886 O O . ALA B 1 39 ? 2.324 -34.531 -6.48 1 98.75 39 ALA B O 1
ATOM 2887 N N . ARG B 1 40 ? 1.649 -35.344 -8.438 1 98.56 40 ARG B N 1
ATOM 2888 C CA . ARG B 1 40 ? 0.577 -36.125 -7.855 1 98.56 40 ARG B CA 1
ATOM 2889 C C . ARG B 1 40 ? 1.132 -37.156 -6.875 1 98.56 40 ARG B C 1
ATOM 2891 O O . ARG B 1 40 ? 0.603 -37.312 -5.773 1 98.56 40 ARG B O 1
ATOM 2898 N N . GLU B 1 41 ? 2.127 -37.812 -7.277 1 98.31 41 GLU B N 1
ATOM 2899 C CA . GLU B 1 41 ? 2.773 -38.812 -6.43 1 98.31 41 GLU B CA 1
ATOM 2900 C C . GLU B 1 41 ? 3.262 -38.188 -5.125 1 98.31 41 GLU B C 1
ATOM 2902 O O . GLU B 1 41 ? 3.193 -38.812 -4.066 1 98.31 41 GLU B O 1
ATOM 2907 N N . ALA B 1 42 ? 3.705 -36.969 -5.199 1 98.12 42 ALA B N 1
ATOM 2908 C CA . ALA B 1 42 ? 4.258 -36.281 -4.039 1 98.12 42 ALA B CA 1
ATOM 2909 C C . ALA B 1 42 ? 3.148 -35.719 -3.16 1 98.12 42 ALA B C 1
ATOM 2911 O O . ALA B 1 42 ? 3.418 -35.156 -2.09 1 98.12 42 ALA B O 1
ATOM 2912 N N . GLY B 1 43 ? 1.911 -35.75 -3.596 1 98.38 43 GLY B N 1
ATOM 2913 C CA . GLY B 1 43 ? 0.779 -35.281 -2.805 1 98.38 43 GLY B CA 1
ATOM 2914 C C . GLY B 1 43 ? 0.336 -33.875 -3.152 1 98.38 43 GLY B C 1
ATOM 2915 O O . GLY B 1 43 ? -0.536 -33.312 -2.486 1 98.38 43 GLY B O 1
ATOM 2916 N N . ILE B 1 44 ? 0.91 -33.281 -4.164 1 98.75 44 ILE B N 1
ATOM 2917 C CA . ILE B 1 44 ? 0.504 -31.953 -4.602 1 98.75 44 ILE B CA 1
ATOM 2918 C C . ILE B 1 44 ? -0.902 -32 -5.195 1 98.75 44 ILE B C 1
ATOM 2920 O O . ILE B 1 44 ? -1.216 -32.906 -5.977 1 98.75 44 ILE B O 1
ATOM 2924 N N . ASN B 1 45 ? -1.709 -31.062 -4.734 1 98.88 45 ASN B N 1
ATOM 2925 C CA . ASN B 1 45 ? -3.072 -31.094 -5.254 1 98.88 45 ASN B CA 1
ATOM 2926 C C . ASN B 1 45 ? -3.5 -29.734 -5.797 1 98.88 45 ASN B C 1
ATOM 2928 O O . ASN B 1 45 ? -4.668 -29.531 -6.129 1 98.88 45 ASN B O 1
ATOM 2932 N N . PHE B 1 46 ? -2.658 -28.75 -5.801 1 98.94 46 PHE B N 1
ATOM 2933 C CA . PHE B 1 46 ? -2.926 -27.406 -6.281 1 98.94 46 PHE B CA 1
ATOM 2934 C C . PHE B 1 46 ? -2.189 -27.125 -7.586 1 98.94 46 PHE B C 1
ATOM 2936 O O . PHE B 1 46 ? -0.968 -27.281 -7.656 1 98.94 46 PHE B O 1
ATOM 2943 N N . ILE B 1 47 ? -2.916 -26.781 -8.688 1 98.94 47 ILE B N 1
ATOM 2944 C CA . ILE B 1 47 ? -2.32 -26.578 -10 1 98.94 47 ILE B CA 1
ATOM 2945 C C . ILE B 1 47 ? -2.879 -25.312 -10.625 1 98.94 47 ILE B C 1
ATOM 2947 O O . ILE B 1 47 ? -4.074 -25.016 -10.508 1 98.94 47 ILE B O 1
ATOM 2951 N N . ASP B 1 48 ? -1.979 -24.5 -11.227 1 98.94 48 ASP B N 1
ATOM 2952 C CA . ASP B 1 48 ? -2.309 -23.156 -11.695 1 98.94 48 ASP B CA 1
ATOM 2953 C C . ASP B 1 48 ? -1.914 -22.969 -13.156 1 98.94 48 ASP B C 1
ATOM 2955 O O . ASP B 1 48 ? -0.782 -23.266 -13.539 1 98.94 48 ASP B O 1
ATOM 2959 N N . THR B 1 49 ? -2.795 -22.516 -13.961 1 98.88 49 THR B N 1
ATOM 2960 C CA . THR B 1 49 ? -2.562 -22.156 -15.352 1 98.88 49 THR B CA 1
ATOM 2961 C C . THR B 1 49 ? -3.182 -20.797 -15.664 1 98.88 49 THR B C 1
ATOM 2963 O O . THR B 1 49 ? -3.406 -19.984 -14.766 1 98.88 49 THR B O 1
ATOM 2966 N N . ALA B 1 50 ? -3.238 -20.391 -16.922 1 98.88 50 ALA B N 1
ATOM 2967 C CA . ALA B 1 50 ? -3.883 -19.172 -17.391 1 98.88 50 ALA B CA 1
ATOM 2968 C C . ALA B 1 50 ? -4.281 -19.281 -18.859 1 98.88 50 ALA B C 1
ATOM 2970 O O . ALA B 1 50 ? -3.658 -20.031 -19.625 1 98.88 50 ALA B O 1
ATOM 2971 N N . ASP B 1 51 ? -5.242 -18.531 -19.219 1 98.69 51 ASP B N 1
ATOM 2972 C CA . ASP B 1 51 ? -5.773 -18.594 -20.578 1 98.69 51 ASP B CA 1
ATOM 2973 C C . ASP B 1 51 ? -4.75 -18.109 -21.594 1 98.69 51 ASP B C 1
ATOM 2975 O O . ASP B 1 51 ? -4.766 -18.531 -22.75 1 98.69 51 ASP B O 1
ATOM 2979 N N . VAL B 1 52 ? -3.799 -17.266 -21.125 1 98.25 52 VAL B N 1
ATOM 2980 C CA . VAL B 1 52 ? -2.879 -16.641 -22.062 1 98.25 52 VAL B CA 1
ATOM 2981 C C . VAL B 1 52 ? -1.595 -17.469 -22.156 1 98.25 52 VAL B C 1
ATOM 2983 O O . VAL B 1 52 ? -0.77 -17.234 -23.047 1 98.25 52 VAL B O 1
ATOM 2986 N N . TYR B 1 53 ? -1.375 -18.391 -21.234 1 98.19 53 TYR B N 1
ATOM 2987 C CA . TYR B 1 53 ? -0.141 -19.172 -21.266 1 98.19 53 TYR B CA 1
ATOM 2988 C C . TYR B 1 53 ? -0.043 -19.984 -22.547 1 98.19 53 TYR B C 1
ATOM 2990 O O . TYR B 1 53 ? -0.894 -20.828 -22.812 1 98.19 53 TYR B O 1
ATOM 2998 N N . ASN B 1 54 ? 1.05 -19.625 -23.312 1 97.31 54 ASN B N 1
ATOM 2999 C CA . ASN B 1 54 ? 1.299 -20.25 -24.594 1 97.31 54 ASN B CA 1
ATOM 3000 C C . ASN B 1 54 ? 0.045 -20.266 -25.469 1 97.31 54 ASN B C 1
ATOM 3002 O O . ASN B 1 54 ? -0.321 -21.312 -26.016 1 97.31 54 ASN B O 1
ATOM 3006 N N . ALA B 1 55 ? -0.663 -19.172 -25.5 1 96.75 55 ALA B N 1
ATOM 3007 C CA . ALA B 1 55 ? -1.829 -18.906 -26.344 1 96.75 55 ALA B CA 1
ATOM 3008 C C . ALA B 1 55 ? -2.928 -19.938 -26.094 1 96.75 55 ALA B C 1
ATOM 3010 O O . ALA B 1 55 ? -3.568 -20.406 -27.031 1 96.75 55 ALA B O 1
ATOM 3011 N N . GLY B 1 56 ? -3.07 -20.391 -24.891 1 97.94 56 GLY B N 1
ATOM 3012 C CA . GLY B 1 56 ? -4.152 -21.297 -24.547 1 97.94 56 GLY B CA 1
ATOM 3013 C C . GLY B 1 56 ? -3.711 -22.75 -24.469 1 97.94 56 GLY B C 1
ATOM 3014 O O . GLY B 1 56 ? -4.402 -23.594 -23.891 1 97.94 56 GLY B O 1
ATOM 3015 N N . ARG B 1 57 ? -2.578 -23.078 -24.953 1 98.19 57 ARG B N 1
ATOM 3016 C CA . ARG B 1 57 ? -2.107 -24.453 -25.031 1 98.19 57 ARG B CA 1
ATOM 3017 C C . ARG B 1 57 ? -1.847 -25.016 -23.625 1 98.19 57 ARG B C 1
ATOM 3019 O O . ARG B 1 57 ? -2.062 -26.203 -23.391 1 98.19 57 ARG B O 1
ATOM 3026 N N . SER B 1 58 ? -1.357 -24.156 -22.734 1 98.69 58 SER B N 1
ATOM 3027 C CA . SER B 1 58 ? -1.112 -24.625 -21.359 1 98.69 58 SER B CA 1
ATOM 3028 C C . SER B 1 58 ? -2.393 -25.141 -20.719 1 98.69 58 SER B C 1
ATOM 3030 O O . SER B 1 58 ? -2.381 -26.188 -20.062 1 98.69 58 SER B O 1
ATOM 3032 N N . GLU B 1 59 ? -3.492 -24.422 -20.922 1 98.88 59 GLU B N 1
ATOM 3033 C CA . GLU B 1 59 ? -4.773 -24.906 -20.406 1 98.88 59 GLU B CA 1
ATOM 3034 C C . GLU B 1 59 ? -5.141 -26.25 -21.031 1 98.88 59 GLU B C 1
ATOM 3036 O O . GLU B 1 59 ? -5.555 -27.172 -20.312 1 98.88 59 GLU B O 1
ATOM 3041 N N . GLU B 1 60 ? -4.977 -26.422 -22.344 1 98.75 60 GLU B N 1
ATOM 3042 C CA . GLU B 1 60 ? -5.32 -27.656 -23.031 1 98.75 60 GLU B CA 1
ATOM 3043 C C . GLU B 1 60 ? -4.539 -28.844 -22.469 1 98.75 60 GLU B C 1
ATOM 3045 O O . GLU B 1 60 ? -5.121 -29.875 -22.125 1 98.75 60 GLU B O 1
ATOM 3050 N N . ILE B 1 61 ? -3.312 -28.625 -22.328 1 98.62 61 ILE B N 1
ATOM 3051 C CA . ILE B 1 61 ? -2.418 -29.672 -21.859 1 98.62 61 ILE B CA 1
ATOM 3052 C C . ILE B 1 61 ? -2.723 -30 -20.406 1 98.62 61 ILE B C 1
ATOM 3054 O O . ILE B 1 61 ? -2.836 -31.172 -20.031 1 98.62 61 ILE B O 1
ATOM 3058 N N . THR B 1 62 ? -2.861 -28.969 -19.562 1 98.81 62 THR B N 1
ATOM 3059 C CA . THR B 1 62 ? -3.162 -29.156 -18.156 1 98.81 62 THR B CA 1
ATOM 3060 C C . THR B 1 62 ? -4.453 -29.953 -17.969 1 98.81 62 THR B C 1
ATOM 3062 O O . THR B 1 62 ? -4.488 -30.922 -17.219 1 98.81 62 THR B O 1
ATOM 3065 N N . GLY B 1 63 ? -5.504 -29.578 -18.719 1 98.75 63 GLY B N 1
ATOM 3066 C CA . GLY B 1 63 ? -6.773 -30.281 -18.656 1 98.75 63 GLY B CA 1
ATOM 3067 C C . GLY B 1 63 ? -6.641 -31.766 -18.969 1 98.75 63 GLY B C 1
ATOM 3068 O O . GLY B 1 63 ? -7.168 -32.594 -18.234 1 98.75 63 GLY B O 1
ATOM 3069 N N . ARG B 1 64 ? -5.918 -32.094 -20.031 1 98.5 64 ARG B N 1
ATOM 3070 C CA . ARG B 1 64 ? -5.734 -33.469 -20.438 1 98.5 64 ARG B CA 1
ATOM 3071 C C . ARG B 1 64 ? -4.953 -34.25 -19.375 1 98.5 64 ARG B C 1
ATOM 3073 O O . ARG B 1 64 ? -5.293 -35.406 -19.062 1 98.5 64 ARG B O 1
ATOM 3080 N N . LEU B 1 65 ? -3.99 -33.656 -18.812 1 98.62 65 LEU B N 1
ATOM 3081 C CA . LEU B 1 65 ? -3.072 -34.312 -17.922 1 98.62 65 LEU B CA 1
ATOM 3082 C C . LEU B 1 65 ? -3.752 -34.656 -16.594 1 98.62 65 LEU B C 1
ATOM 3084 O O . LEU B 1 65 ? -3.418 -35.625 -15.938 1 98.62 65 LEU B O 1
ATOM 3088 N N . ILE B 1 66 ? -4.734 -33.812 -16.188 1 98.5 66 ILE B N 1
ATOM 3089 C CA . ILE B 1 66 ? -5.309 -34.031 -14.859 1 98.5 66 ILE B CA 1
ATOM 3090 C C . ILE B 1 66 ? -6.672 -34.719 -15 1 98.5 66 ILE B C 1
ATOM 3092 O O . ILE B 1 66 ? -7.336 -35 -14 1 98.5 66 ILE B O 1
ATOM 3096 N N . HIS B 1 67 ? -7.148 -34.969 -16.219 1 97.75 67 HIS B N 1
ATOM 3097 C CA . HIS B 1 67 ? -8.492 -35.438 -16.516 1 97.75 67 HIS B CA 1
ATOM 3098 C C . HIS B 1 67 ? -8.82 -36.688 -15.734 1 97.75 67 HIS B C 1
ATOM 3100 O O . HIS B 1 67 ? -9.922 -36.812 -15.18 1 97.75 67 HIS B O 1
ATOM 3106 N N . GLY B 1 68 ? -7.977 -37.625 -15.648 1 97.06 68 GLY B N 1
ATOM 3107 C CA . GLY B 1 68 ? -8.227 -38.906 -15.016 1 97.06 68 GLY B CA 1
ATOM 3108 C C . GLY B 1 68 ? -8.375 -38.812 -13.508 1 97.06 68 GLY B C 1
ATOM 3109 O O . GLY B 1 68 ? -8.953 -39.719 -12.883 1 97.06 68 GLY B O 1
ATOM 3110 N N . GLU B 1 69 ? -7.828 -37.781 -12.914 1 97.69 69 GLU B N 1
ATOM 3111 C CA . GLU B 1 69 ? -7.902 -37.562 -11.477 1 97.69 69 GLU B CA 1
ATOM 3112 C C . GLU B 1 69 ? -8.336 -36.125 -11.164 1 97.69 69 GLU B C 1
ATOM 3114 O O . GLU B 1 69 ? -7.738 -35.469 -10.305 1 97.69 69 GLU B O 1
ATOM 3119 N N . ARG B 1 70 ? -9.273 -35.688 -11.906 1 98.19 70 ARG B N 1
ATOM 3120 C CA . ARG B 1 70 ? -9.719 -34.312 -11.805 1 98.19 70 ARG B CA 1
ATOM 3121 C C . ARG B 1 70 ? -10.133 -33.969 -10.375 1 98.19 70 ARG B C 1
ATOM 3123 O O . ARG B 1 70 ? -9.883 -32.844 -9.898 1 98.19 70 ARG B O 1
ATOM 3130 N N . ASP B 1 71 ? -10.688 -34.906 -9.656 1 97.56 71 ASP B N 1
ATOM 3131 C CA . ASP B 1 71 ? -11.227 -34.656 -8.32 1 97.56 71 ASP B CA 1
ATOM 3132 C C . ASP B 1 71 ? -10.109 -34.438 -7.309 1 97.56 71 ASP B C 1
ATOM 3134 O O . ASP B 1 71 ? -10.344 -33.938 -6.223 1 97.56 71 ASP B O 1
ATOM 3138 N N . TRP B 1 72 ? -8.961 -34.875 -7.645 1 98.31 72 TRP B N 1
ATOM 3139 C CA . TRP B 1 72 ? -7.812 -34.688 -6.762 1 98.31 72 TRP B CA 1
ATOM 3140 C C . TRP B 1 72 ? -7.336 -33.25 -6.77 1 98.31 72 TRP B C 1
ATOM 3142 O O . TRP B 1 72 ? -6.895 -32.719 -5.742 1 98.31 72 TRP B O 1
ATOM 3152 N N . TRP B 1 73 ? -7.5 -32.594 -7.844 1 98.81 73 TRP B N 1
ATOM 3153 C CA . TRP B 1 73 ? -6.805 -31.344 -8.102 1 98.81 73 TRP B CA 1
ATOM 3154 C C . TRP B 1 73 ? -7.699 -30.141 -7.773 1 98.81 73 TRP B C 1
ATOM 3156 O O . TRP B 1 73 ? -8.891 -30.156 -8.086 1 98.81 73 TRP B O 1
ATOM 3166 N N . VAL B 1 74 ? -7.148 -29.172 -7.074 1 98.88 74 VAL B N 1
ATOM 3167 C CA . VAL B 1 74 ? -7.66 -27.812 -7.078 1 98.88 74 VAL B CA 1
ATOM 3168 C C . VAL B 1 74 ? -7.105 -27.047 -8.281 1 98.88 74 VAL B C 1
ATOM 3170 O O . VAL B 1 74 ? -5.941 -26.656 -8.289 1 98.88 74 VAL B O 1
ATOM 3173 N N . LEU B 1 75 ? -7.91 -26.875 -9.281 1 98.94 75 LEU B N 1
ATOM 3174 C CA . LEU B 1 75 ? -7.512 -26.328 -10.578 1 98.94 75 LEU B CA 1
ATOM 3175 C C . LEU B 1 75 ? -7.785 -24.828 -10.641 1 98.94 75 LEU B C 1
ATOM 3177 O O . LEU B 1 75 ? -8.922 -24.391 -10.453 1 98.94 75 LEU B O 1
ATOM 3181 N N . ALA B 1 76 ? -6.695 -24.062 -10.891 1 98.94 76 ALA B N 1
ATOM 3182 C CA . ALA B 1 76 ? -6.824 -22.625 -11.039 1 98.94 76 ALA B CA 1
ATOM 3183 C C . ALA B 1 76 ? -6.426 -22.172 -12.438 1 98.94 76 ALA B C 1
ATOM 3185 O O . ALA B 1 76 ? -5.48 -22.719 -13.023 1 98.94 76 ALA B O 1
ATOM 3186 N N . THR B 1 77 ? -7.086 -21.234 -12.969 1 98.94 77 THR B N 1
ATOM 3187 C CA . THR B 1 77 ? -6.711 -20.516 -14.188 1 98.94 77 THR B CA 1
ATOM 3188 C C . THR B 1 77 ? -7.035 -19.031 -14.07 1 98.94 77 THR B C 1
ATOM 3190 O O . THR B 1 77 ? -7.344 -18.547 -12.977 1 98.94 77 THR B O 1
ATOM 3193 N N . LYS B 1 78 ? -6.758 -18.234 -15.148 1 98.81 78 LYS B N 1
ATOM 3194 C CA . LYS B 1 78 ? -6.855 -16.781 -15.031 1 98.81 78 LYS B CA 1
ATOM 3195 C C . LYS B 1 78 ? -7.359 -16.156 -16.328 1 98.81 78 LYS B C 1
ATOM 3197 O O . LYS B 1 78 ? -7.215 -16.734 -17.406 1 98.81 78 LYS B O 1
ATOM 3202 N N . LEU B 1 79 ? -7.852 -15.008 -16.125 1 98.75 79 LEU B N 1
ATOM 3203 C CA . LEU B 1 79 ? -8.25 -14.195 -17.266 1 98.75 79 LEU B CA 1
ATOM 3204 C C . LEU B 1 79 ? -7.891 -12.734 -17.047 1 98.75 79 LEU B C 1
ATOM 3206 O O . LEU B 1 79 ? -7.398 -12.359 -15.977 1 98.75 79 LEU B O 1
ATOM 3210 N N . ALA B 1 80 ? -8.156 -11.82 -18.078 1 98.56 80 ALA B N 1
ATOM 3211 C CA . ALA B 1 80 ? -7.98 -10.375 -18.094 1 98.56 80 ALA B CA 1
ATOM 3212 C C . ALA B 1 80 ? -7.027 -9.945 -19.219 1 98.56 80 ALA B C 1
ATOM 3214 O O . ALA B 1 80 ? -7.223 -8.906 -19.844 1 98.56 80 ALA B O 1
ATOM 3215 N N . ASN B 1 81 ? -5.879 -10.727 -19.406 1 98.06 81 ASN B N 1
ATOM 3216 C CA . ASN B 1 81 ? -4.918 -10.383 -20.453 1 98.06 81 ASN B CA 1
ATOM 3217 C C . ASN B 1 81 ? -5.512 -10.562 -21.844 1 98.06 81 ASN B C 1
ATOM 3219 O O . ASN B 1 81 ? -6.488 -11.297 -22.016 1 98.06 81 ASN B O 1
ATOM 3223 N N . PRO B 1 82 ? -4.859 -9.93 -22.844 1 97.25 82 PRO B N 1
ATOM 3224 C CA . PRO B 1 82 ? -5.387 -10.062 -24.203 1 97.25 82 PRO B CA 1
ATOM 3225 C C . PRO B 1 82 ? -5.262 -11.484 -24.75 1 97.25 82 PRO B C 1
ATOM 3227 O O . PRO B 1 82 ? -4.199 -12.102 -24.625 1 97.25 82 PRO B O 1
ATOM 3230 N N . THR B 1 83 ? -6.348 -11.992 -25.281 1 97.19 83 THR B N 1
ATOM 3231 C CA . THR B 1 83 ? -6.367 -13.32 -25.891 1 97.19 83 THR B CA 1
ATOM 3232 C C . THR B 1 83 ? -6.672 -13.242 -27.375 1 97.19 83 THR B C 1
ATOM 3234 O O . THR B 1 83 ? -6.754 -14.266 -28.062 1 97.19 83 THR B O 1
ATOM 3237 N N . GLY B 1 84 ? -6.898 -12.039 -27.891 1 96.25 84 GLY B N 1
ATOM 3238 C CA . GLY B 1 84 ? -7.18 -11.742 -29.281 1 96.25 84 GLY B CA 1
ATOM 3239 C C . GLY B 1 84 ? -6.898 -10.297 -29.656 1 96.25 84 GLY B C 1
ATOM 3240 O O . GLY B 1 84 ? -6.348 -9.539 -28.859 1 96.25 84 GLY B O 1
ATOM 3241 N N . GLN B 1 85 ? -7.301 -9.914 -30.875 1 96.56 85 GLN B N 1
ATOM 3242 C CA . GLN B 1 85 ? -6.961 -8.594 -31.406 1 96.56 85 GLN B CA 1
ATOM 3243 C C . GLN B 1 85 ? -8.117 -7.613 -31.219 1 96.56 85 GLN B C 1
ATOM 3245 O O . GLN B 1 85 ? -7.945 -6.406 -31.391 1 96.56 85 GLN B O 1
ATOM 3250 N N . GLY B 1 86 ? -9.195 -8.102 -30.859 1 96.56 86 GLY B N 1
ATOM 3251 C CA . GLY B 1 86 ? -10.367 -7.25 -30.719 1 96.56 86 GLY B CA 1
ATOM 3252 C C . GLY B 1 86 ? -10.344 -6.398 -29.453 1 96.56 86 GLY B C 1
ATOM 3253 O O . GLY B 1 86 ? -9.68 -6.75 -28.469 1 96.56 86 GLY B O 1
ATOM 3254 N N . PRO B 1 87 ? -11.109 -5.336 -29.469 1 96.12 87 PRO B N 1
ATOM 3255 C CA . PRO B 1 87 ? -11.102 -4.418 -28.328 1 96.12 87 PRO B CA 1
ATOM 3256 C C . PRO B 1 87 ? -11.672 -5.047 -27.047 1 96.12 87 PRO B C 1
ATOM 3258 O O . PRO B 1 87 ? -11.375 -4.594 -25.953 1 96.12 87 PRO B O 1
ATOM 3261 N N . ASN B 1 88 ? -12.445 -6.105 -27.266 1 97.62 88 ASN B N 1
ATOM 3262 C CA . ASN B 1 88 ? -13.086 -6.727 -26.109 1 97.62 88 ASN B CA 1
ATOM 3263 C C . ASN B 1 88 ? -12.461 -8.078 -25.781 1 97.62 88 ASN B C 1
ATOM 3265 O O . ASN B 1 88 ? -13.016 -8.852 -25 1 97.62 88 ASN B O 1
ATOM 3269 N N . ASP B 1 89 ? -11.312 -8.422 -26.359 1 97.94 89 ASP B N 1
ATOM 3270 C CA . ASP B 1 89 ? -10.641 -9.695 -26.125 1 97.94 89 ASP B CA 1
ATOM 3271 C C . ASP B 1 89 ? -9.664 -9.594 -24.953 1 97.94 89 ASP B C 1
ATOM 3273 O O . ASP B 1 89 ? -8.602 -10.219 -24.969 1 97.94 89 ASP B O 1
ATOM 3277 N N . ARG B 1 90 ? -9.992 -8.672 -24.031 1 98.19 90 ARG B N 1
ATOM 3278 C CA . ARG B 1 90 ? -9.172 -8.391 -22.859 1 98.19 90 ARG B CA 1
ATOM 3279 C C . ARG B 1 90 ? -9.984 -7.695 -21.766 1 98.19 90 ARG B C 1
ATOM 3281 O O . ARG B 1 90 ? -11.125 -7.293 -22 1 98.19 90 ARG B O 1
ATOM 3288 N N . GLY B 1 91 ? -9.375 -7.625 -20.672 1 98.38 91 GLY B N 1
ATOM 3289 C CA . GLY B 1 91 ? -9.984 -6.863 -19.594 1 98.38 91 GLY B CA 1
ATOM 3290 C C . GLY B 1 91 ? -10.969 -7.676 -18.766 1 98.38 91 GLY B C 1
ATOM 3291 O O . GLY B 1 91 ? -10.969 -8.906 -18.844 1 98.38 91 GLY B O 1
ATOM 3292 N N . LEU B 1 92 ? -11.711 -6.922 -17.984 1 98.81 92 LEU B N 1
ATOM 3293 C CA . LEU B 1 92 ? -12.562 -7.582 -17 1 98.81 92 LEU B CA 1
ATOM 3294 C C . LEU B 1 92 ? -14.016 -7.137 -17.141 1 98.81 92 LEU B C 1
ATOM 3296 O O . LEU B 1 92 ? -14.75 -7.074 -16.156 1 98.81 92 LEU B O 1
ATOM 3300 N N . SER B 1 93 ? -14.352 -6.711 -18.344 1 98.75 93 SER B N 1
ATOM 3301 C CA . SER B 1 93 ? -15.773 -6.48 -18.609 1 98.75 93 SER B CA 1
ATOM 3302 C C . SER B 1 93 ? -16.578 -7.758 -18.422 1 98.75 93 SER B C 1
ATOM 3304 O O . SER B 1 93 ? -16.047 -8.867 -18.562 1 98.75 93 SER B O 1
ATOM 3306 N N . ARG B 1 94 ? -17.844 -7.578 -18.125 1 98.56 94 ARG B N 1
ATOM 3307 C CA . ARG B 1 94 ? -18.719 -8.734 -17.984 1 98.56 94 ARG B CA 1
ATOM 3308 C C . ARG B 1 94 ? -18.656 -9.633 -19.219 1 98.56 94 ARG B C 1
ATOM 3310 O O . ARG B 1 94 ? -18.547 -10.859 -19.094 1 98.56 94 ARG B O 1
ATOM 3317 N N . ARG B 1 95 ? -18.688 -9.031 -20.359 1 98.31 95 ARG B N 1
ATOM 3318 C CA . ARG B 1 95 ? -18.625 -9.789 -21.609 1 98.31 95 ARG B CA 1
ATOM 3319 C C . ARG B 1 95 ? -17.359 -10.641 -21.656 1 98.31 95 ARG B C 1
ATOM 3321 O O . ARG B 1 95 ? -17.438 -11.844 -21.906 1 98.31 95 ARG B O 1
ATOM 3328 N N . HIS B 1 96 ? -16.297 -10.031 -21.438 1 98.69 96 HIS B N 1
ATOM 3329 C CA . HIS B 1 96 ? -15.039 -10.766 -21.547 1 98.69 96 HIS B CA 1
ATOM 3330 C C . HIS B 1 96 ? -14.922 -11.82 -20.453 1 98.69 96 HIS B C 1
ATOM 3332 O O . HIS B 1 96 ? -14.453 -12.938 -20.719 1 98.69 96 HIS B O 1
ATOM 3338 N N . CYS B 1 97 ? -15.281 -11.469 -19.281 1 98.81 97 CYS B N 1
ATOM 3339 C CA . CYS B 1 97 ? -15.211 -12.43 -18.188 1 98.81 97 CYS B CA 1
ATOM 3340 C C . CYS B 1 97 ? -15.969 -13.703 -18.531 1 98.81 97 CYS B C 1
ATOM 3342 O O . CYS B 1 97 ? -15.453 -14.805 -18.359 1 98.81 97 CYS B O 1
ATOM 3344 N N . ILE B 1 98 ? -17.203 -13.555 -19.047 1 98.69 98 ILE B N 1
ATOM 3345 C CA . ILE B 1 98 ? -18.062 -14.703 -19.344 1 98.69 98 ILE B CA 1
ATOM 3346 C C . ILE B 1 98 ? -17.469 -15.492 -20.516 1 98.69 98 ILE B C 1
ATOM 3348 O O . ILE B 1 98 ? -17.266 -16.703 -20.422 1 98.69 98 ILE B O 1
ATOM 3352 N N . LEU B 1 99 ? -17.078 -14.859 -21.531 1 98.44 99 LEU B N 1
ATOM 3353 C CA . LEU B 1 99 ? -16.562 -15.523 -22.734 1 98.44 99 LEU B CA 1
ATOM 3354 C C . LEU B 1 99 ? -15.227 -16.203 -22.453 1 98.44 99 LEU B C 1
ATOM 3356 O O . LEU B 1 99 ? -14.984 -17.312 -22.906 1 98.44 99 LEU B O 1
ATOM 3360 N N . ALA B 1 100 ? -14.375 -15.523 -21.734 1 98.81 100 ALA B N 1
ATOM 3361 C CA . ALA B 1 100 ? -13.062 -16.078 -21.406 1 98.81 100 ALA B CA 1
ATOM 3362 C C . ALA B 1 100 ? -13.188 -17.297 -20.516 1 98.81 100 ALA B C 1
ATOM 3364 O O . ALA B 1 100 ? -12.477 -18.297 -20.703 1 98.81 100 ALA B O 1
ATOM 3365 N N . ALA B 1 101 ? -14.07 -17.203 -19.516 1 98.88 101 ALA B N 1
ATOM 3366 C CA . ALA B 1 101 ? -14.289 -18.359 -18.641 1 98.88 101 ALA B CA 1
ATOM 3367 C C . ALA B 1 101 ? -14.797 -19.562 -19.438 1 98.88 101 ALA B C 1
ATOM 3369 O O . ALA B 1 101 ? -14.312 -20.688 -19.234 1 98.88 101 ALA B O 1
ATOM 3370 N N . GLU B 1 102 ? -15.727 -19.312 -20.297 1 98.81 102 GLU B N 1
ATOM 3371 C CA . GLU B 1 102 ? -16.266 -20.391 -21.125 1 98.81 102 GLU B CA 1
ATOM 3372 C C . GLU B 1 102 ? -15.203 -20.969 -22.047 1 98.81 102 GLU B C 1
ATOM 3374 O O . GLU B 1 102 ? -15.133 -22.188 -22.234 1 98.81 102 GLU B O 1
ATOM 3379 N N . ALA B 1 103 ? -14.422 -20.156 -22.578 1 98.81 103 ALA B N 1
ATOM 3380 C CA . ALA B 1 103 ? -13.32 -20.609 -23.422 1 98.81 103 ALA B CA 1
ATOM 3381 C C . ALA B 1 103 ? -12.328 -21.453 -22.625 1 98.81 103 ALA B C 1
ATOM 3383 O O . ALA B 1 103 ? -11.836 -22.484 -23.109 1 98.81 103 ALA B O 1
ATOM 3384 N N . SER B 1 104 ? -12.008 -21 -21.422 1 98.94 104 SER B N 1
ATOM 3385 C CA . SER B 1 104 ? -11.109 -21.75 -20.547 1 98.94 104 SER B CA 1
ATOM 3386 C C . SER B 1 104 ? -11.695 -23.125 -20.219 1 98.94 104 SER B C 1
ATOM 3388 O O . SER B 1 104 ? -10.984 -24.125 -20.219 1 98.94 104 SER B O 1
ATOM 3390 N N . LEU B 1 105 ? -13.031 -23.156 -19.922 1 98.94 105 LEU B N 1
ATOM 3391 C CA . LEU B 1 105 ? -13.688 -24.422 -19.641 1 98.94 105 LEU B CA 1
ATOM 3392 C C . LEU B 1 105 ? -13.531 -25.375 -20.828 1 98.94 105 LEU B C 1
ATOM 3394 O O . LEU B 1 105 ? -13.266 -26.562 -20.641 1 98.94 105 LEU B O 1
ATOM 3398 N N . ARG B 1 106 ? -13.648 -24.875 -22.031 1 98.81 106 ARG B N 1
ATOM 3399 C CA . ARG B 1 106 ? -13.508 -25.703 -23.219 1 98.81 106 ARG B CA 1
ATOM 3400 C C . ARG B 1 106 ? -12.078 -26.203 -23.391 1 98.81 106 ARG B C 1
ATOM 3402 O O . ARG B 1 106 ? -11.844 -27.391 -23.625 1 98.81 106 ARG B O 1
ATOM 3409 N N . ARG B 1 107 ? -11.117 -25.344 -23.234 1 98.81 107 ARG B N 1
ATOM 3410 C CA . ARG B 1 107 ? -9.719 -25.734 -23.406 1 98.81 107 ARG B CA 1
ATOM 3411 C C . ARG B 1 107 ? -9.297 -26.734 -22.344 1 98.81 107 ARG B C 1
ATOM 3413 O O . ARG B 1 107 ? -8.609 -27.719 -22.641 1 98.81 107 ARG B O 1
ATOM 3420 N N . LEU B 1 108 ? -9.742 -26.5 -21.125 1 98.88 108 LEU B N 1
ATOM 3421 C CA . LEU B 1 108 ? -9.391 -27.359 -20 1 98.88 108 LEU B CA 1
ATOM 3422 C C . LEU B 1 108 ? -10.141 -28.688 -20.094 1 98.88 108 LEU B C 1
ATOM 3424 O O . LEU B 1 108 ? -9.711 -29.688 -19.516 1 98.88 108 LEU B O 1
ATOM 3428 N N . GLY B 1 109 ? -11.273 -28.688 -20.766 1 98.75 109 GLY B N 1
ATOM 3429 C CA . GLY B 1 109 ? -12.102 -29.891 -20.875 1 98.75 109 GLY B CA 1
ATOM 3430 C C . GLY B 1 109 ? -12.758 -30.266 -19.562 1 98.75 109 GLY B C 1
ATOM 3431 O O . GLY B 1 109 ? -12.812 -31.453 -19.203 1 98.75 109 GLY B O 1
ATOM 3432 N N . VAL B 1 110 ? -13.188 -29.297 -18.781 1 98.62 110 VAL B N 1
ATOM 3433 C CA . VAL B 1 110 ? -13.812 -29.547 -17.484 1 98.62 110 VAL B CA 1
ATOM 3434 C C . VAL B 1 110 ? -15.172 -28.844 -17.422 1 98.62 110 VAL B C 1
ATOM 3436 O O . VAL B 1 110 ? -15.43 -27.906 -18.188 1 98.62 110 VAL B O 1
ATOM 3439 N N . GLU B 1 111 ? -15.969 -29.234 -16.516 1 97.62 111 GLU B N 1
ATOM 3440 C CA . GLU B 1 111 ? -17.281 -28.641 -16.328 1 97.62 111 GLU B CA 1
ATOM 3441 C C . GLU B 1 111 ? -17.219 -27.422 -15.422 1 97.62 111 GLU B C 1
ATOM 3443 O O . GLU B 1 111 ? -18.062 -26.516 -15.5 1 97.62 111 GLU B O 1
ATOM 3448 N N . ALA B 1 112 ? -16.188 -27.453 -14.57 1 98.62 112 ALA B N 1
ATOM 3449 C CA . ALA B 1 112 ? -16.047 -26.359 -13.617 1 98.62 112 ALA B CA 1
ATOM 3450 C C . ALA B 1 112 ? -14.578 -26.125 -13.266 1 98.62 112 ALA B C 1
ATOM 3452 O O . ALA B 1 112 ? -13.789 -27.062 -13.203 1 98.62 112 ALA B O 1
ATOM 3453 N N . ILE B 1 113 ? -14.289 -24.906 -13.055 1 98.81 113 ILE B N 1
ATOM 3454 C CA . ILE B 1 113 ? -12.992 -24.453 -12.57 1 98.81 113 ILE B CA 1
ATOM 3455 C C . ILE B 1 113 ? -13.055 -24.203 -11.07 1 98.81 113 ILE B C 1
ATOM 3457 O O . ILE B 1 113 ? -14.016 -23.609 -10.57 1 98.81 113 ILE B O 1
ATOM 3461 N N . ASP B 1 114 ? -12.047 -24.641 -10.305 1 98.88 114 ASP B N 1
ATOM 3462 C CA . ASP B 1 114 ? -12.094 -24.453 -8.859 1 98.88 114 ASP B CA 1
ATOM 3463 C C . ASP B 1 114 ? -11.805 -23 -8.484 1 98.88 114 ASP B C 1
ATOM 3465 O O . ASP B 1 114 ? -12.469 -22.438 -7.609 1 98.88 114 ASP B O 1
ATOM 3469 N N . ILE B 1 115 ? -10.789 -22.391 -9.141 1 98.94 115 ILE B N 1
ATOM 3470 C CA . ILE B 1 115 ? -10.438 -21 -8.852 1 98.94 115 ILE B CA 1
ATOM 3471 C C . ILE B 1 115 ? -10.195 -20.25 -10.156 1 98.94 115 ILE B C 1
ATOM 3473 O O . ILE B 1 115 ? -9.289 -20.594 -10.914 1 98.94 115 ILE B O 1
ATOM 3477 N N . LEU B 1 116 ? -10.945 -19.266 -10.438 1 98.94 116 LEU B N 1
ATOM 3478 C CA . LEU B 1 116 ? -10.719 -18.359 -11.555 1 98.94 116 LEU B CA 1
ATOM 3479 C C . LEU B 1 116 ? -10.117 -17.047 -11.078 1 98.94 116 LEU B C 1
ATOM 3481 O O . LEU B 1 116 ? -10.789 -16.266 -10.398 1 98.94 116 LEU B O 1
ATOM 3485 N N . TYR B 1 117 ? -8.891 -16.781 -11.477 1 98.94 117 TYR B N 1
ATOM 3486 C CA . TYR B 1 117 ? -8.219 -15.555 -11.078 1 98.94 117 TYR B CA 1
ATOM 3487 C C . TYR B 1 117 ? -8.578 -14.406 -12.008 1 98.94 117 TYR B C 1
ATOM 3489 O O . TYR B 1 117 ? -8.594 -14.578 -13.234 1 98.94 117 TYR B O 1
ATOM 3497 N N . LEU B 1 118 ? -8.828 -13.242 -11.422 1 98.94 118 LEU B N 1
ATOM 3498 C CA . LEU B 1 118 ? -8.602 -12 -12.148 1 98.94 118 LEU B CA 1
ATOM 3499 C C . LEU B 1 118 ? -7.113 -11.695 -12.25 1 98.94 118 LEU B C 1
ATOM 3501 O O . LEU B 1 118 ? -6.48 -11.32 -11.266 1 98.94 118 LEU B O 1
ATOM 3505 N N . HIS B 1 119 ? -6.551 -11.836 -13.406 1 98.75 119 HIS B N 1
ATOM 3506 C CA . HIS B 1 119 ? -5.117 -11.945 -13.625 1 98.75 119 HIS B CA 1
ATOM 3507 C C . HIS B 1 119 ? -4.41 -10.625 -13.336 1 98.75 119 HIS B C 1
ATOM 3509 O O . HIS B 1 119 ? -3.238 -10.609 -12.945 1 98.75 119 HIS B O 1
ATOM 3515 N N . LYS B 1 120 ? -5.098 -9.539 -13.531 1 98.12 120 LYS B N 1
ATOM 3516 C CA . LYS B 1 120 ? -4.609 -8.188 -13.281 1 98.12 120 LYS B CA 1
ATOM 3517 C C . LYS B 1 120 ? -5.766 -7.195 -13.172 1 98.12 120 LYS B C 1
ATOM 3519 O O . LYS B 1 120 ? -6.89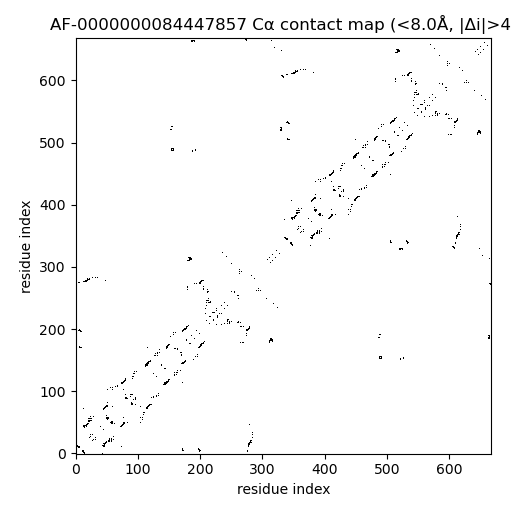8 -7.512 -13.547 1 98.12 120 LYS B O 1
ATOM 3524 N N . GLU B 1 121 ? -5.41 -6.047 -12.719 1 97.62 121 GLU B N 1
ATOM 3525 C CA . GLU B 1 121 ? -6.41 -4.992 -12.633 1 97.62 121 GLU B CA 1
ATOM 3526 C C . GLU B 1 121 ? -6.816 -4.5 -14.016 1 97.62 121 GLU B C 1
ATOM 3528 O O . GLU B 1 121 ? -6.016 -4.547 -14.953 1 97.62 121 GLU B O 1
ATOM 3533 N N . ASP B 1 122 ? -8.047 -4.137 -14.18 1 97.69 122 ASP B N 1
ATOM 3534 C CA . ASP B 1 122 ? -8.602 -3.424 -15.328 1 97.69 122 ASP B CA 1
ATOM 3535 C C . ASP B 1 122 ? -9.219 -2.096 -14.898 1 97.69 122 ASP B C 1
ATOM 3537 O O . ASP B 1 122 ? -10.336 -2.066 -14.367 1 97.69 122 ASP B O 1
ATOM 3541 N N . HIS B 1 123 ? -8.57 -1.004 -15.195 1 94.81 123 HIS B N 1
ATOM 3542 C CA . HIS B 1 123 ? -8.984 0.305 -14.695 1 94.81 123 HIS B CA 1
ATOM 3543 C C . HIS B 1 123 ? -10.07 0.913 -15.57 1 94.81 123 HIS B C 1
ATOM 3545 O O . HIS B 1 123 ? -10.633 1.956 -15.234 1 94.81 123 HIS B O 1
ATOM 3551 N N . GLU B 1 124 ? -10.375 0.232 -16.641 1 96.31 124 GLU B N 1
ATOM 3552 C CA . GLU B 1 124 ? -11.391 0.744 -17.562 1 96.31 124 GLU B CA 1
ATOM 3553 C C . GLU B 1 124 ? -12.758 0.127 -17.266 1 96.31 124 GLU B C 1
ATOM 3555 O O . GLU B 1 124 ? -13.766 0.543 -17.844 1 96.31 124 GLU B O 1
ATOM 3560 N N . THR B 1 125 ? -12.797 -0.895 -16.469 1 98.19 125 THR B N 1
ATOM 3561 C CA . THR B 1 125 ? -14.039 -1.568 -16.109 1 98.19 125 THR B CA 1
ATOM 3562 C C . THR B 1 125 ? -14.391 -1.309 -14.641 1 98.19 125 THR B C 1
ATOM 3564 O O . THR B 1 125 ? -13.562 -1.505 -13.758 1 98.19 125 THR B O 1
ATOM 3567 N N . PRO B 1 126 ? -15.617 -0.826 -14.398 1 97.56 126 PRO B N 1
ATOM 3568 C CA . PRO B 1 126 ? -16.016 -0.712 -12.992 1 97.56 126 PRO B CA 1
ATOM 3569 C C . PRO B 1 126 ? -15.867 -2.027 -12.234 1 97.56 126 PRO B C 1
ATOM 3571 O O . PRO B 1 126 ? -16.25 -3.084 -12.734 1 97.56 126 PRO B O 1
ATOM 3574 N N . LEU B 1 127 ? -15.328 -1.966 -11.023 1 97.75 127 LEU B N 1
ATOM 3575 C CA . LEU B 1 127 ? -15.117 -3.16 -10.219 1 97.75 127 LEU B CA 1
ATOM 3576 C C . LEU B 1 127 ? -16.422 -3.902 -9.984 1 97.75 127 LEU B C 1
ATOM 3578 O O . LEU B 1 127 ? -16.453 -5.133 -9.961 1 97.75 127 LEU B O 1
ATOM 3582 N N . GLU B 1 128 ? -17.469 -3.18 -9.836 1 97.69 128 GLU B N 1
ATOM 3583 C CA . GLU B 1 128 ? -18.797 -3.754 -9.578 1 97.69 128 GLU B CA 1
ATOM 3584 C C . GLU B 1 128 ? -19.219 -4.676 -10.719 1 97.69 128 GLU B C 1
ATOM 3586 O O . GLU B 1 128 ? -19.797 -5.734 -10.484 1 97.69 128 GLU B O 1
ATOM 3591 N N . GLU B 1 129 ? -18.969 -4.23 -11.898 1 98.56 129 GLU B N 1
ATOM 3592 C CA . GLU B 1 129 ? -19.297 -5.043 -13.07 1 98.56 129 GLU B CA 1
ATOM 3593 C C . GLU B 1 129 ? -18.531 -6.367 -13.047 1 98.56 129 GLU B C 1
ATOM 3595 O O . GLU B 1 129 ? -19.125 -7.43 -13.258 1 98.56 129 GLU B O 1
ATOM 3600 N N . THR B 1 130 ? -17.281 -6.32 -12.766 1 98.81 130 THR B N 1
ATOM 3601 C CA . THR B 1 130 ? -16.438 -7.508 -12.727 1 98.81 130 THR B CA 1
ATOM 3602 C C . THR B 1 130 ? -16.906 -8.461 -11.625 1 98.81 130 THR B C 1
ATOM 3604 O O . THR B 1 130 ? -17.047 -9.664 -11.859 1 98.81 130 THR B O 1
ATOM 3607 N N . VAL B 1 131 ? -17.188 -7.938 -10.461 1 98.81 131 VAL B N 1
ATOM 3608 C CA . VAL B 1 131 ? -17.562 -8.773 -9.328 1 98.81 131 VAL B CA 1
ATOM 3609 C C . VAL B 1 131 ? -18.922 -9.43 -9.602 1 98.81 131 VAL B C 1
ATOM 3611 O O . VAL B 1 131 ? -19.109 -10.609 -9.297 1 98.81 131 VAL B O 1
ATOM 3614 N N . ARG B 1 132 ? -19.844 -8.719 -10.219 1 98.62 132 ARG B N 1
ATOM 3615 C CA . ARG B 1 132 ? -21.125 -9.305 -10.555 1 98.62 132 ARG B CA 1
ATOM 3616 C C . ARG B 1 132 ? -20.984 -10.406 -11.602 1 98.62 132 ARG B C 1
ATOM 3618 O O . ARG B 1 132 ? -21.719 -11.391 -11.586 1 98.62 132 ARG B O 1
ATOM 3625 N N . ALA B 1 133 ? -20.031 -10.188 -12.508 1 98.81 133 ALA B N 1
ATOM 3626 C CA . ALA B 1 133 ? -19.75 -11.25 -13.477 1 98.81 133 ALA B CA 1
ATOM 3627 C C . ALA B 1 133 ? -19.234 -12.508 -12.781 1 98.81 133 ALA B C 1
ATOM 3629 O O . ALA B 1 133 ? -19.641 -13.617 -13.117 1 98.81 133 ALA B O 1
ATOM 3630 N N . MET B 1 134 ? -18.375 -12.375 -11.82 1 98.88 134 MET B N 1
ATOM 3631 C CA . MET B 1 134 ? -17.891 -13.516 -11.047 1 98.88 134 MET B CA 1
ATOM 3632 C C . MET B 1 134 ? -19.016 -14.18 -10.273 1 98.88 134 MET B C 1
ATOM 3634 O O . MET B 1 134 ? -19.094 -15.406 -10.211 1 98.88 134 MET B O 1
ATOM 3638 N N . ALA B 1 135 ? -19.844 -13.336 -9.742 1 98.69 135 ALA B N 1
ATOM 3639 C CA . ALA B 1 135 ? -21 -13.859 -9.016 1 98.69 135 ALA B CA 1
ATOM 3640 C C . ALA B 1 135 ? -21.859 -14.75 -9.914 1 98.69 135 ALA B C 1
ATOM 3642 O O . ALA B 1 135 ? -22.281 -15.828 -9.508 1 98.69 135 ALA B O 1
ATOM 3643 N N . ASP B 1 136 ? -22.109 -14.297 -11.086 1 98.69 136 ASP B N 1
ATOM 3644 C CA . ASP B 1 136 ? -22.922 -15.055 -12.031 1 98.69 136 ASP B CA 1
ATOM 3645 C C . ASP B 1 136 ? -22.234 -16.359 -12.43 1 98.69 136 ASP B C 1
ATOM 3647 O O . ASP B 1 136 ? -22.891 -17.391 -12.562 1 98.69 136 ASP B O 1
ATOM 3651 N N . LEU B 1 137 ? -20.969 -16.312 -12.602 1 98.81 137 LEU B N 1
ATOM 3652 C CA . LEU B 1 137 ? -20.219 -17.516 -12.945 1 98.81 137 LEU B CA 1
ATOM 3653 C C . LEU B 1 137 ? -20.266 -18.531 -11.812 1 98.81 137 LEU B C 1
ATOM 3655 O O . LEU B 1 137 ? -20.375 -19.734 -12.055 1 98.81 137 LEU B O 1
ATOM 3659 N N . VAL B 1 138 ? -20.156 -18.094 -10.57 1 98.5 138 VAL B N 1
ATOM 3660 C CA . VAL B 1 138 ? -20.266 -18.969 -9.398 1 98.5 138 VAL B CA 1
ATOM 3661 C C . VAL B 1 138 ? -21.656 -19.594 -9.336 1 98.5 138 VAL B C 1
ATOM 3663 O O . VAL B 1 138 ? -21.781 -20.797 -9.156 1 98.5 138 VAL B O 1
ATOM 3666 N N . ARG B 1 139 ? -22.672 -18.812 -9.539 1 98 139 ARG B N 1
ATOM 3667 C CA . ARG B 1 139 ? -24.047 -19.281 -9.469 1 98 139 ARG B CA 1
ATOM 3668 C C . ARG B 1 139 ? -24.344 -20.297 -10.57 1 98 139 ARG B C 1
ATOM 3670 O O . ARG B 1 139 ? -25.094 -21.25 -10.359 1 98 139 ARG B O 1
ATOM 3677 N N . ALA B 1 140 ? -23.766 -20.062 -11.695 1 98.38 140 ALA B N 1
ATOM 3678 C CA . ALA B 1 140 ? -23.969 -20.953 -12.828 1 98.38 140 ALA B CA 1
ATOM 3679 C C . ALA B 1 140 ? -23.188 -22.25 -12.641 1 98.38 140 ALA B C 1
ATOM 3681 O O . ALA B 1 140 ? -23.359 -23.203 -13.43 1 98.38 140 ALA B O 1
ATOM 3682 N N . GLY B 1 141 ? -22.281 -22.312 -11.672 1 98.19 141 GLY B N 1
ATOM 3683 C CA . GLY B 1 141 ? -21.516 -23.516 -11.391 1 98.19 141 GLY B CA 1
ATOM 3684 C C . GLY B 1 141 ? -20.312 -23.672 -12.289 1 98.19 141 GLY B C 1
ATOM 3685 O O . GLY B 1 141 ? -19.672 -24.719 -12.305 1 98.19 141 GLY B O 1
ATOM 3686 N N . LYS B 1 142 ? -19.984 -22.656 -13.023 1 98.69 142 LYS B N 1
ATOM 3687 C CA . LYS B 1 142 ? -18.859 -22.719 -13.953 1 98.69 142 LYS B CA 1
ATOM 3688 C C . LYS B 1 142 ? -17.531 -22.547 -13.219 1 98.69 142 LYS B C 1
ATOM 3690 O O . LYS B 1 142 ? -16.5 -23.031 -13.688 1 98.69 142 LYS B O 1
ATOM 3695 N N . ILE B 1 143 ? -17.578 -21.844 -12.117 1 98.81 143 ILE B N 1
ATOM 3696 C CA . ILE B 1 143 ? -16.438 -21.734 -11.211 1 98.81 143 ILE B CA 1
ATOM 3697 C C . ILE B 1 143 ? -16.906 -21.984 -9.773 1 98.81 143 ILE B C 1
ATOM 3699 O O . ILE B 1 143 ? -18.078 -21.781 -9.453 1 98.81 143 ILE B O 1
ATOM 3703 N N . ARG B 1 144 ? -15.992 -22.453 -8.922 1 98.5 144 ARG B N 1
ATOM 3704 C CA . ARG B 1 144 ? -16.328 -22.672 -7.516 1 98.5 144 ARG B CA 1
ATOM 3705 C C . ARG B 1 144 ? -15.961 -21.438 -6.676 1 98.5 144 ARG B C 1
ATOM 3707 O O . ARG B 1 144 ? -16.719 -21.031 -5.805 1 98.5 144 ARG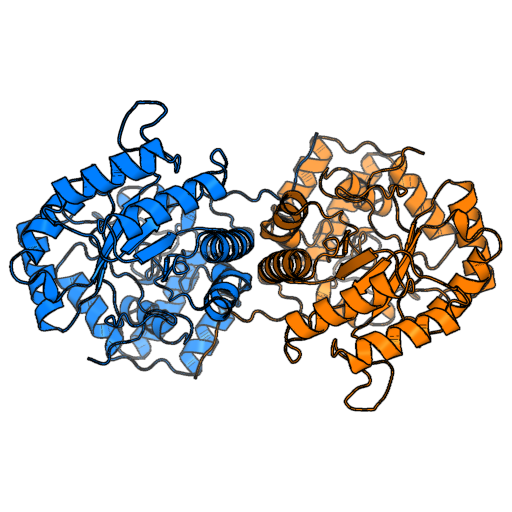 B O 1
ATOM 3714 N N . HIS B 1 145 ? -14.766 -20.922 -6.879 1 98.56 145 HIS B N 1
ATOM 3715 C CA . HIS B 1 145 ? -14.211 -19.734 -6.23 1 98.56 145 HIS B CA 1
ATOM 3716 C C . HIS B 1 145 ? -13.547 -18.812 -7.242 1 98.56 145 HIS B C 1
ATOM 3718 O O . HIS B 1 145 ? -13.383 -19.172 -8.414 1 98.56 145 HIS B O 1
ATOM 3724 N N . PHE B 1 146 ? -13.219 -17.641 -6.855 1 98.69 146 PHE B N 1
ATOM 3725 C CA . PHE B 1 146 ? -12.336 -16.812 -7.672 1 98.69 146 PHE B CA 1
ATOM 3726 C C . PHE B 1 146 ? -11.25 -16.172 -6.82 1 98.69 146 PHE B C 1
ATOM 3728 O O . PHE B 1 146 ? -11.273 -16.266 -5.59 1 98.69 146 PHE B O 1
ATOM 3735 N N . GLY B 1 147 ? -10.18 -15.734 -7.422 1 98.81 147 GLY B N 1
ATOM 3736 C CA . GLY B 1 147 ? -9.055 -15.062 -6.789 1 98.81 147 GLY B CA 1
ATOM 3737 C C . GLY B 1 147 ? -8.609 -13.812 -7.527 1 98.81 147 GLY B C 1
ATOM 3738 O O . GLY B 1 147 ? -9.211 -13.438 -8.539 1 98.81 147 GLY B O 1
ATOM 3739 N N . VAL B 1 148 ? -7.641 -13.125 -6.957 1 98.94 148 VAL B N 1
ATOM 3740 C CA . VAL B 1 148 ? -7.086 -11.938 -7.594 1 98.94 148 VAL B CA 1
ATOM 3741 C C . VAL B 1 148 ? -5.574 -12.078 -7.734 1 98.94 148 VAL B C 1
ATOM 3743 O O . VAL B 1 148 ? -4.938 -12.789 -6.949 1 98.94 148 VAL B O 1
ATOM 3746 N N . SER B 1 149 ? -5.035 -11.477 -8.742 1 98.69 149 SER B N 1
ATOM 3747 C CA . SER B 1 149 ? -3.592 -11.414 -8.961 1 98.69 149 SER B CA 1
ATOM 3748 C C . SER B 1 149 ? -3.146 -10 -9.305 1 98.69 149 SER B C 1
ATOM 3750 O O . SER B 1 149 ? -3.73 -9.352 -10.18 1 98.69 149 SER B O 1
ATOM 3752 N N . ASN B 1 150 ? -2.197 -9.477 -8.562 1 97.12 150 ASN B N 1
ATOM 3753 C CA . ASN B 1 150 ? -1.561 -8.195 -8.828 1 97.12 150 ASN B CA 1
ATOM 3754 C C . ASN B 1 150 ? -2.541 -7.039 -8.664 1 97.12 150 ASN B C 1
ATOM 3756 O O . ASN B 1 150 ? -2.607 -6.145 -9.508 1 97.12 150 ASN B O 1
ATOM 3760 N N . PHE B 1 151 ? -3.279 -7.102 -7.617 1 98 151 PHE B N 1
ATOM 3761 C CA . PHE B 1 151 ? -4.191 -6.016 -7.273 1 98 151 PHE B CA 1
ATOM 3762 C C . PHE B 1 151 ? -3.609 -5.152 -6.16 1 98 151 PHE B C 1
ATOM 3764 O O . PHE B 1 151 ? -2.953 -5.664 -5.25 1 98 151 PHE B O 1
ATOM 3771 N N . ARG B 1 152 ? -3.887 -3.867 -6.254 1 97.75 152 ARG B N 1
ATOM 3772 C CA . ARG B 1 152 ? -3.674 -3.014 -5.086 1 97.75 152 ARG B CA 1
ATOM 3773 C C . ARG B 1 152 ? -4.551 -3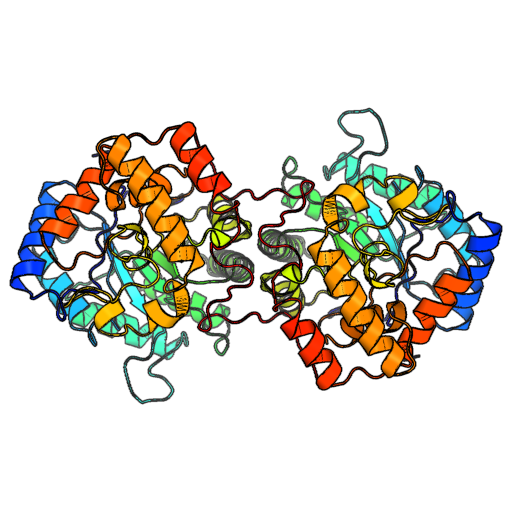.451 -3.92 1 97.75 152 ARG B C 1
ATOM 3775 O O . ARG B 1 152 ? -5.645 -3.98 -4.125 1 97.75 152 ARG B O 1
ATOM 3782 N N . SER B 1 153 ? -4.039 -3.172 -2.73 1 98.38 153 SER B N 1
ATOM 3783 C CA . SER B 1 153 ? -4.676 -3.709 -1.532 1 98.38 153 SER B CA 1
ATOM 3784 C C . SER B 1 153 ? -6.016 -3.033 -1.27 1 98.38 153 SER B C 1
ATOM 3786 O O . SER B 1 153 ? -6.953 -3.67 -0.786 1 98.38 153 SER B O 1
ATOM 3788 N N . TRP B 1 154 ? -6.129 -1.705 -1.534 1 98.06 154 TRP B N 1
ATOM 3789 C CA . TRP B 1 154 ? -7.41 -1.037 -1.325 1 98.06 154 TRP B CA 1
ATOM 3790 C C . TRP B 1 154 ? -8.461 -1.554 -2.305 1 98.06 154 TRP B C 1
ATOM 3792 O O . TRP B 1 154 ? -9.641 -1.632 -1.97 1 98.06 154 TRP B O 1
ATOM 3802 N N . ARG B 1 155 ? -8.055 -1.929 -3.525 1 98.19 155 ARG B N 1
ATOM 3803 C CA . ARG B 1 155 ? -8.977 -2.525 -4.484 1 98.19 155 ARG B CA 1
ATOM 3804 C C . ARG B 1 155 ? -9.43 -3.906 -4.023 1 98.19 155 ARG B C 1
ATOM 3806 O O . ARG B 1 155 ? -10.594 -4.277 -4.207 1 98.19 155 ARG B O 1
ATOM 3813 N N . LEU B 1 156 ? -8.469 -4.652 -3.498 1 98.69 156 LEU B N 1
ATOM 3814 C CA . LEU B 1 156 ? -8.828 -5.938 -2.906 1 98.69 156 LEU B CA 1
ATOM 3815 C C . LEU B 1 156 ? -9.906 -5.762 -1.846 1 98.69 156 LEU B C 1
ATOM 3817 O O . LEU B 1 156 ? -10.891 -6.504 -1.826 1 98.69 156 LEU B O 1
ATOM 3821 N N . ALA B 1 157 ? -9.711 -4.789 -0.938 1 98.44 157 ALA B N 1
ATOM 3822 C CA . ALA B 1 157 ? -10.711 -4.504 0.092 1 98.44 157 ALA B CA 1
ATOM 3823 C C . ALA B 1 157 ? -12.055 -4.141 -0.53 1 98.44 157 ALA B C 1
ATOM 3825 O O . ALA B 1 157 ? -13.102 -4.605 -0.071 1 98.44 157 ALA B O 1
ATOM 3826 N N . GLU B 1 158 ? -12 -3.314 -1.552 1 98.06 158 GLU B N 1
ATOM 3827 C CA . GLU B 1 158 ? -13.227 -2.926 -2.242 1 98.06 158 GLU B CA 1
ATOM 3828 C C . GLU B 1 158 ? -13.906 -4.137 -2.879 1 98.06 158 GLU B C 1
ATOM 3830 O O . GLU B 1 158 ? -15.133 -4.266 -2.82 1 98.06 158 GLU B O 1
ATOM 3835 N N . ILE B 1 159 ? -13.156 -5.031 -3.484 1 98.69 159 ILE B N 1
ATOM 3836 C CA . ILE B 1 159 ? -13.695 -6.25 -4.082 1 98.69 159 ILE B CA 1
ATOM 3837 C C . ILE B 1 159 ? -14.383 -7.094 -3.008 1 98.69 159 ILE B C 1
ATOM 3839 O O . ILE B 1 159 ? -15.477 -7.621 -3.23 1 98.69 159 ILE B O 1
ATOM 3843 N N . CYS B 1 160 ? -13.781 -7.234 -1.835 1 98.44 160 CYS B N 1
ATOM 3844 C CA . CYS B 1 160 ? -14.383 -7.984 -0.74 1 98.44 160 CYS B CA 1
ATOM 3845 C C . CYS B 1 160 ? -15.734 -7.395 -0.347 1 98.44 160 CYS B C 1
ATOM 3847 O O . CYS B 1 160 ? -16.703 -8.125 -0.159 1 98.44 160 CYS B O 1
ATOM 3849 N N . ARG B 1 161 ? -15.797 -6.086 -0.247 1 97.31 161 ARG B N 1
ATOM 3850 C CA . ARG B 1 161 ? -17.047 -5.406 0.069 1 97.31 161 ARG B CA 1
ATOM 3851 C C . ARG B 1 161 ? -18.109 -5.688 -0.989 1 97.31 161 ARG B C 1
ATOM 3853 O O . ARG B 1 161 ? -19.266 -5.961 -0.66 1 97.31 161 ARG B O 1
ATOM 3860 N N . LEU B 1 162 ? -17.734 -5.613 -2.262 1 98.06 162 LEU B N 1
ATOM 3861 C CA . LEU B 1 162 ? -18.656 -5.84 -3.367 1 98.06 162 LEU B CA 1
ATOM 3862 C C . LEU B 1 162 ? -19.156 -7.281 -3.373 1 98.06 162 LEU B C 1
ATOM 3864 O O . LEU B 1 162 ? -20.312 -7.543 -3.709 1 98.06 162 LEU B O 1
ATOM 3868 N N . CYS B 1 163 ? -18.297 -8.211 -3.014 1 98.38 163 CYS B N 1
ATOM 3869 C CA . CYS B 1 163 ? -18.703 -9.602 -2.889 1 98.38 163 CYS B CA 1
ATOM 3870 C C . CYS B 1 163 ? -19.75 -9.766 -1.802 1 98.38 163 CYS B C 1
ATOM 3872 O O . CYS B 1 163 ? -20.766 -10.445 -2.01 1 98.38 163 CYS B O 1
ATOM 3874 N N . ASP B 1 164 ? -19.516 -9.172 -0.639 1 96.62 164 ASP B N 1
ATOM 3875 C CA . ASP B 1 164 ? -20.484 -9.203 0.445 1 96.62 164 ASP B CA 1
ATOM 3876 C C . ASP B 1 164 ? -21.844 -8.672 -0.019 1 96.62 164 ASP B C 1
ATOM 3878 O O . ASP B 1 164 ? -22.891 -9.266 0.266 1 96.62 164 ASP B O 1
ATOM 3882 N N . ALA B 1 165 ? -21.828 -7.617 -0.777 1 95.06 165 ALA B N 1
ATOM 3883 C CA . ALA B 1 165 ? -23.047 -6.992 -1.278 1 95.06 165 ALA B CA 1
ATOM 3884 C C . ALA B 1 165 ? -23.734 -7.887 -2.297 1 95.06 165 ALA B C 1
ATOM 3886 O O . ALA B 1 165 ? -24.969 -7.91 -2.377 1 95.06 165 ALA B O 1
ATOM 3887 N N . ALA B 1 166 ? -22.969 -8.648 -3.055 1 95.69 166 ALA B N 1
ATOM 3888 C CA . ALA B 1 166 ? -23.516 -9.516 -4.102 1 95.69 166 ALA B CA 1
ATOM 3889 C C . ALA B 1 166 ? -23.938 -10.859 -3.529 1 95.69 166 ALA B C 1
ATOM 3891 O O . ALA B 1 166 ? -24.578 -11.664 -4.227 1 95.69 166 ALA B O 1
ATOM 3892 N N . GLY B 1 167 ? -23.625 -11.109 -2.295 1 95.94 167 GLY B N 1
ATOM 3893 C CA . GLY B 1 167 ? -24 -12.344 -1.633 1 95.94 167 GLY B CA 1
ATOM 3894 C C . GLY B 1 167 ? -23.172 -13.531 -2.07 1 95.94 167 GLY B C 1
ATOM 3895 O O . GLY B 1 167 ? -23.688 -14.656 -2.162 1 95.94 167 GLY B O 1
ATOM 3896 N N . ILE B 1 168 ? -21.953 -13.312 -2.451 1 96.75 168 ILE B N 1
ATOM 3897 C CA . ILE B 1 168 ? -21.047 -14.406 -2.809 1 96.75 168 ILE B CA 1
ATOM 3898 C C . ILE B 1 168 ? -19.812 -14.367 -1.905 1 96.75 168 ILE B C 1
ATOM 3900 O O . ILE B 1 168 ? -19.594 -13.391 -1.188 1 96.75 168 ILE B O 1
ATOM 3904 N N . ASP B 1 169 ? -19.062 -15.484 -1.909 1 97.62 169 ASP B N 1
ATOM 3905 C CA . ASP B 1 169 ? -17.828 -15.547 -1.129 1 97.62 169 ASP B CA 1
ATOM 3906 C C . ASP B 1 169 ? -16.797 -14.555 -1.658 1 97.62 169 ASP B C 1
ATOM 3908 O O . ASP B 1 169 ? -16.719 -14.312 -2.865 1 97.62 169 ASP B O 1
ATOM 3912 N N . ARG B 1 170 ? -16.031 -13.969 -0.791 1 98.44 170 ARG B N 1
ATOM 3913 C CA . ARG B 1 170 ? -14.883 -13.148 -1.15 1 98.44 170 ARG B CA 1
ATOM 3914 C C . ARG B 1 170 ? -13.844 -13.969 -1.913 1 98.44 170 ARG B C 1
ATOM 3916 O O . ARG B 1 170 ? -13.898 -15.195 -1.922 1 98.44 170 ARG B O 1
ATOM 3923 N N . PRO B 1 171 ? -12.891 -13.258 -2.684 1 98.81 171 PRO B N 1
ATOM 3924 C CA . PRO B 1 171 ? -11.82 -14.039 -3.311 1 98.81 171 PRO B CA 1
ATOM 3925 C C . PRO B 1 171 ? -11.117 -14.969 -2.328 1 98.81 171 PRO B C 1
ATOM 3927 O O . PRO B 1 171 ? -10.805 -14.57 -1.205 1 98.81 171 PRO B O 1
ATOM 3930 N N . VAL B 1 172 ? -10.859 -16.156 -2.76 1 98.69 172 VAL B N 1
ATOM 3931 C CA . VAL B 1 172 ? -10.359 -17.172 -1.834 1 98.69 172 VAL B CA 1
ATOM 3932 C C . VAL B 1 172 ? -8.836 -17.062 -1.736 1 98.69 172 VAL B C 1
ATOM 3934 O O . VAL B 1 172 ? -8.242 -17.547 -0.769 1 98.69 172 VAL B O 1
ATOM 3937 N N . VAL B 1 173 ? -8.195 -16.406 -2.75 1 98.88 173 VAL B N 1
ATOM 3938 C CA . VAL B 1 173 ? -6.738 -16.422 -2.814 1 98.88 173 VAL B CA 1
ATOM 3939 C C . VAL B 1 173 ? -6.246 -15.203 -3.588 1 98.88 173 VAL B C 1
ATOM 3941 O O . VAL B 1 173 ? -6.934 -14.711 -4.488 1 98.88 173 VAL B O 1
ATOM 3944 N N . SER B 1 174 ? -5.121 -14.68 -3.191 1 98.94 174 SER B N 1
ATOM 3945 C CA . SER B 1 174 ? -4.391 -13.672 -3.961 1 98.94 174 SER B CA 1
ATOM 3946 C C . SER B 1 174 ? -3.064 -14.227 -4.469 1 98.94 174 SER B C 1
ATOM 3948 O O . SER B 1 174 ? -2.398 -14.992 -3.777 1 98.94 174 SER B O 1
ATOM 3950 N N . GLN B 1 175 ? -2.73 -13.828 -5.684 1 98.88 175 GLN B N 1
ATOM 3951 C CA . GLN B 1 175 ? -1.481 -14.211 -6.336 1 98.88 175 GLN B CA 1
ATOM 3952 C C . GLN B 1 175 ? -0.614 -12.992 -6.625 1 98.88 175 GLN B C 1
ATOM 3954 O O . GLN B 1 175 ? -0.627 -12.461 -7.738 1 98.88 175 GLN B O 1
ATOM 3959 N N . PRO B 1 176 ? 0.193 -12.547 -5.652 1 98.56 176 PRO B N 1
ATOM 3960 C CA . PRO B 1 176 ? 1.075 -11.383 -5.824 1 98.56 176 PRO B CA 1
ATOM 3961 C C . PRO B 1 176 ? 2.496 -11.781 -6.219 1 98.56 176 PRO B C 1
ATOM 3963 O O . PRO B 1 176 ? 2.889 -12.938 -6.051 1 98.56 176 PRO B O 1
ATOM 3966 N N . LEU B 1 177 ? 3.217 -10.812 -6.836 1 98.19 177 LEU B N 1
ATOM 3967 C CA . LEU B 1 177 ? 4.668 -10.945 -6.887 1 98.19 177 LEU B CA 1
ATOM 3968 C C . LEU B 1 177 ? 5.273 -10.812 -5.492 1 98.19 177 LEU B C 1
ATOM 3970 O O . LEU B 1 177 ? 5.102 -9.789 -4.828 1 98.19 177 LEU B O 1
ATOM 3974 N N . TYR B 1 178 ? 5.91 -11.828 -4.973 1 98.62 178 TYR B N 1
ATOM 3975 C CA . TYR B 1 178 ? 6.527 -11.82 -3.65 1 98.62 178 TYR B CA 1
ATOM 3976 C C . TYR B 1 178 ? 7.652 -12.844 -3.562 1 98.62 178 TYR B C 1
ATOM 3978 O O . TYR B 1 178 ? 7.43 -14.039 -3.783 1 98.62 178 TYR B O 1
ATOM 3986 N N . ASN B 1 179 ? 8.805 -12.414 -3.363 1 98.69 179 ASN B N 1
ATOM 3987 C CA . ASN B 1 179 ? 10.008 -13.219 -3.15 1 98.69 179 ASN B CA 1
ATOM 3988 C C . ASN B 1 179 ? 11.078 -12.438 -2.391 1 98.69 179 ASN B C 1
ATOM 3990 O O . ASN B 1 179 ? 10.867 -11.281 -2.027 1 98.69 179 ASN B O 1
ATOM 3994 N N . ALA B 1 180 ? 12.203 -13.023 -2.172 1 98.62 180 ALA B N 1
ATOM 3995 C CA . ALA B 1 180 ? 13.211 -12.469 -1.271 1 98.62 180 ALA B CA 1
ATOM 3996 C C . ALA B 1 180 ? 13.836 -11.203 -1.858 1 98.62 180 ALA B C 1
ATOM 3998 O O . ALA B 1 180 ? 14.492 -10.438 -1.147 1 98.62 180 ALA B O 1
ATOM 3999 N N . LEU B 1 181 ? 13.648 -10.969 -3.186 1 98.56 181 LEU B N 1
ATOM 4000 C CA . LEU B 1 181 ? 14.219 -9.789 -3.824 1 98.56 181 LEU B CA 1
ATOM 4001 C C . LEU B 1 181 ? 13.172 -8.695 -3.977 1 98.56 181 LEU B C 1
ATOM 4003 O O . LEU B 1 181 ? 13.492 -7.562 -4.336 1 98.56 181 LEU B O 1
ATOM 4007 N N . ASN B 1 182 ? 11.953 -9.016 -3.758 1 98 182 ASN B N 1
ATOM 4008 C CA . ASN B 1 182 ? 10.844 -8.062 -3.832 1 98 182 ASN B CA 1
ATOM 4009 C C . ASN B 1 182 ? 9.828 -8.305 -2.719 1 98 182 ASN B C 1
ATOM 4011 O O . ASN B 1 182 ? 8.914 -9.109 -2.871 1 98 182 ASN B O 1
ATOM 4015 N N . ARG B 1 183 ? 9.914 -7.52 -1.67 1 97.88 183 ARG B N 1
ATOM 4016 C CA . ARG B 1 183 ? 9.148 -7.746 -0.448 1 97.88 183 ARG B CA 1
ATOM 4017 C C . ARG B 1 183 ? 8.008 -6.738 -0.317 1 97.88 183 ARG B C 1
ATOM 4019 O O . ARG B 1 183 ? 7.406 -6.609 0.75 1 97.88 183 ARG B O 1
ATOM 4026 N N . MET B 1 184 ? 7.664 -6.039 -1.376 1 96.94 184 MET B N 1
ATOM 4027 C CA . MET B 1 184 ? 6.738 -4.91 -1.335 1 96.94 184 MET B CA 1
ATOM 4028 C C . MET B 1 184 ? 5.348 -5.363 -0.904 1 96.94 184 MET B C 1
ATOM 4030 O O . MET B 1 184 ? 4.605 -4.598 -0.284 1 96.94 184 MET B O 1
ATOM 4034 N N . ALA B 1 185 ? 4.977 -6.617 -1.155 1 98.06 185 ALA B N 1
ATOM 4035 C CA . ALA B 1 185 ? 3.67 -7.152 -0.785 1 98.06 185 ALA B CA 1
ATOM 4036 C C . ALA B 1 185 ? 3.496 -7.176 0.731 1 98.06 185 ALA B C 1
ATOM 4038 O O . ALA B 1 185 ? 2.375 -7.273 1.232 1 98.06 185 ALA B O 1
ATOM 4039 N N . GLU B 1 186 ? 4.566 -7.062 1.498 1 98.38 186 GLU B N 1
ATOM 4040 C CA . GLU B 1 186 ? 4.539 -7.172 2.953 1 98.38 186 GLU B CA 1
ATOM 4041 C C . GLU B 1 186 ? 3.914 -5.934 3.588 1 98.38 186 GLU B C 1
ATOM 4043 O O . GLU B 1 186 ? 3.475 -5.973 4.738 1 98.38 186 GLU B O 1
ATOM 4048 N N . VAL B 1 187 ? 3.867 -4.836 2.867 1 97.19 187 VAL B N 1
ATOM 4049 C CA . VAL B 1 187 ? 3.502 -3.551 3.451 1 97.19 187 VAL B CA 1
ATOM 4050 C C . VAL B 1 187 ? 1.988 -3.48 3.643 1 97.19 187 VAL B C 1
ATOM 4052 O O . VAL B 1 187 ? 1.508 -3.133 4.723 1 97.19 187 VAL B O 1
ATOM 4055 N N . GLU B 1 188 ? 1.256 -3.834 2.537 1 97.81 188 GLU B N 1
ATOM 4056 C CA . GLU B 1 188 ? -0.194 -3.668 2.561 1 97.81 188 GLU B CA 1
ATOM 4057 C C . GLU B 1 188 ? -0.905 -4.961 2.178 1 97.81 188 GLU B C 1
ATOM 4059 O O . GLU B 1 188 ? -1.889 -5.348 2.812 1 97.81 188 GLU B O 1
ATOM 4064 N N . HIS B 1 189 ? -0.351 -5.617 1.202 1 98.5 189 HIS B N 1
ATOM 4065 C CA . HIS B 1 189 ? -1.138 -6.633 0.509 1 98.5 189 HIS B CA 1
ATOM 4066 C C . HIS B 1 189 ? -1.293 -7.887 1.361 1 98.5 189 HIS B C 1
ATOM 4068 O O . HIS B 1 189 ? -2.398 -8.414 1.506 1 98.5 189 HIS B O 1
ATOM 4074 N N . LEU B 1 190 ? -0.196 -8.359 1.931 1 98.75 190 LEU B N 1
ATOM 4075 C CA . LEU B 1 190 ? -0.262 -9.562 2.75 1 98.75 190 LEU B CA 1
ATOM 4076 C C . LEU B 1 190 ? -1.121 -9.336 3.988 1 98.75 190 LEU B C 1
ATOM 4078 O O . LEU B 1 190 ? -1.992 -10.148 4.305 1 98.75 190 LEU B O 1
ATOM 4082 N N . PRO B 1 191 ? -0.938 -8.133 4.668 1 98.12 191 PRO B N 1
ATOM 4083 C CA . PRO B 1 191 ? -1.832 -7.875 5.797 1 98.12 191 PRO B CA 1
ATOM 4084 C C . PRO B 1 191 ? -3.301 -7.797 5.383 1 98.12 191 PRO B C 1
ATOM 4086 O O . PRO B 1 191 ? -4.176 -8.266 6.117 1 98.12 191 PRO B O 1
ATOM 4089 N N . ALA B 1 192 ? -3.594 -7.199 4.27 1 98.56 192 ALA B N 1
ATOM 4090 C CA . ALA B 1 192 ? -4.969 -7.121 3.775 1 98.56 192 ALA B CA 1
ATOM 4091 C C . ALA B 1 192 ? -5.543 -8.516 3.539 1 98.56 192 ALA B C 1
ATOM 4093 O O . ALA B 1 192 ? -6.676 -8.805 3.928 1 98.56 192 ALA B O 1
ATOM 4094 N N . CYS B 1 193 ? -4.738 -9.375 2.873 1 98.75 193 CYS B N 1
ATOM 4095 C CA . CYS B 1 193 ? -5.176 -10.742 2.637 1 98.75 193 CYS B CA 1
ATOM 4096 C C . CYS B 1 193 ? -5.5 -11.445 3.951 1 98.75 193 CYS B C 1
ATOM 4098 O O . CYS B 1 193 ? -6.531 -12.109 4.066 1 98.75 193 CYS B O 1
ATOM 4100 N N . ALA B 1 194 ? -4.633 -11.281 4.891 1 98.12 194 ALA B N 1
ATOM 4101 C CA . ALA B 1 194 ? -4.848 -11.891 6.199 1 98.12 194 ALA B CA 1
ATOM 4102 C C . ALA B 1 194 ? -6.145 -11.391 6.832 1 98.12 194 ALA B C 1
ATOM 4104 O O . ALA B 1 194 ? -6.941 -12.188 7.336 1 98.12 194 ALA B O 1
ATOM 4105 N N . HIS B 1 195 ? -6.371 -10.117 6.801 1 97.19 195 HIS B N 1
ATOM 4106 C CA . HIS B 1 195 ? -7.539 -9.508 7.418 1 97.19 195 HIS B CA 1
ATOM 4107 C C . HIS B 1 195 ? -8.828 -9.992 6.758 1 97.19 195 HIS B C 1
ATOM 4109 O O . HIS B 1 195 ? -9.781 -10.352 7.449 1 97.19 195 HIS B O 1
ATOM 4115 N N . PHE B 1 196 ? -8.859 -10.031 5.445 1 98 196 PHE B N 1
ATOM 4116 C CA . PHE B 1 196 ? -10.086 -10.336 4.715 1 98 196 PHE B CA 1
ATOM 4117 C C . PHE B 1 196 ? -10.242 -11.836 4.523 1 98 196 PHE B C 1
ATOM 4119 O O . PHE B 1 196 ? -11.266 -12.297 4.012 1 98 196 PHE B O 1
ATOM 4126 N N . GLY B 1 197 ? -9.203 -12.648 4.859 1 98 197 GLY B N 1
ATOM 4127 C CA . GLY B 1 197 ? -9.312 -14.094 4.883 1 98 197 GLY B CA 1
ATOM 4128 C C . GLY B 1 197 ? -8.961 -14.742 3.555 1 98 197 GLY B C 1
ATOM 4129 O O . GLY B 1 197 ? -9.547 -15.758 3.176 1 98 197 GLY B O 1
ATOM 4130 N N . LEU B 1 198 ? -8.102 -14.141 2.805 1 98.75 198 LEU B N 1
ATOM 4131 C CA . LEU B 1 198 ? -7.617 -14.758 1.571 1 98.75 198 LEU B CA 1
ATOM 4132 C C . LEU B 1 198 ? -6.371 -15.594 1.83 1 98.75 198 LEU B C 1
ATOM 4134 O O . LEU B 1 198 ? -5.523 -15.219 2.645 1 98.75 198 LEU B O 1
ATOM 4138 N N . GLY B 1 199 ? -6.238 -16.75 1.131 1 98.75 199 GLY B N 1
ATOM 4139 C CA . GLY B 1 199 ? -4.922 -17.359 0.992 1 98.75 199 GLY B CA 1
ATOM 4140 C C . GLY B 1 199 ? -3.988 -16.547 0.109 1 98.75 199 GLY B C 1
ATOM 4141 O O . GLY B 1 199 ? -4.414 -15.602 -0.553 1 98.75 199 GLY B O 1
ATOM 4142 N N . VAL B 1 200 ? -2.762 -16.859 0.146 1 98.94 200 VAL B N 1
ATOM 4143 C CA . VAL B 1 200 ? -1.766 -16.188 -0.679 1 98.94 200 VAL B CA 1
ATOM 4144 C C . VAL B 1 200 ? -0.915 -17.219 -1.412 1 98.94 200 VAL B C 1
ATOM 4146 O O . VAL B 1 200 ? -0.349 -18.125 -0.789 1 98.94 200 VAL B O 1
ATOM 4149 N N . ALA B 1 201 ? -0.881 -17.156 -2.734 1 98.88 201 ALA B N 1
ATOM 4150 C CA . ALA B 1 201 ? -0.063 -18.016 -3.6 1 98.88 201 ALA B CA 1
ATOM 4151 C C . ALA B 1 201 ? 0.849 -17.172 -4.488 1 98.88 201 ALA B C 1
ATOM 4153 O O . ALA B 1 201 ? 0.579 -16.984 -5.676 1 98.88 201 ALA B O 1
ATOM 4154 N N . PRO B 1 202 ? 1.947 -16.688 -3.93 1 98.81 202 PRO B N 1
ATOM 4155 C CA . PRO B 1 202 ? 2.783 -15.766 -4.695 1 98.81 202 PRO B CA 1
ATOM 4156 C C . PRO B 1 202 ? 3.457 -16.438 -5.895 1 98.81 202 PRO B C 1
ATOM 4158 O O . PRO B 1 202 ? 3.785 -17.625 -5.844 1 98.81 202 PRO B O 1
ATOM 4161 N N . TYR B 1 203 ? 3.648 -15.648 -6.934 1 98.44 203 TYR B N 1
ATOM 4162 C CA . TYR B 1 203 ? 4.379 -16.141 -8.094 1 98.44 203 TYR B CA 1
ATOM 4163 C C . TYR B 1 203 ? 5.812 -15.609 -8.102 1 98.44 203 TYR B C 1
ATOM 4165 O O . TYR B 1 203 ? 6.164 -14.75 -7.297 1 98.44 203 TYR B O 1
ATOM 4173 N N . SER B 1 204 ? 6.633 -16.203 -8.961 1 97.88 204 SER B N 1
ATOM 4174 C CA . SER B 1 204 ? 8.047 -15.898 -9.141 1 97.88 204 SER B CA 1
ATOM 4175 C C . SER B 1 204 ? 8.828 -16.094 -7.848 1 97.88 204 SER B C 1
ATOM 4177 O O . SER B 1 204 ? 9.594 -15.211 -7.441 1 97.88 204 SER B O 1
ATOM 4179 N N . PRO B 1 205 ? 8.711 -17.234 -7.293 1 98.12 205 PRO B N 1
ATOM 4180 C CA . PRO B 1 205 ? 9.414 -17.469 -6.027 1 98.12 205 PRO B CA 1
ATOM 4181 C C . PRO B 1 205 ? 10.938 -17.391 -6.172 1 98.12 205 PRO B C 1
ATOM 4183 O O . PRO B 1 205 ? 11.633 -17.062 -5.211 1 98.12 205 PRO B O 1
ATOM 4186 N N . LEU B 1 206 ? 11.43 -17.703 -7.371 1 98.25 206 LEU B N 1
ATOM 4187 C CA . LEU B 1 206 ? 12.875 -17.703 -7.609 1 98.25 206 LEU B CA 1
ATOM 4188 C C . LEU B 1 206 ? 13.305 -16.438 -8.328 1 98.25 206 LEU B C 1
ATOM 4190 O O . LEU B 1 206 ? 14.422 -16.359 -8.852 1 98.25 206 LEU B O 1
ATOM 4194 N N . ALA B 1 207 ? 12.406 -15.492 -8.406 1 98.25 207 ALA B N 1
ATOM 4195 C CA . ALA B 1 207 ? 12.695 -14.242 -9.102 1 98.25 207 ALA B CA 1
ATOM 4196 C C . ALA B 1 207 ? 13.188 -14.508 -10.523 1 98.25 207 ALA B C 1
ATOM 4198 O O . ALA B 1 207 ? 14.25 -14.016 -10.922 1 98.25 207 ALA B O 1
ATOM 4199 N N . ARG B 1 208 ? 12.43 -15.359 -11.18 1 96.88 208 ARG B N 1
ATOM 4200 C CA . ARG B 1 208 ? 12.672 -15.742 -12.562 1 96.88 208 ARG B CA 1
ATOM 4201 C C . ARG B 1 208 ? 14.094 -16.25 -12.758 1 96.88 208 ARG B C 1
ATOM 4203 O O . ARG B 1 208 ? 14.742 -15.938 -13.75 1 96.88 208 ARG B O 1
ATOM 4210 N N . GLY B 1 209 ? 14.57 -16.891 -11.773 1 96.75 209 GLY B N 1
ATOM 4211 C CA . GLY B 1 209 ? 15.836 -17.609 -11.859 1 96.75 209 GLY B CA 1
ATOM 4212 C C . GLY B 1 209 ? 16.984 -16.875 -11.172 1 96.75 209 GLY B C 1
ATOM 4213 O O . GLY B 1 209 ? 18.016 -17.484 -10.891 1 96.75 209 GLY B O 1
ATOM 4214 N N . VAL B 1 210 ? 16.844 -15.625 -10.812 1 98.19 210 VAL B N 1
ATOM 4215 C CA . VAL B 1 210 ? 17.922 -14.836 -10.211 1 98.19 210 VAL B CA 1
ATOM 4216 C C . VAL B 1 210 ? 18.297 -15.422 -8.852 1 98.19 210 VAL B C 1
ATOM 4218 O O . VAL B 1 210 ? 19.484 -15.523 -8.523 1 98.19 210 VAL B O 1
ATOM 4221 N N . LEU B 1 211 ? 17.391 -15.953 -8.102 1 98.44 211 LEU B N 1
ATOM 4222 C CA . LEU B 1 211 ? 17.625 -16.422 -6.734 1 98.44 211 LEU B CA 1
ATOM 4223 C C . LEU B 1 211 ? 18.219 -17.828 -6.738 1 98.44 211 LEU B C 1
ATOM 4225 O O . LEU B 1 211 ? 18.531 -18.375 -5.676 1 98.44 211 LEU B O 1
ATOM 4229 N N . THR B 1 212 ? 18.422 -18.406 -7.91 1 96.88 212 THR B N 1
ATOM 4230 C CA . THR B 1 212 ? 19.141 -19.672 -7.984 1 96.88 212 THR B CA 1
ATOM 4231 C C . THR B 1 212 ? 20.656 -19.438 -7.895 1 96.88 212 THR B C 1
ATOM 4233 O O . THR B 1 212 ? 21.422 -20.391 -7.727 1 96.88 212 THR B O 1
ATOM 4236 N N . GLY B 1 213 ? 21.062 -18.172 -8.078 1 96 213 GLY B N 1
ATOM 4237 C CA . GLY B 1 213 ? 22.469 -17.844 -8.016 1 96 213 GLY B CA 1
ATOM 4238 C C . GLY B 1 213 ? 23.219 -18.141 -9.297 1 96 213 GLY B C 1
ATOM 4239 O O . GLY B 1 213 ? 24.438 -17.984 -9.359 1 96 213 GLY B O 1
ATOM 4240 N N . LYS B 1 214 ? 22.516 -18.516 -10.312 1 94.94 214 LYS B N 1
ATOM 4241 C CA . LYS B 1 214 ? 23.203 -18.953 -11.523 1 94.94 214 LYS B CA 1
ATOM 4242 C C . LYS B 1 214 ? 23.719 -17.781 -12.328 1 94.94 214 LYS B C 1
ATOM 4244 O O . LYS B 1 214 ? 24.531 -17.953 -13.242 1 94.94 214 LYS B O 1
ATOM 4249 N N . TYR B 1 215 ? 23.188 -16.594 -12.039 1 96 215 TYR B N 1
ATOM 4250 C CA . TYR B 1 215 ? 23.641 -15.398 -12.734 1 96 215 TYR B CA 1
ATOM 4251 C C . TYR B 1 215 ? 24.672 -14.641 -11.898 1 96 215 TYR B C 1
ATOM 4253 O O . TYR B 1 215 ? 24.453 -14.398 -10.711 1 96 215 TYR B O 1
ATOM 4261 N N . ARG B 1 216 ? 25.938 -14.344 -12.406 1 94.44 216 ARG B N 1
ATOM 4262 C CA . ARG B 1 216 ? 26.969 -13.547 -11.766 1 94.44 216 ARG B CA 1
ATOM 4263 C C . ARG B 1 216 ? 26.938 -12.109 -12.266 1 94.44 216 ARG B C 1
ATOM 4265 O O . ARG B 1 216 ? 26.734 -11.859 -13.453 1 94.44 216 ARG B O 1
ATOM 4272 N N . PRO B 1 217 ? 27.141 -11.32 -11.148 1 92.38 217 PRO B N 1
ATOM 4273 C CA . PRO B 1 217 ? 27.234 -9.93 -11.602 1 92.38 217 PRO B CA 1
ATOM 4274 C C . PRO B 1 217 ? 28.344 -9.719 -12.633 1 92.38 217 PRO B C 1
ATOM 4276 O O . PRO B 1 217 ? 29.422 -10.281 -12.492 1 92.38 217 PRO B O 1
ATOM 4279 N N . ASP B 1 218 ? 28.172 -9.039 -13.781 1 91.19 218 ASP B N 1
ATOM 4280 C CA . ASP B 1 218 ? 29.141 -8.641 -14.789 1 91.19 218 ASP B CA 1
ATOM 4281 C C . ASP B 1 218 ? 29.562 -9.828 -15.648 1 91.19 218 ASP B C 1
ATOM 4283 O O . ASP B 1 218 ? 30.672 -9.836 -16.203 1 91.19 218 ASP B O 1
ATOM 4287 N N . ALA B 1 219 ? 28.953 -10.906 -15.562 1 93.75 219 ALA B N 1
ATOM 4288 C CA . ALA B 1 219 ? 29.219 -12.055 -16.422 1 93.75 219 ALA B CA 1
ATOM 4289 C C . ALA B 1 219 ? 28.062 -12.289 -17.391 1 93.75 219 ALA B C 1
ATOM 4291 O O . ALA B 1 219 ? 26.906 -12.016 -17.062 1 93.75 219 ALA B O 1
ATOM 4292 N N . ALA B 1 220 ? 28.438 -12.758 -18.5 1 94.06 220 ALA B N 1
ATOM 4293 C CA . ALA B 1 220 ? 27.406 -13.094 -19.469 1 94.06 220 ALA B CA 1
ATOM 4294 C C . ALA B 1 220 ? 26.562 -14.281 -18.984 1 94.06 220 ALA B C 1
ATOM 4296 O O . ALA B 1 220 ? 27.109 -15.242 -18.438 1 94.06 220 ALA B O 1
ATOM 4297 N N . PRO B 1 221 ? 25.281 -14.188 -19.188 1 94.12 221 PRO B N 1
ATOM 4298 C CA . PRO B 1 221 ? 24.453 -15.336 -18.797 1 94.12 221 PRO B CA 1
ATOM 4299 C C . PRO B 1 221 ? 24.75 -16.578 -19.625 1 94.12 221 PRO B C 1
ATOM 4301 O O . PRO B 1 221 ? 25.141 -16.469 -20.797 1 94.12 221 PRO B O 1
ATOM 4304 N N . GLU B 1 222 ? 24.547 -17.719 -19.016 1 92 222 GLU B N 1
ATOM 4305 C CA . GLU B 1 222 ? 24.797 -18.984 -19.688 1 92 222 GLU B CA 1
ATOM 4306 C C . GLU B 1 222 ? 23.781 -19.234 -20.797 1 92 222 GLU B C 1
ATOM 4308 O O . GLU B 1 222 ? 22.641 -18.766 -20.719 1 92 222 GLU B O 1
ATOM 4313 N N . ALA B 1 223 ? 24.188 -20.016 -21.75 1 91.94 223 ALA B N 1
ATOM 4314 C CA . ALA B 1 223 ? 23.328 -20.359 -22.875 1 91.94 223 ALA B CA 1
ATOM 4315 C C . ALA B 1 223 ? 22.094 -21.125 -22.422 1 91.94 223 ALA B C 1
ATOM 4317 O O . ALA B 1 223 ? 22.172 -21.984 -21.547 1 91.94 223 ALA B O 1
ATOM 4318 N N . GLY B 1 224 ? 20.984 -20.703 -23 1 88.81 224 GLY B N 1
ATOM 4319 C CA . GLY B 1 224 ? 19.75 -21.422 -22.703 1 88.81 224 GLY B CA 1
ATOM 4320 C C . GLY B 1 224 ? 18.953 -20.812 -21.562 1 88.81 224 GLY B C 1
ATOM 4321 O O . GLY B 1 224 ? 17.812 -21.203 -21.328 1 88.81 224 GLY B O 1
ATOM 4322 N N . THR B 1 225 ? 19.531 -19.875 -20.844 1 90.69 225 THR B N 1
ATOM 4323 C CA . THR B 1 225 ? 18.859 -19.281 -19.688 1 90.69 225 THR B CA 1
ATOM 4324 C C . THR B 1 225 ? 17.922 -18.172 -20.141 1 90.69 225 THR B C 1
ATOM 4326 O O . THR B 1 225 ? 18.016 -17.688 -21.281 1 90.69 225 THR B O 1
ATOM 4329 N N . ARG B 1 226 ? 17 -17.797 -19.234 1 91.38 226 ARG B N 1
ATOM 4330 C CA . ARG B 1 226 ? 16.078 -16.703 -19.484 1 91.38 226 ARG B CA 1
ATOM 4331 C C . ARG B 1 226 ? 16.844 -15.406 -19.781 1 91.38 226 ARG B C 1
ATOM 4333 O O . ARG B 1 226 ? 16.453 -14.648 -20.688 1 91.38 226 ARG B O 1
ATOM 4340 N N . ALA B 1 227 ? 17.875 -15.211 -19.047 1 93.5 227 ALA B N 1
ATOM 4341 C CA . ALA B 1 227 ? 18.656 -13.984 -19.219 1 93.5 227 ALA B CA 1
ATOM 4342 C C . ALA B 1 227 ? 19.344 -13.953 -20.578 1 93.5 227 ALA B C 1
ATOM 4344 O O . ALA B 1 227 ? 19.406 -12.898 -21.219 1 93.5 227 ALA B O 1
ATOM 4345 N N . GLU B 1 228 ? 19.859 -15.078 -21.016 1 93.38 228 GLU B N 1
ATOM 4346 C CA . GLU B 1 228 ? 20.516 -15.148 -22.312 1 93.38 228 GLU B CA 1
ATOM 4347 C C . GLU B 1 228 ? 19.547 -14.82 -23.438 1 93.38 228 GLU B C 1
ATOM 4349 O O . GLU B 1 228 ? 19.922 -14.18 -24.422 1 93.38 228 GLU B O 1
ATOM 4354 N N . ARG B 1 229 ? 18.344 -15.211 -23.219 1 92.69 229 ARG B N 1
ATOM 4355 C CA . ARG B 1 229 ? 17.312 -14.961 -24.234 1 92.69 229 ARG B CA 1
ATOM 4356 C C . ARG B 1 229 ? 16.703 -13.57 -24.062 1 92.69 229 ARG B C 1
ATOM 4358 O O . ARG B 1 229 ? 15.773 -13.203 -24.781 1 92.69 229 ARG B O 1
ATOM 4365 N N . ALA B 1 230 ? 17.094 -12.844 -23.172 1 94.06 230 ALA B N 1
ATOM 4366 C CA . ALA B 1 230 ? 16.625 -11.492 -22.891 1 94.06 230 ALA B CA 1
ATOM 4367 C C . ALA B 1 230 ? 15.117 -11.484 -22.625 1 94.06 230 ALA B C 1
ATOM 4369 O O . ALA B 1 230 ? 14.383 -10.688 -23.219 1 94.06 230 ALA B O 1
ATOM 4370 N N . ASP B 1 231 ? 14.734 -12.5 -21.797 1 93.94 231 ASP B N 1
ATOM 4371 C CA . ASP B 1 231 ? 13.328 -12.539 -21.406 1 93.94 231 ASP B CA 1
ATOM 4372 C C . ASP B 1 231 ? 12.844 -11.156 -20.984 1 93.94 231 ASP B C 1
ATOM 4374 O O . ASP B 1 231 ? 13.438 -10.523 -20.094 1 93.94 231 ASP B O 1
ATOM 4378 N N . LYS B 1 232 ? 11.773 -10.695 -21.562 1 94.44 232 LYS B N 1
ATOM 4379 C CA . LYS B 1 232 ? 11.32 -9.32 -21.391 1 94.44 232 LYS B CA 1
ATOM 4380 C C . LYS B 1 232 ? 11.008 -9.016 -19.922 1 94.44 232 LYS B C 1
ATOM 4382 O O . LYS B 1 232 ? 11.453 -8 -19.391 1 94.44 232 LYS B O 1
ATOM 4387 N N . ARG B 1 233 ? 10.266 -9.914 -19.266 1 95.31 233 ARG B N 1
ATOM 4388 C CA . ARG B 1 233 ? 9.844 -9.656 -17.891 1 95.31 233 ARG B CA 1
ATOM 4389 C C . ARG B 1 233 ? 11.031 -9.711 -16.938 1 95.31 233 ARG B C 1
ATOM 4391 O O . ARG B 1 233 ? 11.117 -8.914 -16 1 95.31 233 ARG B O 1
ATOM 4398 N N . LEU B 1 234 ? 11.953 -10.648 -17.156 1 96.25 234 LEU B N 1
ATOM 4399 C CA . LEU B 1 234 ? 13.172 -10.688 -16.359 1 96.25 234 LEU B CA 1
ATOM 4400 C C . LEU B 1 234 ? 13.945 -9.383 -16.469 1 96.25 234 LEU B C 1
ATOM 4402 O O . LEU B 1 234 ? 14.391 -8.82 -15.469 1 96.25 234 LEU B O 1
ATOM 4406 N N . MET B 1 235 ? 14.031 -8.859 -17.734 1 96.25 235 MET B N 1
ATOM 4407 C CA . MET B 1 235 ? 14.789 -7.633 -17.984 1 96.25 235 MET B CA 1
ATOM 4408 C C . MET B 1 235 ? 14.109 -6.434 -17.328 1 96.25 235 MET B C 1
ATOM 4410 O O . MET B 1 235 ? 14.781 -5.516 -16.859 1 96.25 235 MET B O 1
ATOM 4414 N N . GLU B 1 236 ? 12.805 -6.516 -17.188 1 95.25 236 GLU B N 1
ATOM 4415 C CA . GLU B 1 236 ? 12.031 -5.398 -16.656 1 95.25 236 GLU B CA 1
ATOM 4416 C C . GLU B 1 236 ? 12.031 -5.414 -15.125 1 95.25 236 GLU B C 1
ATOM 4418 O O . GLU B 1 236 ? 11.742 -4.398 -14.492 1 95.25 236 GLU B O 1
ATOM 4423 N N . THR B 1 237 ? 12.367 -6.547 -14.484 1 95.12 237 THR B N 1
ATOM 4424 C CA . THR B 1 237 ? 12.094 -6.672 -13.055 1 95.12 237 THR B CA 1
ATOM 4425 C C . THR B 1 237 ? 13.359 -7.07 -12.305 1 95.12 237 THR B C 1
ATOM 4427 O O . THR B 1 237 ? 14.07 -6.211 -11.773 1 95.12 237 THR B O 1
ATOM 4430 N N . GLU B 1 238 ? 13.883 -8.25 -12.484 1 95.75 238 GLU B N 1
ATOM 4431 C CA . GLU B 1 238 ? 14.859 -8.82 -11.547 1 95.75 238 GLU B CA 1
ATOM 4432 C C . GLU B 1 238 ? 16.281 -8.688 -12.086 1 95.75 238 GLU B C 1
ATOM 4434 O O . GLU B 1 238 ? 17.25 -8.836 -11.336 1 95.75 238 GLU B O 1
ATOM 4439 N N . TRP B 1 239 ? 16.406 -8.438 -13.406 1 96 239 TRP B N 1
ATOM 4440 C CA . TRP B 1 239 ? 17.734 -8.328 -13.984 1 96 239 TRP B CA 1
ATOM 4441 C C . TRP B 1 239 ? 18.375 -6.984 -13.633 1 96 239 TRP B C 1
ATOM 4443 O O . TRP B 1 239 ? 18.484 -6.105 -14.492 1 96 239 TRP B O 1
ATOM 4453 N N . ARG B 1 240 ? 18.828 -6.926 -12.43 1 95.69 240 ARG B N 1
ATOM 4454 C CA . ARG B 1 240 ? 19.469 -5.754 -11.844 1 95.69 240 ARG B CA 1
ATOM 4455 C C . ARG B 1 240 ? 20.75 -6.137 -11.117 1 95.69 240 ARG B C 1
ATOM 4457 O O . ARG B 1 240 ? 20.828 -7.195 -10.484 1 95.69 240 ARG B O 1
ATOM 4464 N N . ARG B 1 241 ? 21.734 -5.238 -11.133 1 96.25 241 ARG B N 1
ATOM 4465 C CA . ARG B 1 241 ? 23.016 -5.531 -10.492 1 96.25 241 ARG B CA 1
ATOM 4466 C C . ARG B 1 241 ? 22.828 -5.82 -9.008 1 96.25 241 ARG B C 1
ATOM 4468 O O . ARG B 1 241 ? 23.391 -6.785 -8.484 1 96.25 241 ARG B O 1
ATOM 4475 N N . GLU B 1 242 ? 22.031 -4.996 -8.305 1 97.06 242 GLU B N 1
ATOM 4476 C CA . GLU B 1 242 ? 21.797 -5.184 -6.875 1 97.06 242 GLU B CA 1
ATOM 4477 C C . GLU B 1 242 ? 21.172 -6.551 -6.598 1 97.06 242 GLU B C 1
ATOM 4479 O O . GLU B 1 242 ? 21.578 -7.242 -5.66 1 97.06 242 GLU B O 1
ATOM 4484 N N . SER B 1 243 ? 20.25 -6.973 -7.422 1 98.25 243 SER B N 1
ATOM 4485 C CA . SER B 1 243 ? 19.578 -8.258 -7.27 1 98.25 243 SER B CA 1
ATOM 4486 C C . SER B 1 243 ? 20.547 -9.422 -7.438 1 98.25 243 SER B C 1
ATOM 4488 O O . SER B 1 243 ? 20.516 -10.383 -6.668 1 98.25 243 SER B O 1
ATOM 4490 N N . LEU B 1 244 ? 21.391 -9.273 -8.422 1 98.38 244 LEU B N 1
ATOM 4491 C CA . LEU B 1 244 ? 22.344 -10.336 -8.695 1 98.38 244 LEU B CA 1
ATOM 4492 C C . LEU B 1 244 ? 23.344 -10.477 -7.555 1 98.38 244 LEU B C 1
ATOM 4494 O O . LEU B 1 244 ? 23.672 -11.594 -7.141 1 98.38 244 LEU B O 1
ATOM 4498 N N . GLU B 1 245 ? 23.812 -9.359 -7.031 1 98.5 245 GLU B N 1
ATOM 4499 C CA . GLU B 1 245 ? 24.75 -9.375 -5.922 1 98.5 245 GLU B CA 1
ATOM 4500 C C . GLU B 1 245 ? 24.125 -10 -4.676 1 98.5 245 GLU B C 1
ATOM 4502 O O . GLU B 1 245 ? 24.75 -10.836 -4.012 1 98.5 245 GLU B O 1
ATOM 4507 N N . ILE B 1 246 ? 22.938 -9.648 -4.414 1 98.56 246 ILE B N 1
ATOM 4508 C CA . ILE B 1 246 ? 22.203 -10.18 -3.264 1 98.56 246 ILE B CA 1
ATOM 4509 C C . ILE B 1 246 ? 21.984 -11.68 -3.443 1 98.56 246 ILE B C 1
ATOM 4511 O O . ILE B 1 246 ? 22.172 -12.461 -2.508 1 98.56 246 ILE B O 1
ATOM 4515 N N . ALA B 1 247 ? 21.625 -12.07 -4.645 1 98.62 247 ALA B N 1
ATOM 4516 C CA . ALA B 1 247 ? 21.391 -13.484 -4.938 1 98.62 247 ALA B CA 1
ATOM 4517 C C . ALA B 1 247 ? 22.656 -14.305 -4.711 1 98.62 247 ALA B C 1
ATOM 4519 O O . ALA B 1 247 ? 22.594 -15.438 -4.223 1 98.62 247 ALA B O 1
ATOM 4520 N N . GLN B 1 248 ? 23.797 -13.734 -5.055 1 98.38 248 GLN B N 1
ATOM 4521 C CA . GLN B 1 248 ? 25.062 -14.422 -4.832 1 98.38 248 GLN B CA 1
ATOM 4522 C C . GLN B 1 248 ? 25.344 -14.617 -3.342 1 98.38 248 GLN B C 1
ATOM 4524 O O . GLN B 1 248 ? 25.812 -15.672 -2.922 1 98.38 248 GLN B O 1
ATOM 4529 N N . GLU B 1 249 ? 25.016 -13.602 -2.592 1 98.56 249 GLU B N 1
ATOM 4530 C CA . GLU B 1 249 ? 25.203 -13.703 -1.148 1 98.56 249 GLU B CA 1
ATOM 4531 C C . GLU B 1 249 ? 24.281 -14.758 -0.545 1 98.56 249 GLU B C 1
ATOM 4533 O O . GLU B 1 249 ? 24.703 -15.57 0.281 1 98.56 249 GLU B O 1
ATOM 4538 N N . ILE B 1 250 ? 23.062 -14.805 -0.963 1 98.56 250 ILE B N 1
ATOM 4539 C CA . ILE B 1 250 ? 22.094 -15.797 -0.505 1 98.56 250 ILE B CA 1
ATOM 4540 C C . ILE B 1 250 ? 22.562 -17.188 -0.912 1 98.56 250 ILE B C 1
ATOM 4542 O O . ILE B 1 250 ? 22.484 -18.125 -0.118 1 98.56 250 ILE B O 1
ATOM 4546 N N . ALA B 1 251 ? 23.078 -17.297 -2.115 1 98.38 251 ALA B N 1
ATOM 4547 C CA . ALA B 1 251 ? 23.531 -18.578 -2.621 1 98.38 251 ALA B CA 1
ATOM 4548 C C . ALA B 1 251 ? 24.688 -19.125 -1.772 1 98.38 251 ALA B C 1
ATOM 4550 O O . ALA B 1 251 ? 24.703 -20.312 -1.421 1 98.38 251 ALA B O 1
ATOM 4551 N N . ARG B 1 252 ? 25.625 -18.266 -1.451 1 98.19 252 ARG B N 1
ATOM 4552 C CA . ARG B 1 252 ? 26.734 -18.672 -0.613 1 98.19 252 ARG B CA 1
ATOM 4553 C C . ARG B 1 252 ? 26.266 -19.172 0.746 1 98.19 252 ARG B C 1
ATOM 4555 O O . ARG B 1 252 ? 26.719 -20.203 1.235 1 98.19 252 ARG B O 1
ATOM 4562 N N . HIS B 1 253 ? 25.328 -18.438 1.307 1 97.94 253 HIS B N 1
ATOM 4563 C CA . HIS B 1 253 ? 24.781 -18.828 2.598 1 97.94 253 HIS B CA 1
ATOM 4564 C C . HIS B 1 253 ? 24.047 -20.156 2.51 1 97.94 253 HIS B C 1
ATOM 4566 O O . HIS B 1 253 ? 24.25 -21.047 3.352 1 97.94 253 HIS B O 1
ATOM 4572 N N . ALA B 1 254 ? 23.203 -20.359 1.5 1 97.38 254 ALA B N 1
ATOM 4573 C CA . ALA B 1 254 ? 22.438 -21.578 1.302 1 97.38 254 ALA B CA 1
ATOM 4574 C C . ALA B 1 254 ? 23.375 -22.781 1.132 1 97.38 254 ALA B C 1
ATOM 4576 O O . ALA B 1 254 ? 23.188 -23.812 1.77 1 97.38 254 ALA B O 1
ATOM 4577 N N . GLN B 1 255 ? 24.375 -22.594 0.355 1 96.12 255 GLN B N 1
ATOM 4578 C CA . GLN B 1 255 ? 25.328 -23.672 0.081 1 96.12 255 GLN B CA 1
ATOM 4579 C C . GLN B 1 255 ? 26.078 -24.078 1.344 1 96.12 255 GLN B C 1
ATOM 4581 O O . GLN B 1 255 ? 26.312 -25.266 1.585 1 96.12 255 GLN B O 1
ATOM 4586 N N . ALA B 1 256 ? 26.391 -23.125 2.096 1 95.94 256 ALA B N 1
ATOM 4587 C CA . ALA B 1 256 ? 27.078 -23.391 3.359 1 95.94 256 ALA B CA 1
ATOM 4588 C C . ALA B 1 256 ? 26.203 -24.219 4.289 1 95.94 256 ALA B C 1
ATOM 4590 O O . ALA B 1 256 ? 26.719 -24.969 5.133 1 95.94 256 ALA B O 1
ATOM 4591 N N . ARG B 1 257 ? 24.969 -24.203 4.09 1 92.62 257 ARG B N 1
ATOM 4592 C CA . ARG B 1 257 ? 24.016 -24.922 4.922 1 92.62 257 ARG B CA 1
ATOM 4593 C C . ARG B 1 257 ? 23.625 -26.25 4.27 1 92.62 257 ARG B C 1
ATOM 4595 O O . ARG B 1 257 ? 22.797 -27 4.816 1 92.62 257 ARG B O 1
ATOM 4602 N N . GLY B 1 258 ? 24.094 -26.5 3.043 1 93 258 GLY B N 1
ATOM 4603 C CA . GLY B 1 258 ? 23.844 -27.766 2.363 1 93 258 GLY B CA 1
ATOM 4604 C C . GLY B 1 258 ? 22.531 -27.797 1.626 1 93 258 GLY B C 1
ATOM 4605 O O . GLY B 1 258 ? 21.953 -28.859 1.403 1 93 258 GLY B O 1
ATOM 4606 N N . ILE B 1 259 ? 22 -26.641 1.365 1 94.75 259 ILE B N 1
ATOM 4607 C CA . ILE B 1 259 ? 20.766 -26.562 0.579 1 94.75 259 ILE B CA 1
ATOM 4608 C C . ILE B 1 259 ? 21 -25.719 -0.667 1 94.75 259 ILE B C 1
ATOM 4610 O O . ILE B 1 259 ? 21.953 -24.922 -0.715 1 94.75 259 ILE B O 1
ATOM 4614 N N . THR B 1 260 ? 20.234 -25.922 -1.683 1 96.69 260 THR B N 1
ATOM 4615 C CA . THR B 1 260 ? 20.391 -25.125 -2.891 1 96.69 260 THR B CA 1
ATOM 4616 C C . THR B 1 260 ? 19.797 -23.734 -2.693 1 96.69 260 THR B C 1
ATOM 4618 O O . THR B 1 260 ? 18.891 -23.547 -1.879 1 96.69 260 THR B O 1
ATOM 4621 N N . PRO B 1 261 ? 20.312 -22.75 -3.461 1 97.69 261 PRO B N 1
ATOM 4622 C CA . PRO B 1 261 ? 19.734 -21.406 -3.357 1 97.69 261 PRO B CA 1
ATOM 4623 C C . PRO B 1 261 ? 18.25 -21.375 -3.697 1 97.69 261 PRO B C 1
ATOM 4625 O O . PRO B 1 261 ? 17.484 -20.641 -3.076 1 97.69 261 PRO B O 1
ATOM 4628 N N . GLY B 1 262 ? 17.891 -22.125 -4.688 1 97.38 262 GLY B N 1
ATOM 4629 C CA . GLY B 1 262 ? 16.469 -22.219 -5.031 1 97.38 262 GLY B CA 1
ATOM 4630 C C . GLY B 1 262 ? 15.617 -22.75 -3.898 1 97.38 262 GLY B C 1
ATOM 4631 O O . GLY B 1 262 ? 14.539 -22.219 -3.629 1 97.38 262 GLY B O 1
ATOM 4632 N N . GLN B 1 263 ? 16.062 -23.797 -3.268 1 97.25 263 GLN B N 1
ATOM 4633 C CA . GLN B 1 263 ? 15.352 -24.344 -2.117 1 97.25 263 GLN B CA 1
ATOM 4634 C C . GLN B 1 263 ? 15.273 -23.328 -0.984 1 97.25 263 GLN B C 1
ATOM 4636 O O . GLN B 1 263 ? 14.227 -23.203 -0.335 1 97.25 263 GLN B O 1
ATOM 4641 N N . PHE B 1 264 ? 16.359 -22.609 -0.762 1 97.88 264 PHE B N 1
ATOM 4642 C CA . PHE B 1 264 ? 16.391 -21.547 0.245 1 97.88 264 PHE B CA 1
ATOM 4643 C C . PHE B 1 264 ? 15.336 -20.5 -0.041 1 97.88 264 PHE B C 1
ATOM 4645 O O . PHE B 1 264 ? 14.586 -20.109 0.855 1 97.88 264 PHE B O 1
ATOM 4652 N N . ALA B 1 265 ? 15.273 -20.078 -1.298 1 98.19 265 ALA B N 1
ATOM 4653 C CA . ALA B 1 265 ? 14.312 -19.047 -1.701 1 98.19 265 ALA B CA 1
ATOM 4654 C C . ALA B 1 265 ? 12.875 -19.516 -1.466 1 98.19 265 ALA B C 1
ATOM 4656 O O . ALA B 1 265 ? 12.047 -18.75 -0.957 1 98.19 265 ALA B O 1
ATOM 4657 N N . MET B 1 266 ? 12.617 -20.703 -1.81 1 97.12 266 MET B N 1
ATOM 4658 C CA . MET B 1 266 ? 11.281 -21.266 -1.609 1 97.12 266 MET B CA 1
ATOM 4659 C C . MET B 1 266 ? 10.969 -21.406 -0.124 1 97.12 266 MET B C 1
ATOM 4661 O O . MET B 1 266 ? 9.867 -21.062 0.317 1 97.12 266 MET B O 1
ATOM 4665 N N . ALA B 1 267 ? 11.898 -21.906 0.606 1 96.56 267 ALA B N 1
ATOM 4666 C CA . ALA B 1 267 ? 11.719 -22.062 2.045 1 96.56 267 ALA B CA 1
ATOM 4667 C C . ALA B 1 267 ? 11.453 -20.719 2.721 1 96.56 267 ALA B C 1
ATOM 4669 O O . ALA B 1 267 ? 10.695 -20.641 3.688 1 96.56 267 ALA B O 1
ATOM 4670 N N . TRP B 1 268 ? 12.117 -19.703 2.264 1 98.06 268 TRP B N 1
ATOM 4671 C CA . TRP B 1 268 ? 11.898 -18.359 2.791 1 98.06 268 TRP B CA 1
ATOM 4672 C C . TRP B 1 268 ? 10.43 -17.969 2.666 1 98.06 268 TRP B C 1
ATOM 4674 O O . TRP B 1 268 ? 9.844 -17.438 3.609 1 98.06 268 TRP B O 1
ATOM 4684 N N . LEU B 1 269 ? 9.852 -18.203 1.518 1 98.12 269 LEU B N 1
ATOM 4685 C CA . LEU B 1 269 ? 8.438 -17.906 1.3 1 98.12 269 LEU B CA 1
ATOM 4686 C C . LEU B 1 269 ? 7.559 -18.719 2.244 1 98.12 269 LEU B C 1
ATOM 4688 O O . LEU B 1 269 ? 6.652 -18.188 2.877 1 98.12 269 LEU B O 1
ATOM 4692 N N . LEU B 1 270 ? 7.883 -19.953 2.363 1 96.56 270 LEU B N 1
ATOM 4693 C CA . LEU B 1 270 ? 7.07 -20.875 3.15 1 96.56 270 LEU B CA 1
ATOM 4694 C C . LEU B 1 270 ? 7.164 -20.547 4.637 1 96.56 270 LEU B C 1
ATOM 4696 O O . LEU B 1 270 ? 6.297 -20.938 5.418 1 96.56 270 LEU B O 1
ATOM 4700 N N . HIS B 1 271 ? 8.195 -19.844 4.98 1 96.88 271 HIS B N 1
ATOM 4701 C CA . HIS B 1 271 ? 8.414 -19.5 6.379 1 96.88 271 HIS B CA 1
ATOM 4702 C C . HIS B 1 271 ? 7.547 -18.312 6.793 1 96.88 271 HIS B C 1
ATOM 4704 O O . HIS B 1 271 ? 7.492 -17.953 7.969 1 96.88 271 HIS B O 1
ATOM 4710 N N . ASN B 1 272 ? 6.941 -17.656 5.914 1 97.81 272 ASN B N 1
ATOM 4711 C CA . ASN B 1 272 ? 5.945 -16.625 6.227 1 97.81 272 ASN B CA 1
ATOM 4712 C C . ASN B 1 272 ? 4.562 -17.234 6.43 1 97.81 272 ASN B C 1
ATOM 4714 O O . ASN B 1 272 ? 3.982 -17.797 5.496 1 97.81 272 ASN B O 1
ATOM 4718 N N . ARG B 1 273 ? 3.98 -17.062 7.574 1 97.19 273 ARG B N 1
ATOM 4719 C CA . ARG B 1 273 ? 2.723 -17.719 7.93 1 97.19 273 ARG B CA 1
ATOM 4720 C C . ARG B 1 273 ? 1.563 -17.156 7.117 1 97.19 273 ARG B C 1
ATOM 4722 O O . ARG B 1 273 ? 0.477 -17.734 7.09 1 97.19 273 ARG B O 1
ATOM 4729 N N . LEU B 1 274 ? 1.767 -16.031 6.414 1 98.31 274 LEU B N 1
ATOM 4730 C CA . LEU B 1 274 ? 0.714 -15.438 5.602 1 98.31 274 LEU B CA 1
ATOM 4731 C C . LEU B 1 274 ? 0.729 -16.016 4.188 1 98.31 274 LEU B C 1
ATOM 4733 O O . LEU B 1 274 ? -0.188 -15.766 3.402 1 98.31 274 LEU B O 1
ATOM 4737 N N . VAL B 1 275 ? 1.73 -16.797 3.854 1 98.44 275 VAL B N 1
ATOM 4738 C CA . VAL B 1 275 ? 1.841 -17.422 2.541 1 98.44 275 VAL B CA 1
ATOM 4739 C C . VAL B 1 275 ? 1.295 -18.844 2.602 1 98.44 275 VAL B C 1
ATOM 4741 O O . VAL B 1 275 ? 1.696 -19.641 3.459 1 98.44 275 VAL B O 1
ATOM 4744 N N . THR B 1 276 ? 0.406 -19.156 1.685 1 98.56 276 THR B N 1
ATOM 4745 C CA . THR B 1 276 ? -0.242 -20.453 1.705 1 98.56 276 THR B CA 1
ATOM 4746 C C . THR B 1 276 ? 0.498 -21.438 0.805 1 98.56 276 THR B C 1
ATOM 4748 O O . THR B 1 276 ? 0.848 -22.547 1.235 1 98.56 276 THR B O 1
ATOM 4751 N N . ALA B 1 277 ? 0.734 -21.078 -0.437 1 98.62 277 ALA B N 1
ATOM 4752 C CA . ALA B 1 277 ? 1.29 -22.031 -1.405 1 98.62 277 ALA B CA 1
ATOM 4753 C C . ALA B 1 277 ? 1.979 -21.297 -2.551 1 98.62 277 ALA B C 1
ATOM 4755 O O . ALA B 1 277 ? 1.359 -21.016 -3.582 1 98.62 277 ALA B O 1
ATOM 4756 N N . PRO B 1 278 ? 3.291 -21.031 -2.418 1 98.69 278 PRO B N 1
ATOM 4757 C CA . PRO B 1 278 ? 3.975 -20.406 -3.551 1 98.69 278 PRO B CA 1
ATOM 4758 C C . PRO B 1 278 ? 3.885 -21.234 -4.828 1 98.69 278 PRO B C 1
ATOM 4760 O O . PRO B 1 278 ? 3.873 -22.469 -4.77 1 98.69 278 PRO B O 1
ATOM 4763 N N . ILE B 1 279 ? 3.852 -20.547 -5.961 1 98.75 279 ILE B N 1
ATOM 4764 C CA . ILE B 1 279 ? 3.715 -21.203 -7.254 1 98.75 279 ILE B CA 1
ATOM 4765 C C . ILE B 1 279 ? 5.094 -21.578 -7.789 1 98.75 279 ILE B C 1
ATOM 4767 O O . ILE B 1 279 ? 5.965 -20.719 -7.945 1 98.75 279 ILE B O 1
ATOM 4771 N N . ALA B 1 280 ? 5.289 -22.812 -8.031 1 98.25 280 ALA B N 1
ATOM 4772 C CA . ALA B 1 280 ? 6.496 -23.344 -8.664 1 98.25 280 ALA B CA 1
ATOM 4773 C C . ALA B 1 280 ? 6.25 -23.672 -10.133 1 98.25 280 ALA B C 1
ATOM 4775 O O . ALA B 1 280 ? 5.418 -24.531 -10.453 1 98.25 280 ALA B O 1
ATOM 4776 N N . GLY B 1 281 ? 6.965 -23 -11.008 1 97.44 281 GLY B N 1
ATOM 4777 C CA . GLY B 1 281 ? 6.777 -23.188 -12.438 1 97.44 281 GLY B CA 1
ATOM 4778 C C . GLY B 1 281 ? 7.953 -23.875 -13.102 1 97.44 281 GLY B C 1
ATOM 4779 O O . GLY B 1 281 ? 8.828 -23.219 -13.664 1 97.44 281 GLY B O 1
ATOM 4780 N N . PRO B 1 282 ? 7.98 -25.188 -13.141 1 97.25 282 PRO B N 1
ATOM 4781 C CA . PRO B 1 282 ? 9.125 -25.922 -13.688 1 97.25 282 PRO B CA 1
ATOM 4782 C C . PRO B 1 282 ? 9.094 -26.031 -15.203 1 97.25 282 PRO B C 1
ATOM 4784 O O . PRO B 1 282 ? 8.023 -26.203 -15.797 1 97.25 282 PRO B O 1
ATOM 4787 N N . ARG B 1 283 ? 10.234 -25.875 -15.727 1 94.81 283 ARG B N 1
ATOM 4788 C CA . ARG B 1 283 ? 10.406 -26.219 -17.141 1 94.81 283 ARG B CA 1
ATOM 4789 C C . ARG B 1 283 ? 10.789 -27.688 -17.297 1 94.81 283 ARG B C 1
ATOM 4791 O O . ARG B 1 283 ? 10.43 -28.312 -18.297 1 94.81 283 ARG B O 1
ATOM 4798 N N . THR B 1 284 ? 11.523 -28.25 -16.328 1 96 284 THR B N 1
ATOM 4799 C CA . THR B 1 284 ? 12.047 -29.609 -16.391 1 96 284 THR B CA 1
ATOM 4800 C C . THR B 1 284 ? 11.648 -30.391 -15.148 1 96 284 THR B C 1
ATOM 4802 O O . THR B 1 284 ? 11.25 -29.812 -14.133 1 96 284 THR B O 1
ATOM 4805 N N . GLU B 1 285 ? 11.805 -31.734 -15.281 1 97.62 285 GLU B N 1
ATOM 4806 C CA . GLU B 1 285 ? 11.555 -32.594 -14.133 1 97.62 285 GLU B CA 1
ATOM 4807 C C . GLU B 1 285 ? 12.531 -32.281 -12.992 1 97.62 285 GLU B C 1
ATOM 4809 O O . GLU B 1 285 ? 12.148 -32.312 -11.82 1 97.62 285 GLU B O 1
ATOM 4814 N N . ALA B 1 286 ? 13.711 -32.031 -13.359 1 96.81 286 ALA B N 1
ATOM 4815 C CA . ALA B 1 286 ? 14.734 -31.719 -12.367 1 96.81 286 ALA B CA 1
ATOM 4816 C C . ALA B 1 286 ? 14.375 -30.469 -11.57 1 96.81 286 ALA B C 1
ATOM 4818 O O . ALA B 1 286 ? 14.555 -30.438 -10.352 1 96.81 286 ALA B O 1
ATOM 4819 N N . GLN B 1 287 ? 13.914 -29.453 -12.203 1 96.12 287 GLN B N 1
ATOM 4820 C CA . GLN B 1 287 ? 13.469 -28.234 -11.531 1 96.12 287 GLN B CA 1
ATOM 4821 C C . GLN B 1 287 ? 12.336 -28.531 -10.555 1 96.12 287 GLN B C 1
ATOM 4823 O O . GLN B 1 287 ? 12.312 -28 -9.445 1 96.12 287 GLN B O 1
ATOM 4828 N N . TRP B 1 288 ? 11.383 -29.375 -10.992 1 98 288 TRP B N 1
ATOM 4829 C CA . TRP B 1 288 ? 10.266 -29.734 -10.117 1 98 288 TRP B CA 1
ATOM 4830 C C . TRP B 1 288 ? 10.766 -30.422 -8.852 1 98 288 TRP B C 1
ATOM 4832 O O . TRP B 1 288 ? 10.312 -30.109 -7.75 1 98 288 TRP B O 1
ATOM 4842 N N . GLU B 1 289 ? 11.734 -31.344 -9.086 1 97.12 289 GLU B N 1
ATOM 4843 C CA . GLU B 1 289 ? 12.305 -32.031 -7.934 1 97.12 289 GLU B CA 1
ATOM 4844 C C . GLU B 1 289 ? 12.969 -31.047 -6.977 1 97.12 289 GLU B C 1
ATOM 4846 O O . GLU B 1 289 ? 12.898 -31.219 -5.754 1 97.12 289 GLU B O 1
ATOM 4851 N N . GLU B 1 290 ? 13.562 -30.094 -7.531 1 95.25 290 GLU B N 1
ATOM 4852 C CA . GLU B 1 290 ? 14.188 -29.062 -6.715 1 95.25 290 GLU B CA 1
ATOM 4853 C C . GLU B 1 290 ? 13.156 -28.312 -5.887 1 95.25 290 GLU B C 1
ATOM 4855 O O . GLU B 1 290 ? 13.367 -28.062 -4.695 1 95.25 290 GLU B O 1
ATOM 4860 N N . TYR B 1 291 ? 12.062 -27.953 -6.492 1 96.81 291 TYR B N 1
ATOM 4861 C CA . TYR B 1 291 ? 10.992 -27.266 -5.773 1 96.81 291 TYR B CA 1
ATOM 4862 C C . TYR B 1 291 ? 10.477 -28.125 -4.625 1 96.81 291 TYR B C 1
ATOM 4864 O O . TYR B 1 291 ? 10.289 -27.625 -3.512 1 96.81 291 TYR B O 1
ATOM 4872 N N . LEU B 1 292 ? 10.281 -29.422 -4.883 1 96.81 292 LEU B N 1
ATOM 4873 C CA . LEU B 1 292 ? 9.781 -30.328 -3.865 1 96.81 292 LEU B CA 1
ATOM 4874 C C . LEU B 1 292 ? 10.742 -30.422 -2.684 1 96.81 292 LEU B C 1
ATOM 4876 O O . LEU B 1 292 ? 10.312 -30.531 -1.535 1 96.81 292 LEU B O 1
ATOM 4880 N N . GLY B 1 293 ? 12.008 -30.328 -3 1 95.06 293 GLY B N 1
ATOM 4881 C CA . GLY B 1 293 ? 13.031 -30.422 -1.972 1 95.06 293 GLY B CA 1
ATOM 4882 C C . GLY B 1 293 ? 12.961 -29.297 -0.95 1 95.06 293 GLY B C 1
ATOM 4883 O O . GLY B 1 293 ? 13.438 -29.453 0.177 1 95.06 293 GLY B O 1
ATOM 4884 N N . ALA B 1 294 ? 12.383 -28.172 -1.286 1 94.12 294 ALA B N 1
ATOM 4885 C CA . ALA B 1 294 ? 12.266 -27.031 -0.392 1 94.12 294 ALA B CA 1
ATOM 4886 C C . ALA B 1 294 ? 11.391 -27.359 0.813 1 94.12 294 ALA B C 1
ATOM 4888 O O . ALA B 1 294 ? 11.523 -26.75 1.875 1 94.12 294 ALA B O 1
ATOM 4889 N N . LEU B 1 295 ? 10.461 -28.281 0.725 1 95.12 295 LEU B N 1
ATOM 4890 C CA . LEU B 1 295 ? 9.5 -28.641 1.769 1 95.12 295 LEU B CA 1
ATOM 4891 C C . LEU B 1 295 ? 10.203 -29.281 2.955 1 95.12 295 LEU B C 1
ATOM 4893 O O . LEU B 1 295 ? 9.633 -29.375 4.047 1 95.12 295 LEU B O 1
ATOM 4897 N N . ASN B 1 296 ? 11.461 -29.641 2.738 1 92.06 296 ASN B N 1
ATOM 4898 C CA . ASN B 1 296 ? 12.195 -30.359 3.77 1 92.06 296 ASN B CA 1
ATOM 4899 C C . ASN B 1 296 ? 13.172 -29.453 4.508 1 92.06 296 ASN B C 1
ATOM 4901 O O . ASN B 1 296 ? 13.883 -29.906 5.406 1 92.06 296 ASN B O 1
ATOM 4905 N N . HIS B 1 297 ? 13.195 -28.266 4.098 1 90.5 297 HIS B N 1
ATOM 4906 C CA . HIS B 1 297 ? 14.172 -27.359 4.691 1 90.5 297 HIS B CA 1
ATOM 4907 C C . HIS B 1 297 ? 13.539 -26.516 5.793 1 90.5 297 HIS B C 1
ATOM 4909 O O . HIS B 1 297 ? 12.461 -25.938 5.602 1 90.5 297 HIS B O 1
ATOM 4915 N N . ARG B 1 298 ? 14.25 -26.516 6.918 1 87.75 298 ARG B N 1
ATOM 4916 C CA . ARG B 1 298 ? 13.812 -25.656 8.023 1 87.75 298 ARG B CA 1
ATOM 4917 C C . ARG B 1 298 ? 14.5 -24.297 7.961 1 87.75 298 ARG B C 1
ATOM 4919 O O . ARG B 1 298 ? 15.727 -24.203 7.996 1 87.75 298 ARG B O 1
ATOM 4926 N N . PHE B 1 299 ? 13.797 -23.328 7.883 1 91.75 299 PHE B N 1
ATOM 4927 C CA . PHE B 1 299 ? 14.297 -21.953 7.809 1 91.75 299 PHE B CA 1
ATOM 4928 C C . PHE B 1 299 ? 14.586 -21.406 9.203 1 91.75 299 PHE B C 1
ATOM 4930 O O . PHE B 1 299 ? 13.773 -21.547 10.117 1 91.75 299 PHE B O 1
ATOM 4937 N N . THR B 1 300 ? 15.766 -20.844 9.492 1 93.38 300 THR B N 1
ATOM 4938 C CA . THR B 1 300 ? 16.234 -20.484 10.82 1 93.38 300 THR B CA 1
ATOM 4939 C C . THR B 1 300 ? 16.203 -18.969 11.023 1 93.38 300 THR B C 1
ATOM 4941 O O . THR B 1 300 ? 15.984 -18.219 10.078 1 93.38 300 THR B O 1
ATOM 4944 N N . ALA B 1 301 ? 16.453 -18.625 12.289 1 95.12 301 ALA B N 1
ATOM 4945 C CA . ALA B 1 301 ? 16.547 -17.203 12.625 1 95.12 301 ALA B CA 1
ATOM 4946 C C . ALA B 1 301 ? 17.719 -16.547 11.898 1 95.12 301 ALA B C 1
ATOM 4948 O O . ALA B 1 301 ? 17.641 -15.383 11.516 1 95.12 301 ALA B O 1
ATOM 4949 N N . GLU B 1 302 ? 18.797 -17.281 11.758 1 96.06 302 GLU B N 1
ATOM 4950 C CA . GLU B 1 302 ? 19.953 -16.781 11.031 1 96.06 302 GLU B CA 1
ATOM 4951 C C . GLU B 1 302 ? 19.625 -16.531 9.562 1 96.06 302 GLU B C 1
ATOM 4953 O O . GLU B 1 302 ? 20.047 -15.531 8.984 1 96.06 302 GLU B O 1
ATOM 4958 N N . ASP B 1 303 ? 18.891 -17.469 8.984 1 97.25 303 ASP B N 1
ATOM 4959 C CA . ASP B 1 303 ? 18.438 -17.297 7.605 1 97.25 303 ASP B CA 1
ATOM 4960 C C . ASP B 1 303 ? 17.609 -16.031 7.445 1 97.25 303 ASP B C 1
ATOM 4962 O O . ASP B 1 303 ? 17.828 -15.242 6.527 1 97.25 303 ASP B O 1
ATOM 4966 N N . GLU B 1 304 ? 16.719 -15.883 8.438 1 96.88 304 GLU B N 1
ATOM 4967 C CA . GLU B 1 304 ? 15.836 -14.727 8.406 1 96.88 304 GLU B CA 1
ATOM 4968 C C . GLU B 1 304 ? 16.625 -13.422 8.523 1 96.88 304 GLU B C 1
ATOM 4970 O O . GLU B 1 304 ? 16.375 -12.477 7.773 1 96.88 304 GLU B O 1
ATOM 4975 N N . ALA B 1 305 ? 17.562 -13.398 9.391 1 97.25 305 ALA B N 1
ATOM 4976 C CA . ALA B 1 305 ? 18.375 -12.211 9.633 1 97.25 305 ALA B CA 1
ATOM 4977 C C . ALA B 1 305 ? 19.188 -11.836 8.391 1 97.25 305 ALA B C 1
ATOM 4979 O O . ALA B 1 305 ? 19.359 -10.656 8.094 1 97.25 305 ALA B O 1
ATOM 4980 N N . LEU B 1 306 ? 19.703 -12.805 7.703 1 98.06 306 LEU B N 1
ATOM 4981 C CA . LEU B 1 306 ? 20.453 -12.555 6.484 1 98.06 306 LEU B CA 1
ATOM 4982 C C . LEU B 1 306 ? 19.594 -11.844 5.441 1 98.06 306 LEU B C 1
ATOM 4984 O O . LEU B 1 306 ? 20 -10.812 4.898 1 98.06 306 LEU B O 1
ATOM 4988 N N . VAL B 1 307 ? 18.406 -12.43 5.16 1 98.25 307 VAL B N 1
ATOM 4989 C CA . VAL B 1 307 ? 17.547 -11.859 4.133 1 98.25 307 VAL B CA 1
ATOM 4990 C C . VAL B 1 307 ? 17.125 -10.445 4.543 1 98.25 307 VAL B C 1
ATOM 4992 O O . VAL B 1 307 ? 17.141 -9.523 3.725 1 98.25 307 VAL B O 1
ATOM 4995 N N . ASP B 1 308 ? 16.828 -10.242 5.84 1 97.5 308 ASP B N 1
ATOM 4996 C CA . ASP B 1 308 ? 16.406 -8.938 6.344 1 97.5 308 ASP B CA 1
ATOM 4997 C C . ASP B 1 308 ? 17.516 -7.898 6.148 1 97.5 308 ASP B C 1
ATOM 4999 O O . ASP B 1 308 ? 17.234 -6.734 5.852 1 97.5 308 ASP B O 1
ATOM 5003 N N . ARG B 1 309 ? 18.688 -8.32 6.359 1 97.69 309 ARG B N 1
ATOM 5004 C CA . ARG B 1 309 ? 19.828 -7.422 6.191 1 97.69 309 ARG B CA 1
ATOM 5005 C C . ARG B 1 309 ? 20 -7.039 4.727 1 97.69 309 ARG B C 1
ATOM 5007 O O . ARG B 1 309 ? 20.344 -5.895 4.418 1 97.69 309 ARG B O 1
ATOM 5014 N N . LEU B 1 310 ? 19.797 -7.938 3.805 1 98.31 310 LEU B N 1
ATOM 5015 C CA . LEU B 1 310 ? 20.062 -7.742 2.385 1 98.31 310 LEU B CA 1
ATOM 5016 C C . LEU B 1 310 ? 18.922 -6.988 1.711 1 98.31 310 LEU B C 1
ATOM 5018 O O . LEU B 1 310 ? 19.156 -6.152 0.836 1 98.31 310 LEU B O 1
ATOM 5022 N N . VAL B 1 311 ? 17.719 -7.309 2.057 1 98.06 311 VAL B N 1
ATOM 5023 C CA . VAL B 1 311 ? 16.516 -6.66 1.535 1 98.06 311 VAL B CA 1
ATOM 5024 C C . VAL B 1 311 ? 15.57 -6.328 2.684 1 98.06 311 VAL B C 1
ATOM 5026 O O . VAL B 1 311 ? 14.812 -7.188 3.137 1 98.06 311 VAL B O 1
ATOM 5029 N N . PRO B 1 312 ? 15.555 -5.109 3.088 1 96.62 312 PRO B N 1
ATOM 5030 C CA . PRO B 1 312 ? 14.688 -4.746 4.207 1 96.62 312 PRO B CA 1
ATOM 5031 C C . PRO B 1 312 ? 13.219 -5.066 3.938 1 96.62 312 PRO B C 1
ATOM 5033 O O . PRO B 1 312 ? 12.766 -4.988 2.793 1 96.62 312 PRO B O 1
ATOM 5036 N N . ALA B 1 313 ? 12.484 -5.406 5.023 1 96.81 313 ALA B N 1
ATOM 5037 C CA . ALA B 1 313 ? 11.062 -5.723 4.93 1 96.81 313 ALA B CA 1
ATOM 5038 C C . ALA B 1 313 ? 10.305 -4.625 4.191 1 96.81 313 ALA B C 1
ATOM 5040 O O . ALA B 1 313 ? 10.539 -3.436 4.422 1 96.81 313 ALA B O 1
ATOM 5041 N N . GLY B 1 314 ? 9.492 -5.059 3.273 1 96.5 314 GLY B N 1
ATOM 5042 C CA . GLY B 1 314 ? 8.609 -4.133 2.584 1 96.5 314 GLY B CA 1
ATOM 5043 C C . GLY B 1 314 ? 9.273 -3.438 1.41 1 96.5 314 GLY B C 1
ATOM 5044 O O . GLY B 1 314 ? 8.664 -2.58 0.766 1 96.5 314 GLY B O 1
ATOM 5045 N N . HIS B 1 315 ? 10.484 -3.775 1.066 1 96.62 315 HIS B N 1
ATOM 5046 C CA . HIS B 1 315 ? 11.234 -3.08 0.026 1 96.62 315 HIS B CA 1
ATOM 5047 C C . HIS B 1 315 ? 11.734 -4.051 -1.039 1 96.62 315 HIS B C 1
ATOM 5049 O O . HIS B 1 315 ? 11.781 -5.262 -0.806 1 96.62 315 HIS B O 1
ATOM 5055 N N . PRO B 1 316 ? 12 -3.564 -2.268 1 97 316 PRO B N 1
ATOM 5056 C CA . PRO B 1 316 ? 12.711 -4.375 -3.256 1 97 316 PRO B CA 1
ATOM 5057 C C . PRO B 1 316 ? 14.227 -4.348 -3.061 1 97 316 PRO B C 1
ATOM 5059 O O . PRO B 1 316 ? 14.742 -3.506 -2.318 1 97 316 PRO B O 1
ATOM 5062 N N . SER B 1 317 ? 14.844 -5.262 -3.719 1 97.75 317 SER B N 1
ATOM 5063 C CA . SER B 1 317 ? 16.297 -5.34 -3.652 1 97.75 317 SER B CA 1
ATOM 5064 C C . SER B 1 317 ? 16.953 -4.105 -4.273 1 97.75 317 SER B C 1
ATOM 5066 O O . SER B 1 317 ? 18 -3.65 -3.809 1 97.75 317 SER B O 1
ATOM 5068 N N . THR B 1 318 ? 16.281 -3.557 -5.285 1 97.12 318 THR B N 1
ATOM 5069 C CA . THR B 1 318 ? 16.828 -2.416 -6.012 1 97.12 318 THR B CA 1
ATOM 5070 C C . THR B 1 318 ? 16.172 -1.118 -5.551 1 97.12 318 THR B C 1
ATOM 5072 O O . THR B 1 318 ? 14.961 -0.941 -5.695 1 97.12 318 THR B O 1
ATOM 5075 N N . PRO B 1 319 ? 16.984 -0.203 -5.027 1 93.88 319 PRO B N 1
ATOM 5076 C CA . PRO B 1 319 ? 16.422 1.079 -4.598 1 93.88 319 PRO B CA 1
ATOM 5077 C C . PRO B 1 319 ? 15.641 1.779 -5.711 1 93.88 319 PRO B C 1
ATOM 5079 O O . PRO B 1 319 ? 16.125 1.893 -6.836 1 93.88 319 PRO B O 1
ATOM 5082 N N . GLY B 1 320 ? 14.445 2.197 -5.355 1 93.56 320 GLY B N 1
ATOM 5083 C CA . GLY B 1 320 ? 13.664 3.02 -6.27 1 93.56 320 GLY B CA 1
ATOM 5084 C C . GLY B 1 320 ? 12.992 2.219 -7.371 1 93.56 320 GLY B C 1
ATOM 5085 O O . GLY B 1 320 ? 12.414 2.791 -8.297 1 93.56 320 GLY B O 1
ATOM 5086 N N . TYR B 1 321 ? 12.969 0.935 -7.258 1 95.31 321 TYR B N 1
ATOM 5087 C CA . TYR B 1 321 ? 12.406 0.096 -8.305 1 95.31 321 TYR B CA 1
ATOM 5088 C C . TYR B 1 321 ? 10.883 0.135 -8.273 1 95.31 321 TYR B C 1
ATOM 5090 O O . TYR B 1 321 ? 10.273 0 -7.211 1 95.31 321 TYR B O 1
ATOM 5098 N N . THR B 1 322 ? 10.312 0.313 -9.461 1 94.88 322 THR B N 1
ATOM 5099 C CA . THR B 1 322 ? 8.898 0.136 -9.758 1 94.88 322 THR B CA 1
ATOM 5100 C C . THR B 1 322 ? 8.703 -0.714 -11.008 1 94.88 322 THR B C 1
ATOM 5102 O O . THR B 1 322 ? 9.367 -0.494 -12.023 1 94.88 322 THR B O 1
ATOM 5105 N N . ASP B 1 323 ? 7.906 -1.712 -10.898 1 95.75 323 ASP B N 1
ATOM 5106 C CA . ASP B 1 323 ? 7.59 -2.533 -12.055 1 95.75 323 ASP B CA 1
ATOM 5107 C C . ASP B 1 323 ? 6.871 -1.715 -13.133 1 95.75 323 ASP B C 1
ATOM 5109 O O . ASP B 1 323 ? 5.793 -1.17 -12.883 1 95.75 323 ASP B O 1
ATOM 5113 N N . PRO B 1 324 ? 7.461 -1.595 -14.32 1 95.06 324 PRO B N 1
ATOM 5114 C CA . PRO B 1 324 ? 6.832 -0.777 -15.359 1 95.06 324 PRO B CA 1
ATOM 5115 C C . PRO B 1 324 ? 5.438 -1.276 -15.742 1 95.06 324 PRO B C 1
ATOM 5117 O O . PRO B 1 324 ? 4.633 -0.516 -16.281 1 95.06 324 PRO B O 1
ATOM 5120 N N . ALA B 1 325 ? 5.105 -2.537 -15.469 1 93.94 325 ALA B N 1
ATOM 5121 C CA . ALA B 1 325 ? 3.787 -3.088 -15.773 1 93.94 325 ALA B CA 1
ATOM 5122 C C . ALA B 1 325 ? 2.746 -2.596 -14.773 1 93.94 325 ALA B C 1
ATOM 5124 O O . ALA B 1 325 ? 1.542 -2.668 -15.031 1 93.94 325 ALA B O 1
ATOM 5125 N N . TYR B 1 326 ? 3.209 -2.143 -13.68 1 94.19 326 TYR B N 1
ATOM 5126 C CA . TYR B 1 326 ? 2.324 -1.675 -12.617 1 94.19 326 TYR B CA 1
ATOM 5127 C C . TYR B 1 326 ? 2.756 -0.304 -12.109 1 94.19 326 TYR B C 1
ATOM 5129 O O . TYR B 1 326 ? 3.242 -0.178 -10.984 1 94.19 326 TYR B O 1
ATOM 5137 N N . PRO B 1 327 ? 2.557 0.712 -12.812 1 94 327 PRO B N 1
ATOM 5138 C CA . PRO B 1 327 ? 3.045 2.053 -12.477 1 94 327 PRO B CA 1
ATOM 5139 C C . PRO B 1 327 ? 2.342 2.648 -11.258 1 94 327 PRO B C 1
ATOM 5141 O O . PRO B 1 327 ? 1.22 2.254 -10.93 1 94 327 PRO B O 1
ATOM 5144 N N . VAL B 1 328 ? 3.023 3.562 -10.594 1 95.44 328 VAL B N 1
ATOM 5145 C CA . VAL B 1 328 ? 2.482 4.32 -9.469 1 95.44 328 VAL B CA 1
ATOM 5146 C C . VAL B 1 328 ? 1.457 5.332 -9.977 1 95.44 328 VAL B C 1
ATOM 5148 O O . VAL B 1 328 ? 1.71 6.051 -10.945 1 95.44 328 VAL B O 1
ATOM 5151 N N . GLU B 1 329 ? 0.33 5.426 -9.258 1 94.94 329 GLU B N 1
ATOM 5152 C CA . GLU B 1 329 ? -0.785 6.199 -9.797 1 94.94 329 GLU B CA 1
ATOM 5153 C C . GLU B 1 329 ? -1.062 7.438 -8.945 1 94.94 329 GLU B C 1
ATOM 5155 O O . GLU B 1 329 ? -1.888 8.273 -9.312 1 94.94 329 GLU B O 1
ATOM 5160 N N . GLY B 1 330 ? -0.356 7.633 -7.859 1 97.06 330 GLY B N 1
ATOM 5161 C CA . GLY B 1 330 ? -0.765 8.609 -6.863 1 97.06 330 GLY B CA 1
ATOM 5162 C C . GLY B 1 330 ? -0.195 9.992 -7.121 1 97.06 330 GLY B C 1
ATOM 5163 O O . GLY B 1 330 ? -0.401 10.914 -6.324 1 97.06 330 GLY B O 1
ATOM 5164 N N . ARG B 1 331 ? 0.593 10.172 -8.125 1 97.19 331 ARG B N 1
ATOM 5165 C CA . ARG B 1 331 ? 1.04 11.5 -8.547 1 97.19 331 ARG B CA 1
ATOM 5166 C C . ARG B 1 331 ? 0.377 11.914 -9.852 1 97.19 331 ARG B C 1
ATOM 5168 O O . ARG B 1 331 ? 0.768 11.453 -10.93 1 97.19 331 ARG B O 1
ATOM 5175 N N . VAL B 1 332 ? -0.562 12.734 -9.773 1 95.88 332 VAL B N 1
ATOM 5176 C CA . VAL B 1 332 ? -1.339 13.219 -10.906 1 95.88 332 VAL B CA 1
ATOM 5177 C C . VAL B 1 332 ? -1.052 14.703 -11.141 1 95.88 332 VAL B C 1
ATOM 5179 O O . VAL B 1 332 ? -1.437 15.547 -10.328 1 95.88 332 VAL B O 1
ATOM 5182 N N . THR B 1 333 ? -0.306 14.977 -12.18 1 92.62 333 THR B N 1
ATOM 5183 C CA . THR B 1 333 ? 0.081 16.344 -12.461 1 92.62 333 THR B CA 1
ATOM 5184 C C . THR B 1 333 ? -0.716 16.906 -13.641 1 92.62 333 THR B C 1
ATOM 5186 O O . THR B 1 333 ? -1.253 16.141 -14.445 1 92.62 333 THR B O 1
ATOM 5189 N N . GLY B 1 334 ? -0.938 18.266 -13.859 1 77.62 334 GLY B N 1
ATOM 5190 C CA . GLY B 1 334 ? -1.599 18.938 -14.977 1 77.62 334 GLY B CA 1
ATOM 5191 C C . GLY B 1 334 ? -2.91 19.594 -14.586 1 77.62 334 GLY B C 1
ATOM 5192 O O . GLY B 1 334 ? -3.461 19.297 -13.516 1 77.62 334 GLY B O 1
#

Secondary structure (DSSP, 8-state):
---EE-TTSS-EE-SSEEE-TTBTTTB-HHHHHHHHHHHHHTT--EEE--TTGGGGHHHHHHHHHHGGGGGG-EEEEEE-S--SSSTTSSSS-HHHHHHHHHHHHHHHT-S-EEEEEE-S--TTS-HHHHHHHHHHHHHTTSEEEEEEES--HHHHHHHHHHHHHHTSPPPSEEE-B-BTTB-GGGTTHHHHHHHHT-EE--B-TTTTTGGGT-SPTTSPPPTTSTTTTT-HHHHHTT--HHHHHHHHHHHHHHHHTTS-HHHHHHHHHHTSTT---PEE--SSHHHHHHHHHGGGPPP-HHHHHHHHHHS-TT-BSSTT---TTS---S----/---EE-TTSS-EE-SSEEE-TTBTTTB-HHHHHHHHHHHHHTT--EEE--TTGGGGHHHHHHHHHHGGGGGG-EEEEEE-S--SSSTTSSSS-HHHHHHHHHHHHHHHT-S-EEEEEE-S--TTS-HHHHHHHHHHHHHTTSEEEEEEES--HHHHHHHHHHHHHHTSPPPSEEE-B-BTTB-GGGTTHHHHHHHHT-EE--B-TTTTTGGGT-SPTTSPPPTTSTTTTT-HHHHHTT--HHHHHHHHHHHHHHHHTTS-HHHHHHHHHHTSTT---PEE--SSHHHHHHHHHGGGPPP-HHHHHHHHHHS-TT-BSSTT---TTS---S----

Foldseek 3Di:
DDWDAFFPDPDTFDQAEAEQLLDPHLADLVQVLVLVVVCVVLLGAHYEEECPRVLNQSLLSQLVSCVVPVVSHQYEYEFADASDDDPLSGHQALVNLVVSLVVSCVSSVHQAHAEYEHAEHDPVDDLLRNLVSVVVCCVVRRYVAYEYEHDDLVVLVVSCVSCVVNVHHRHSEYEYADWLQFQQCQPRPLVSCNVSGGAYAYEPLCLQVLLQLQDAQPDDHDPPGCVNVVPPQSVQAQPDNLNNVLSNVLQVVQVVVPAGSSLLSLLVQSPDPSHRHYYQYDSGSVSSVNNSVSVPDDQDPVSVVSSCVQAPHNGGSDPPDDRPVDDDDPDDDD/DDWDAFFPDPDTFDQAEAEQLLDPHLADLVQVLVLVVVCVVLLGAHYEEECPRVLNQSLLSQLVSCVVPVVSHQYEYEFADASDDDPLSGHQALVNLVVSLVVSCVSSVHQAHAEYEHAEHDPVDPLLRNLVSVVVCCVVRRYVAYEYEHDDLVVLVVSLVSCVVSVHHRHQEYEYADWLQFQQCQPRPLVSCNVSGGAYAYEDLCLQVLLQLQDAQPDDHDPPGCVNVVPPQSVQAQPDNLNNVLSNVLQVVQVVVVAGSSLLSLLVQSPDPSHRHYYQYDSGSVSSVNNSVSVPDDQDPVSVVSSCVQAPHNGGSDPPDDRPVDDDDPDDDD